Protein AF-0000000078981982 (afdb_homodimer)

InterPro domains:
  IPR003777 XdhC- CoxI [PF02625] (18-85)
  IPR027051 XdhC Rossmann domain [PF13478] (177-318)
  IPR052698 Molybdenum Cofactor Utilization and Processing [PTHR30388] (13-324)

Secondary structure (DSSP, 8-state):
------SS--HHHHHHHHHHTTS-EEEEEEEEEESS-SS-TT-EEEEETTS-EEE-SSTTSSHHHHHHHHHHHHHHT--EEEEES--SS-TTS---TTS-EEEEEEEEBTTTB-HHHHHHHHHHHHTT--EEEEEETTT--EEEESS--HHHHHHT--EE-TTSSEEEEEEPPPPEEEEE--SHHHHHHHHHHHHTT-EEEEE-S-TTTS-TTTSTT-EEE-S-HHHHHHHH---TTEEEEE-S--HHHHHHHHHHHHTTT-SEEEE-S-HHHHHHHHHHHHHTT--HHHHTTEESS-S--S---SHHHHHHHHHHHHHHHHTT--/------SS--HHHHHHHHHHTTS-EEEEEEEEEESS-SS-TT-EEEEETTS-EEE-SSTTSSHHHHHHHHHHHHHHT--EEEEES--SS-TTS---TTS-EEEEEEEEBTTTB-HHHHHHHHHHHHTT--EEEEEETTT--EEEESS--HHHHHHT--EE-TTSSEEEEEEPPPPEEEEE--SHHHHHHHHHHHHTT-EEEEE-S-TTTS-TTTSTT-EEE-S-HHHHHHHH---TTEEEEE-S--HHHHHHHHHHHHTTT-SEEEE-S-HHHHHHHHHHHHHTT--HHHHTTEESS-S--S---SHHHHHHHHHHHHHHHHTT--

Foldseek 3Di:
DPCPVVLDQCQLVVQLVLVVVVFWKKKKFWADKFDDAQDAGQWIKMATLVGDIDGDRGVPQCVVVVSVVLNVCQVVLHKDKDKAFDDPPDPPTSHHPRRMMIIMIMHIECSQNDSVNSVVLSVCQVVQFKWKWKAQQVVSDIDIDHPPDVQCQLVVHWHDDPVRGITIRIDGHFAEEEEEWLDPLCLQQVVVVSVVSYQYEYEDLPDVRDDCVSVPPHHYHNDQLLVVCVVVDAAQRYEYEYEHLDCRRRVSNLLVNLVYNHLAAEYADDPVSLVVSLVVVVVVPHDPVSSVRYHPNAFAPPVQDDSNSSSVRNVVVVSCSSNVND/DPCPVVLDQCQLVVQLVLVVVVFWKKKKFWADKFDDAQDAGQWIKMATLVGDIDGDRGVPQCVVVVSVVLNVCQVVLHKDKDKAFDDPPDPPTSHHPRRMMIIMIMHIECSQNDSVNSVVLSVCQVVQFKWKWKAQQVVSDIDIDHPPDVQCQLVVHWHDDPVRGITIRIDGHFAEEEEEWLDPLCLQQVVVVSVVSYQYEYEDLPDVRDDCVSVPPHHYHNDQLLVVCVVVDAACRYEYEYEHLDCRRRVSNLLVNLVYNHLAAEYADDPVSLVVSLVVVVVVPHDPVSSVRYHPNAFAPPVQDDSNSSSVRNVVVVSCSSNVND

Solvent-accessible surface area (backbone atoms only — not comparable to full-atom values): 33968 Å² total; per-residue (Å²): 135,76,81,63,71,71,84,61,93,53,34,66,54,49,32,51,52,34,38,75,69,67,47,34,21,22,45,32,29,24,52,40,68,40,83,52,53,80,43,56,48,56,28,36,24,20,35,34,61,82,67,50,72,44,79,46,54,44,79,68,58,44,49,67,62,51,48,56,53,40,54,50,22,51,72,68,46,39,63,45,80,45,78,41,22,72,47,92,85,48,85,82,48,65,36,42,93,71,63,10,30,39,28,35,40,30,32,17,53,57,66,58,41,40,53,69,57,51,49,50,50,40,50,29,51,75,67,55,37,60,37,32,44,36,34,32,72,80,80,66,49,73,47,80,42,65,97,61,60,64,66,35,57,54,59,70,45,32,34,58,45,94,84,69,39,39,34,37,36,61,42,66,46,74,39,33,34,39,33,37,28,49,42,72,35,42,57,38,29,46,61,44,37,42,66,57,58,34,50,55,34,41,31,27,61,51,55,89,50,46,38,56,89,69,39,70,93,54,52,74,41,56,44,56,42,44,59,43,47,62,73,70,57,73,38,66,49,23,33,41,36,33,56,65,83,40,64,86,54,42,44,49,35,47,54,54,45,59,76,40,54,40,63,39,36,31,32,55,49,51,66,68,53,35,51,54,50,52,51,53,40,45,73,73,65,52,50,69,74,51,55,66,56,52,35,54,42,44,35,48,88,30,53,59,78,46,43,33,42,40,23,41,21,34,54,38,37,52,42,9,38,60,47,66,59,95,134,76,80,63,70,72,85,60,92,54,35,65,53,50,33,52,51,34,37,75,71,67,48,34,20,22,44,31,30,24,53,39,67,39,83,53,52,82,42,56,49,54,27,37,24,18,35,35,61,82,67,51,72,45,77,44,55,43,80,69,57,44,51,69,61,50,48,55,52,39,52,50,21,51,73,70,46,38,63,45,81,44,77,40,22,74,48,91,86,49,86,84,47,67,38,42,93,68,64,10,30,38,29,36,38,32,32,18,54,56,65,56,41,38,54,68,57,52,49,50,51,42,50,32,51,75,68,53,37,60,38,32,44,37,33,32,71,82,78,66,47,72,46,79,41,65,97,61,59,65,66,35,58,52,58,69,45,31,34,57,44,94,84,69,39,40,35,37,36,60,43,66,46,74,40,33,33,40,33,35,28,50,43,71,35,42,58,38,31,47,61,44,37,42,65,56,58,34,51,56,35,41,31,26,59,52,55,89,50,48,39,56,91,67,41,70,92,55,54,73,40,56,46,56,43,44,60,44,46,62,73,70,57,72,38,67,48,24,34,41,38,33,54,64,85,40,63,86,55,43,43,48,35,46,55,54,46,59,75,39,55,41,63,39,37,32,31,56,47,51,67,68,53,35,51,54,50,51,52,52,42,46,72,73,64,52,50,69,71,51,55,65,57,52,34,55,42,43,35,49,88,27,53,58,79,47,44,34,42,40,24,42,21,34,54,39,37,52,44,8,38,59,46,66,59,97

Structure (mmCIF, N/CA/C/O backbone):
data_AF-0000000078981982-model_v1
#
loop_
_entity.id
_entity.type
_entity.pdbx_description
1 polymer 'XdhC/CoxI family protein'
#
loop_
_atom_site.group_PDB
_atom_site.id
_atom_site.type_symbol
_atom_site.label_atom_id
_atom_site.label_alt_id
_atom_site.label_comp_id
_atom_site.label_asym_id
_atom_site.label_entity_id
_atom_site.label_seq_id
_atom_site.pdbx_PDB_ins_code
_atom_site.Cartn_x
_atom_site.Cartn_y
_atom_site.Cartn_z
_atom_site.occupancy
_atom_site.B_iso_or_equiv
_atom_site.auth_seq_id
_atom_site.auth_comp_id
_atom_site.auth_asym_id
_atom_site.auth_atom_id
_atom_site.pdbx_PDB_model_num
ATOM 1 N N . MET A 1 1 ? -0.639 0.045 29.297 1 19.44 1 MET A N 1
ATOM 2 C CA . MET A 1 1 ? -0.664 1.382 28.719 1 19.44 1 MET A CA 1
ATOM 3 C C . MET A 1 1 ? -0.332 1.329 27.219 1 19.44 1 MET A C 1
ATOM 5 O O . MET A 1 1 ? 0.791 0.991 26.844 1 19.44 1 MET A O 1
ATOM 9 N N . GLU A 1 2 ? -1.244 0.87 26.375 1 23.52 2 GLU A N 1
ATOM 10 C CA . GLU A 1 2 ? -1.351 0.389 25 1 23.52 2 GLU A CA 1
ATOM 11 C C . GLU A 1 2 ? -0.746 1.388 24.016 1 23.52 2 GLU A C 1
ATOM 13 O O . GLU A 1 2 ? -0.954 2.596 24.141 1 23.52 2 GLU A O 1
ATOM 18 N N . ALA A 1 3 ? 0.46 1.222 23.656 1 28.69 3 ALA A N 1
ATOM 19 C CA . ALA A 1 3 ? 1.118 1.986 22.594 1 28.69 3 ALA A CA 1
ATOM 20 C C . ALA A 1 3 ? 0.124 2.395 21.516 1 28.69 3 ALA A C 1
ATOM 22 O O . ALA A 1 3 ? -0.124 1.636 20.578 1 28.69 3 ALA A O 1
ATOM 23 N N . SER A 1 4 ? -1.054 2.709 21.859 1 29.83 4 SER A N 1
ATOM 24 C CA . SER A 1 4 ? -1.931 3.309 20.859 1 29.83 4 SER A CA 1
ATOM 25 C C . SER A 1 4 ? -1.177 4.316 20 1 29.83 4 SER A C 1
ATOM 27 O O . SER A 1 4 ? -0.641 5.301 20.516 1 29.83 4 SER A O 1
ATOM 29 N N . MET A 1 5 ? -0.198 3.998 19.25 1 35.41 5 MET A N 1
ATOM 30 C CA . MET A 1 5 ? 0.306 4.938 18.25 1 35.41 5 MET A CA 1
ATOM 31 C C . MET A 1 5 ? -0.69 6.066 18.016 1 35.41 5 MET A C 1
ATOM 33 O O . MET A 1 5 ? -1.771 5.844 17.453 1 35.41 5 MET A O 1
ATOM 37 N N . GLU A 1 6 ? -1.026 6.891 18.875 1 41.06 6 GLU A N 1
ATOM 38 C CA . GLU A 1 6 ? -1.868 8.07 18.75 1 41.06 6 GLU A CA 1
ATOM 39 C C . GLU A 1 6 ? -1.877 8.578 17.297 1 41.06 6 GLU A C 1
ATOM 41 O O . GLU A 1 6 ? -0.832 8.945 16.766 1 41.06 6 GLU A O 1
ATOM 46 N N . ARG A 1 7 ? -2.609 7.906 16.422 1 45.91 7 ARG A N 1
ATOM 47 C CA . ARG A 1 7 ? -2.928 8.039 15.008 1 45.91 7 ARG A CA 1
ATOM 48 C C . ARG A 1 7 ? -2.811 9.484 14.547 1 45.91 7 ARG A C 1
ATOM 50 O O . ARG A 1 7 ? -2.42 9.758 13.414 1 45.91 7 ARG A O 1
ATOM 57 N N . PHE A 1 8 ? -3.389 10.422 15.336 1 56.03 8 PHE A N 1
ATOM 58 C CA . PHE A 1 8 ? -3.402 11.805 14.891 1 56.03 8 PHE A CA 1
ATOM 59 C C . PHE A 1 8 ? -2.711 12.711 15.914 1 56.03 8 PHE A C 1
ATOM 61 O O . PHE A 1 8 ? -2.684 12.398 17.109 1 56.03 8 PHE A O 1
ATOM 68 N N . ASP A 1 9 ? -1.722 13.609 15.453 1 75.62 9 ASP A N 1
ATOM 69 C CA . ASP A 1 9 ? -1.058 14.656 16.219 1 75.62 9 ASP A CA 1
ATOM 70 C C . ASP A 1 9 ? -2.051 15.406 17.109 1 75.62 9 ASP A C 1
ATOM 72 O O . ASP A 1 9 ? -2.957 16.078 16.609 1 75.62 9 ASP A O 1
ATOM 76 N N . ASN A 1 10 ? -2.098 15.148 18.484 1 88.94 10 ASN A N 1
ATOM 77 C CA . ASN A 1 10 ? -3.033 15.789 19.406 1 88.94 10 ASN A CA 1
ATOM 78 C C . ASN A 1 10 ? -2.361 16.906 20.203 1 88.94 10 ASN A C 1
ATOM 80 O O . ASN A 1 10 ? -2.797 17.234 21.312 1 88.94 10 ASN A O 1
ATOM 84 N N . ALA A 1 11 ? -1.347 17.422 19.672 1 94.38 11 ALA A N 1
ATOM 85 C CA . ALA A 1 11 ? -0.545 18.422 20.375 1 94.38 11 ALA A CA 1
ATOM 86 C C . ALA A 1 11 ? -1.394 19.625 20.766 1 94.38 11 ALA A C 1
ATOM 88 O O . ALA A 1 11 ? -1.36 20.062 21.922 1 94.38 11 ALA A O 1
ATOM 89 N N . PRO A 1 12 ? -2.271 20.125 19.891 1 96.44 12 PRO A N 1
ATOM 90 C CA . PRO A 1 12 ? -3.082 21.266 20.297 1 96.44 12 PRO A CA 1
ATOM 91 C C . PRO A 1 12 ? -4.043 20.938 21.438 1 96.44 12 PRO A C 1
ATOM 93 O O . PRO A 1 12 ? -4.199 21.734 22.375 1 96.44 12 PRO A O 1
ATOM 96 N N . GLU A 1 13 ? -4.672 19.812 21.375 1 96.69 13 GLU A N 1
ATOM 97 C CA . GLU A 1 13 ? -5.602 19.375 22.406 1 96.69 13 GLU A CA 1
ATOM 98 C C . GLU A 1 13 ? -4.895 19.219 23.75 1 96.69 13 GLU A C 1
ATOM 100 O O . GLU A 1 13 ? -5.402 19.656 24.781 1 96.69 13 GLU A O 1
ATOM 105 N N . THR A 1 14 ? -3.771 18.625 23.703 1 96.5 14 THR A N 1
ATOM 106 C CA . THR A 1 14 ? -2.994 18.391 24.906 1 96.5 14 THR A CA 1
ATOM 107 C C . THR A 1 14 ? -2.518 19.719 25.516 1 96.5 14 THR A C 1
ATOM 109 O O . THR A 1 14 ? -2.592 19.922 26.734 1 96.5 14 THR A O 1
ATOM 112 N N . ALA A 1 15 ? -2.064 20.594 24.688 1 97.88 15 ALA A N 1
ATOM 113 C CA . ALA A 1 15 ? -1.613 21.906 25.156 1 97.88 15 ALA A CA 1
ATOM 114 C C . ALA A 1 15 ? -2.734 22.656 25.859 1 97.88 15 ALA A C 1
ATOM 116 O O . ALA A 1 15 ? -2.523 23.219 26.938 1 97.88 15 ALA A O 1
ATOM 117 N N . LEU A 1 16 ? -3.875 22.641 25.25 1 98 16 LEU A N 1
ATOM 118 C CA . LEU A 1 16 ? -5.027 23.312 25.844 1 98 16 LEU A CA 1
ATOM 119 C C . LEU A 1 16 ? -5.371 22.719 27.203 1 98 16 LEU A C 1
ATOM 121 O O . LEU A 1 16 ? -5.59 23.453 28.172 1 98 16 LEU A O 1
ATOM 125 N N . ALA A 1 17 ? -5.426 21.422 27.25 1 97.56 17 ALA A N 1
ATOM 126 C CA . ALA A 1 17 ? -5.773 20.719 28.484 1 97.56 17 ALA A CA 1
ATOM 127 C C . ALA A 1 17 ? -4.789 21.062 29.609 1 97.56 17 ALA A C 1
ATOM 129 O O . ALA A 1 17 ? -5.191 21.406 30.719 1 97.56 17 ALA A O 1
ATOM 130 N N . TRP A 1 18 ? -3.553 20.969 29.344 1 97.56 18 TRP A N 1
ATOM 131 C CA . TRP A 1 18 ? -2.529 21.25 30.344 1 97.56 18 TRP A CA 1
ATOM 132 C C . TRP A 1 18 ? -2.596 22.688 30.812 1 97.56 18 TRP A C 1
ATOM 134 O O . TRP A 1 18 ? -2.469 22.969 32 1 97.56 18 TRP A O 1
ATOM 144 N N . HIS A 1 19 ? -2.77 23.562 29.891 1 97.81 19 HIS A N 1
ATOM 145 C CA . HIS A 1 19 ? -2.904 24.969 30.25 1 97.81 19 HIS A CA 1
ATOM 146 C C . HIS A 1 19 ? -4.082 25.188 31.203 1 97.81 19 HIS A C 1
ATOM 148 O O . HIS A 1 19 ? -3.945 25.859 32.219 1 97.81 19 HIS A O 1
ATOM 154 N N . ARG A 1 20 ? -5.168 24.625 30.859 1 97.56 20 ARG A N 1
ATOM 155 C CA . ARG A 1 20 ? -6.391 24.797 31.641 1 97.56 20 ARG A CA 1
ATOM 156 C C . ARG A 1 20 ? -6.266 24.141 33 1 97.56 20 ARG A C 1
ATOM 158 O O . ARG A 1 20 ? -6.918 24.562 33.969 1 97.56 20 ARG A O 1
ATOM 165 N N . GLN A 1 21 ? -5.434 23.203 33.156 1 97.19 21 GLN A N 1
ATOM 166 C CA . GLN A 1 21 ? -5.184 22.531 34.406 1 97.19 21 GLN A CA 1
ATOM 167 C C . GLN A 1 21 ? -4.199 23.312 35.281 1 97.19 21 GLN A C 1
ATOM 169 O O . GLN A 1 21 ? -3.9 22.922 36.406 1 97.19 21 GLN A O 1
ATOM 174 N N . GLY A 1 22 ? -3.613 24.297 34.719 1 96.25 22 GLY A N 1
ATOM 175 C CA . GLY A 1 22 ? -2.697 25.141 35.469 1 96.25 22 GLY A CA 1
ATOM 176 C C . GLY A 1 22 ? -1.253 24.688 35.375 1 96.25 22 GLY A C 1
ATOM 177 O O . GLY A 1 22 ? -0.377 25.25 36.031 1 96.25 22 GLY A O 1
ATOM 178 N N . LEU A 1 23 ? -0.968 23.781 34.594 1 95.38 23 LEU A N 1
ATOM 179 C CA . LEU A 1 23 ? 0.381 23.234 34.438 1 95.38 23 LEU A CA 1
ATOM 180 C C . LEU A 1 23 ? 1.237 24.109 33.562 1 95.38 23 LEU A C 1
ATOM 182 O O . LEU A 1 23 ? 2.467 24.078 33.625 1 95.38 23 LEU A O 1
ATOM 186 N N . GLY A 1 24 ? 0.58 24.891 32.781 1 96.75 24 GLY A N 1
ATOM 187 C CA . GLY A 1 24 ? 1.284 25.562 31.688 1 96.75 24 GLY A CA 1
ATOM 188 C C . GLY A 1 24 ? 1.563 24.656 30.5 1 96.75 24 GLY A C 1
ATOM 189 O O . GLY A 1 24 ? 1.605 23.438 30.641 1 96.75 24 GLY A O 1
ATOM 190 N N . ALA A 1 25 ? 1.699 25.312 29.312 1 98.19 25 ALA A N 1
ATOM 191 C CA . ALA A 1 25 ? 1.995 24.531 28.109 1 98.19 25 ALA A CA 1
ATOM 192 C C . ALA A 1 25 ? 2.598 25.422 27.031 1 98.19 25 ALA A C 1
ATOM 194 O O . ALA A 1 25 ? 2.242 26.594 26.906 1 98.19 25 ALA A O 1
ATOM 195 N N . ALA A 1 26 ? 3.525 24.875 26.328 1 98.44 26 ALA A N 1
ATOM 196 C CA . ALA A 1 26 ? 4.059 25.5 25.125 1 98.44 26 ALA A CA 1
ATOM 197 C C . ALA A 1 26 ? 3.934 24.578 23.922 1 98.44 26 ALA A C 1
ATOM 199 O O . ALA A 1 26 ? 4.137 23.359 24.031 1 98.44 26 ALA A O 1
ATOM 200 N N . LEU A 1 27 ? 3.527 25.125 22.797 1 97.94 27 LEU A N 1
ATOM 201 C CA . LEU A 1 27 ? 3.451 24.375 21.547 1 97.94 27 LEU A CA 1
ATOM 202 C C . LEU A 1 27 ? 4.664 24.672 20.656 1 97.94 27 LEU A C 1
ATOM 204 O O . LEU A 1 27 ? 4.961 25.828 20.359 1 97.94 27 LEU A O 1
ATOM 208 N N . ALA A 1 28 ? 5.418 23.656 20.359 1 97.56 28 ALA A N 1
ATOM 209 C CA . ALA A 1 28 ? 6.547 23.75 19.438 1 97.56 28 ALA A CA 1
ATOM 210 C C . ALA A 1 28 ? 6.172 23.219 18.062 1 97.56 28 ALA A C 1
ATOM 212 O O . ALA A 1 28 ? 5.656 22.109 17.938 1 97.56 28 ALA A O 1
ATOM 213 N N . THR A 1 29 ? 6.379 23.984 17.016 1 97.06 29 THR A N 1
ATOM 214 C CA . THR A 1 29 ? 6.012 23.625 15.648 1 97.06 29 THR A CA 1
ATOM 215 C C . THR A 1 29 ? 7.219 23.734 14.719 1 97.06 29 THR A C 1
ATOM 217 O O . THR A 1 29 ? 7.93 24.75 14.734 1 97.06 29 THR A O 1
ATOM 220 N N . VAL A 1 30 ? 7.496 22.703 13.961 1 95.38 30 VAL A N 1
ATOM 221 C CA . VAL A 1 30 ? 8.5 22.812 12.906 1 95.38 30 VAL A CA 1
ATOM 222 C C . VAL A 1 30 ? 8.008 23.766 11.82 1 95.38 30 VAL A C 1
ATOM 224 O O . VAL A 1 30 ? 6.977 23.531 11.195 1 95.38 30 VAL A O 1
ATOM 227 N N . VAL A 1 31 ? 8.797 24.828 11.578 1 96.56 31 VAL A N 1
ATOM 228 C CA . VAL A 1 31 ? 8.281 25.844 10.664 1 96.56 31 VAL A CA 1
ATOM 229 C C . VAL A 1 31 ? 9.078 25.828 9.367 1 96.56 31 VAL A C 1
ATOM 231 O O . VAL A 1 31 ? 8.641 26.375 8.352 1 96.56 31 VAL A O 1
ATOM 234 N N . GLU A 1 32 ? 10.234 25.188 9.375 1 94.25 32 GLU A N 1
ATOM 235 C CA . GLU A 1 32 ? 11.086 25.094 8.188 1 94.25 32 GLU A CA 1
ATOM 236 C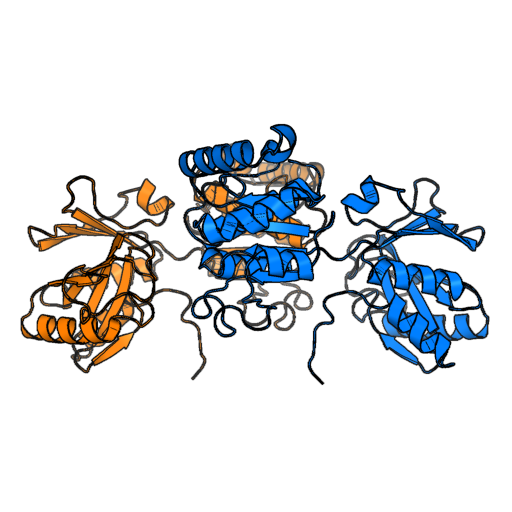 C . GLU A 1 32 ? 12.062 23.922 8.305 1 94.25 32 GLU A C 1
ATOM 238 O O . GLU A 1 32 ? 12.492 23.578 9.406 1 94.25 32 GLU A O 1
ATOM 243 N N . THR A 1 33 ? 12.312 23.359 7.195 1 90.62 33 THR A N 1
ATOM 244 C CA . THR A 1 33 ? 13.297 22.281 7.148 1 90.62 33 THR A CA 1
ATOM 245 C C . THR A 1 33 ? 14.219 22.438 5.945 1 90.62 33 THR A C 1
ATOM 247 O O . THR A 1 33 ? 13.805 22.969 4.91 1 90.62 33 THR A O 1
ATOM 250 N N . TRP A 1 34 ? 15.438 22.156 6.102 1 83.81 34 TRP A N 1
ATOM 251 C CA . TRP A 1 34 ? 16.422 22.062 5.023 1 83.81 34 TRP A CA 1
ATOM 252 C C . TRP A 1 34 ? 17.094 20.688 5.016 1 83.81 34 TRP A C 1
ATOM 254 O O . TRP A 1 34 ? 17.422 20.141 6.07 1 83.81 34 TRP A O 1
ATOM 264 N N . GLY A 1 35 ? 17.25 20.219 3.809 1 76.12 35 GLY A N 1
ATOM 265 C CA . GLY A 1 35 ? 17.844 18.906 3.723 1 76.12 35 GLY A CA 1
ATOM 266 C C . GLY A 1 35 ? 16.953 17.797 4.266 1 76.12 35 GLY A C 1
ATOM 267 O O . GLY A 1 35 ? 15.742 17.812 4.055 1 76.12 35 GLY A O 1
ATOM 268 N N . SER A 1 36 ? 17.625 16.734 4.871 1 71.12 36 SER A N 1
ATOM 269 C CA . SER A 1 36 ? 16.891 15.633 5.461 1 71.12 36 SER A CA 1
ATOM 270 C C . SER A 1 36 ? 16.422 15.969 6.875 1 71.12 36 SER A C 1
ATOM 272 O O . SER A 1 36 ? 17.234 16.312 7.734 1 71.12 36 SER A O 1
ATOM 274 N N . ALA A 1 37 ? 15.141 16.141 6.969 1 75.5 37 ALA A N 1
ATOM 275 C CA . ALA A 1 37 ? 14.578 16.406 8.289 1 75.5 37 ALA A CA 1
ATOM 276 C C . ALA A 1 37 ? 13.734 15.227 8.766 1 75.5 37 ALA A C 1
ATOM 278 O O . ALA A 1 37 ? 13.016 14.609 7.98 1 75.5 37 ALA A O 1
ATOM 279 N N . PRO A 1 38 ? 13.812 15.023 10.016 1 74.38 38 PRO A N 1
ATOM 280 C CA . PRO A 1 38 ? 13.109 13.852 10.547 1 74.38 38 PRO A CA 1
ATOM 281 C C . PRO A 1 38 ? 11.594 14.023 10.531 1 74.38 38 PRO A C 1
ATOM 283 O O . PRO A 1 38 ? 10.852 13.039 10.461 1 74.38 38 PRO A O 1
ATOM 286 N N . ARG A 1 39 ? 11.172 15.297 10.727 1 81.44 39 ARG A N 1
ATOM 287 C CA . ARG A 1 39 ? 9.75 15.617 10.703 1 81.44 39 ARG A CA 1
ATOM 288 C C . ARG A 1 39 ? 9.461 16.734 9.695 1 81.44 39 ARG A C 1
ATOM 290 O O . ARG A 1 39 ? 10.328 17.562 9.414 1 81.44 39 ARG A O 1
ATOM 297 N N . ARG A 1 40 ? 8.297 16.688 9.273 1 86.19 40 ARG A N 1
ATOM 298 C CA . ARG A 1 40 ? 7.93 17.672 8.258 1 86.19 40 ARG A CA 1
ATOM 299 C C . ARG A 1 40 ? 7.512 19 8.898 1 86.19 40 ARG A C 1
ATOM 301 O O . ARG A 1 40 ? 7.191 19.031 10.094 1 86.19 40 ARG A O 1
ATOM 308 N N . VAL A 1 41 ? 7.531 20.016 8.07 1 92.31 41 VAL A N 1
ATOM 309 C CA . VAL A 1 41 ? 6.988 21.297 8.5 1 92.31 41 VAL A CA 1
ATOM 310 C C . VAL A 1 41 ? 5.551 21.109 8.984 1 92.31 41 VAL A C 1
ATOM 312 O O . VAL A 1 41 ? 4.766 20.406 8.359 1 92.31 41 VAL A O 1
ATOM 315 N N . GLY A 1 42 ? 5.242 21.688 10.148 1 93.06 42 GLY A N 1
ATOM 316 C CA . GLY A 1 42 ? 3.922 21.547 10.742 1 93.06 42 GLY A CA 1
ATOM 317 C C . GLY A 1 42 ? 3.881 20.562 11.891 1 93.06 42 GLY A C 1
ATOM 318 O O . GLY A 1 42 ? 2.934 20.562 12.68 1 93.06 42 GLY A O 1
ATOM 319 N N . ALA A 1 43 ? 4.91 19.719 11.969 1 91.81 43 ALA A N 1
ATOM 320 C CA . ALA A 1 43 ? 4.984 18.781 13.086 1 91.81 43 ALA A CA 1
ATOM 321 C C . ALA A 1 43 ? 5.059 19.531 14.414 1 91.81 43 ALA A C 1
ATOM 323 O O . ALA A 1 43 ? 5.695 20.578 14.508 1 91.81 43 ALA A O 1
ATOM 324 N N . GLN A 1 44 ? 4.434 18.859 15.438 1 95.12 44 GLN A N 1
ATOM 325 C CA . GLN A 1 44 ? 4.332 19.609 16.688 1 95.12 44 GLN A CA 1
ATOM 326 C C . GLN A 1 44 ? 4.746 18.766 17.875 1 95.12 44 GLN A C 1
ATOM 328 O O . GLN A 1 44 ? 4.637 17.531 17.844 1 95.12 44 GLN A O 1
ATOM 333 N N . LEU A 1 45 ? 5.223 19.453 18.828 1 94.62 45 LEU A N 1
ATOM 334 C CA . LEU A 1 45 ? 5.574 18.984 20.172 1 94.62 45 LEU A CA 1
ATOM 335 C C . LEU A 1 45 ? 4.996 19.891 21.25 1 94.62 45 LEU A C 1
ATOM 337 O O . LEU A 1 45 ? 5.121 21.109 21.156 1 94.62 45 LEU A O 1
ATOM 341 N N . VAL A 1 46 ? 4.242 19.281 22.203 1 97.06 46 VAL A N 1
ATOM 342 C CA . VAL A 1 46 ? 3.744 20.062 23.312 1 97.06 46 VAL A CA 1
ATOM 343 C C . VAL A 1 46 ? 4.598 19.797 24.562 1 97.06 46 VAL A C 1
ATOM 345 O O . VAL A 1 46 ? 4.98 18.656 24.828 1 97.06 46 VAL A O 1
ATOM 348 N N . ILE A 1 47 ? 4.938 20.844 25.234 1 96.69 47 ILE A N 1
ATOM 349 C CA . ILE A 1 47 ? 5.738 20.797 26.453 1 96.69 47 ILE A CA 1
ATOM 350 C C . ILE A 1 47 ? 4.949 21.391 27.609 1 96.69 47 ILE A C 1
ATOM 352 O O . ILE A 1 47 ? 4.473 22.531 27.531 1 96.69 47 ILE A O 1
ATOM 356 N N . GLY A 1 48 ? 4.812 20.625 28.656 1 96.5 48 GLY A N 1
ATOM 357 C CA . GLY A 1 48 ? 4.172 21.109 29.875 1 96.5 48 GLY A CA 1
ATOM 358 C C . GLY A 1 48 ? 5.113 21.875 30.781 1 96.5 48 GLY A C 1
ATOM 359 O O . GLY A 1 48 ? 6.336 21.75 30.656 1 96.5 48 GLY A O 1
ATOM 360 N N . GLY A 1 49 ? 4.547 22.625 31.656 1 94.25 49 GLY A N 1
ATOM 361 C CA . GLY A 1 49 ? 5.34 23.375 32.625 1 94.25 49 GLY A CA 1
ATOM 362 C C . GLY A 1 49 ? 6.148 22.484 33.531 1 94.25 49 GLY A C 1
ATOM 363 O O . GLY A 1 49 ? 7.121 22.938 34.156 1 94.25 49 GLY A O 1
ATOM 364 N N . ASP A 1 50 ? 5.719 21.297 33.656 1 92.88 50 ASP A N 1
ATOM 365 C CA . ASP A 1 50 ? 6.418 20.359 34.531 1 92.88 50 ASP A CA 1
ATOM 366 C C . ASP A 1 50 ? 7.422 19.516 33.75 1 92.88 50 ASP A C 1
ATOM 368 O O . ASP A 1 50 ? 8.008 18.578 34.281 1 92.88 50 ASP A O 1
ATOM 372 N N . GLY A 1 51 ? 7.5 19.797 32.5 1 90.25 51 GLY A N 1
ATOM 373 C CA . GLY A 1 51 ? 8.5 19.141 31.672 1 90.25 51 GLY A CA 1
ATOM 374 C C . GLY A 1 51 ? 7.953 17.953 30.906 1 90.25 51 GLY A C 1
ATOM 375 O O . GLY A 1 51 ? 8.656 17.344 30.078 1 90.25 51 GLY A O 1
ATOM 376 N N . ARG A 1 52 ? 6.746 17.562 31.125 1 90.69 52 ARG A N 1
ATOM 377 C CA . ARG A 1 52 ? 6.133 16.5 30.328 1 90.69 52 ARG A CA 1
ATOM 378 C C . ARG A 1 52 ? 6.047 16.891 28.859 1 90.69 52 ARG A C 1
ATOM 380 O O . ARG A 1 52 ? 5.98 18.078 28.531 1 90.69 52 ARG A O 1
ATOM 387 N N . ILE A 1 53 ? 6.164 15.914 28.016 1 93.44 53 ILE A N 1
ATOM 388 C CA . ILE A 1 53 ? 6.07 16.219 26.594 1 93.44 53 ILE A CA 1
ATOM 389 C C . ILE A 1 53 ? 5.141 15.227 25.906 1 93.44 53 ILE A C 1
ATOM 391 O O . ILE A 1 53 ? 4.914 14.125 26.406 1 93.44 53 ILE A O 1
ATOM 395 N N . GLU A 1 54 ? 4.527 15.633 24.797 1 91.88 54 GLU A N 1
ATOM 396 C CA . GLU A 1 54 ? 3.799 14.797 23.844 1 91.88 54 GLU A CA 1
ATOM 397 C C . GLU A 1 54 ? 4.023 15.266 22.406 1 91.88 54 GLU A C 1
ATOM 399 O O . GLU A 1 54 ? 4.023 16.469 22.141 1 91.88 54 GLU A O 1
ATOM 404 N N . GLY A 1 55 ? 4.266 14.258 21.484 1 88.31 55 GLY A N 1
ATOM 405 C CA . GLY A 1 55 ? 4.605 14.609 20.109 1 88.31 55 GLY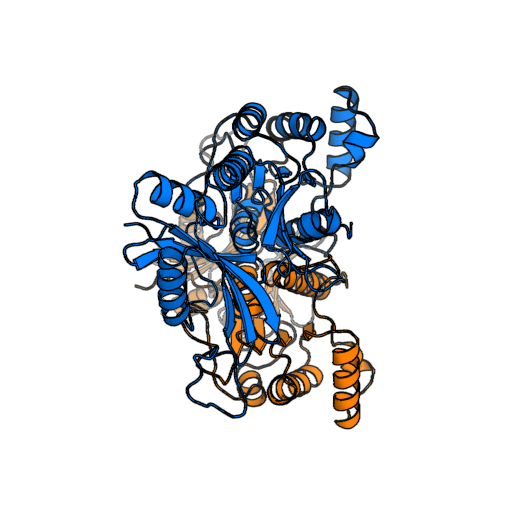 A CA 1
ATOM 406 C C . GLY A 1 55 ? 6.102 14.688 19.875 1 88.31 55 GLY A C 1
ATOM 407 O O . GLY A 1 55 ? 6.895 14.258 20.703 1 88.31 55 GLY A O 1
ATOM 408 N N . SER A 1 56 ? 6.477 15.211 18.656 1 89 56 SER A N 1
ATOM 409 C CA . SER A 1 56 ? 7.891 15.289 18.297 1 89 56 SER A CA 1
ATOM 410 C C . SER A 1 56 ? 8.125 16.25 17.141 1 89 56 SER A C 1
ATOM 412 O O . SER A 1 56 ? 7.297 16.328 16.219 1 89 56 SER A O 1
ATOM 414 N N . VAL A 1 57 ? 9.25 16.906 17.234 1 90.31 57 VAL A N 1
ATOM 415 C CA . VAL A 1 57 ? 9.625 17.797 16.141 1 90.31 57 VAL A CA 1
ATOM 416 C C . VAL A 1 57 ? 10.844 17.25 15.414 1 90.31 57 VAL A C 1
ATOM 418 O O . VAL A 1 57 ? 11.164 17.688 14.305 1 90.31 57 VAL A O 1
ATOM 421 N N . SER A 1 58 ? 11.523 16.266 16.047 1 83.56 58 SER A N 1
ATOM 422 C CA . SER A 1 58 ? 12.766 15.805 15.43 1 83.56 58 SER A CA 1
ATOM 423 C C . SER A 1 58 ? 12.922 14.289 15.57 1 83.56 58 SER A C 1
ATOM 425 O O . SER A 1 58 ? 13.953 13.727 15.195 1 83.56 58 SER A O 1
ATOM 427 N N . GLY A 1 59 ? 11.953 13.703 16.125 1 76.56 59 GLY A N 1
ATOM 428 C CA . GLY A 1 59 ? 12.062 12.273 16.359 1 76.56 59 GLY A CA 1
ATOM 429 C C . GLY A 1 59 ? 13.016 11.922 17.484 1 76.56 59 GLY A C 1
ATOM 430 O O . GLY A 1 59 ? 13.516 10.797 17.562 1 76.56 59 GLY A O 1
ATOM 431 N N . GLY A 1 60 ? 13.359 12.781 18.328 1 77.19 60 GLY A N 1
ATOM 432 C CA . GLY A 1 60 ? 14.117 12.477 19.531 1 77.19 60 GLY A CA 1
ATOM 433 C C . GLY A 1 60 ? 15.484 13.133 19.562 1 77.19 60 GLY A C 1
ATOM 434 O O . GLY A 1 60 ? 16.188 13.094 20.578 1 77.19 60 GLY A O 1
ATOM 435 N N . CYS A 1 61 ? 15.938 13.727 18.484 1 78.31 61 CYS A N 1
ATOM 436 C CA . CYS A 1 61 ? 17.297 14.234 18.375 1 78.31 61 CYS A CA 1
ATOM 437 C C . CYS A 1 61 ? 17.484 15.516 19.172 1 78.31 61 CYS A C 1
ATOM 439 O O . CYS A 1 61 ? 18.469 15.664 19.906 1 78.31 61 CYS A O 1
ATOM 441 N N . VAL A 1 62 ? 16.5 16.391 19.078 1 87.62 62 VAL A N 1
ATOM 442 C CA . VAL A 1 62 ? 16.719 17.703 19.672 1 87.62 62 VAL A CA 1
ATOM 443 C C . VAL A 1 62 ? 15.594 18.016 20.656 1 87.62 62 VAL A C 1
ATOM 445 O O . VAL A 1 62 ? 15.438 19.172 21.062 1 87.62 62 VAL A O 1
ATOM 448 N N . GLU A 1 63 ? 14.789 17.109 21 1 89.5 63 GLU A N 1
ATOM 449 C CA . GLU A 1 63 ? 13.664 17.344 21.891 1 89.5 63 GLU A CA 1
ATOM 450 C C . GLU A 1 63 ? 14.125 17.922 23.219 1 89.5 63 GLU A C 1
ATOM 452 O O . GLU A 1 63 ? 13.492 18.828 23.766 1 89.5 63 GLU A O 1
ATOM 457 N N . GLY A 1 64 ? 15.25 17.422 23.766 1 89.38 64 GLY A N 1
ATOM 458 C CA . GLY A 1 64 ? 15.766 17.938 25.031 1 89.38 64 GLY A CA 1
ATOM 459 C C . GLY A 1 64 ? 16.016 19.438 24.984 1 89.38 64 GLY A C 1
ATOM 460 O O . GLY A 1 64 ? 15.648 20.156 25.906 1 89.38 64 GLY A O 1
ATOM 461 N N . ALA A 1 65 ? 16.703 19.844 23.984 1 92.62 65 ALA A N 1
ATOM 462 C CA . ALA A 1 65 ? 17 21.266 23.828 1 92.62 65 ALA A CA 1
ATOM 463 C C . ALA A 1 65 ? 15.711 22.078 23.672 1 92.62 65 ALA A C 1
ATOM 465 O O . ALA A 1 65 ? 15.594 23.172 24.219 1 92.62 65 ALA A O 1
ATOM 466 N N . VAL A 1 66 ? 14.75 21.594 22.922 1 94.5 66 VAL A N 1
ATOM 467 C CA . VAL A 1 66 ? 13.484 22.281 22.703 1 94.5 66 VAL A CA 1
ATOM 468 C C . VAL A 1 66 ? 12.742 22.422 24.031 1 94.5 66 VAL A C 1
ATOM 470 O O . VAL A 1 66 ? 12.125 23.453 24.297 1 94.5 66 VAL A O 1
ATOM 473 N N . ILE A 1 67 ? 12.797 21.375 24.891 1 94.44 67 ILE A N 1
ATOM 474 C CA . ILE A 1 67 ? 12.148 21.406 26.188 1 94.44 67 ILE A CA 1
ATOM 475 C C . ILE A 1 67 ? 12.719 22.531 27.031 1 94.44 67 ILE A C 1
ATOM 477 O O . ILE A 1 67 ? 11.969 23.328 27.609 1 94.44 67 ILE A O 1
ATOM 481 N N . VAL A 1 68 ? 14.031 22.641 27.078 1 95.31 68 VAL A N 1
ATOM 482 C CA . VAL A 1 68 ? 14.695 23.672 27.859 1 95.31 68 VAL A CA 1
ATOM 483 C C . VAL A 1 68 ? 14.25 25.047 27.391 1 95.31 68 VAL A C 1
ATOM 485 O O . VAL A 1 68 ? 13.852 25.891 28.188 1 95.31 68 VAL A O 1
ATOM 488 N N . GLU A 1 69 ? 14.258 25.234 26.078 1 96.44 69 GLU A N 1
ATOM 489 C CA . GLU A 1 69 ? 13.875 26.516 25.5 1 96.44 69 GLU A CA 1
ATOM 490 C C . GLU A 1 69 ? 12.398 26.812 25.75 1 96.44 69 GLU A C 1
ATOM 492 O O . GLU A 1 69 ? 12.016 27.969 25.984 1 96.44 69 GLU A O 1
ATOM 497 N N . ALA A 1 70 ? 11.586 25.812 25.688 1 97.38 70 ALA A N 1
ATOM 498 C CA . ALA A 1 70 ? 10.156 25.984 25.906 1 97.38 70 ALA A CA 1
ATOM 499 C C . ALA A 1 70 ? 9.852 26.406 27.344 1 97.38 70 ALA A C 1
ATOM 501 O O . ALA A 1 70 ? 8.992 27.266 27.562 1 97.38 70 ALA A O 1
ATOM 502 N N . LEU A 1 71 ? 10.547 25.812 28.312 1 96.94 71 LEU A N 1
ATOM 503 C CA . LEU A 1 71 ? 10.352 26.172 29.719 1 96.94 71 LEU A CA 1
ATOM 504 C C . LEU A 1 71 ? 10.773 27.609 29.969 1 96.94 71 LEU A C 1
ATOM 506 O O . LEU A 1 71 ? 10.109 28.344 30.703 1 96.94 71 LEU A O 1
ATOM 510 N N . GLU A 1 72 ? 11.836 28 29.328 1 97.25 72 GLU A N 1
ATOM 511 C CA . GLU A 1 72 ? 12.258 29.391 29.438 1 97.25 72 GLU A CA 1
ATOM 512 C C . GLU A 1 72 ? 11.242 30.328 28.781 1 97.25 72 GLU A C 1
ATOM 514 O O . GLU A 1 72 ? 10.945 31.391 29.328 1 97.25 72 GLU A O 1
ATOM 519 N N . ALA A 1 73 ? 10.781 29.922 27.672 1 97.31 73 ALA A N 1
ATOM 520 C CA . ALA A 1 73 ? 9.758 30.719 26.984 1 97.31 73 ALA A CA 1
ATOM 521 C C . ALA A 1 73 ? 8.516 30.875 27.859 1 97.31 73 ALA A C 1
ATOM 523 O O . ALA A 1 73 ? 7.91 31.953 27.891 1 97.31 73 ALA A O 1
ATOM 524 N N . LEU A 1 74 ? 8.117 29.828 28.516 1 96.75 74 LEU A N 1
ATOM 525 C CA . LEU A 1 74 ? 6.969 29.859 29.406 1 96.75 74 LEU A CA 1
ATOM 526 C C . LEU A 1 74 ? 7.199 30.844 30.547 1 96.75 74 LEU A C 1
ATOM 528 O O . LEU A 1 74 ? 6.305 31.609 30.906 1 96.75 74 LEU A O 1
ATOM 532 N N . GLU A 1 75 ? 8.367 30.812 31.047 1 96.31 75 GLU A N 1
ATOM 533 C CA . GLU A 1 75 ? 8.719 31.703 32.156 1 96.31 75 GLU A CA 1
ATOM 534 C C . GLU A 1 75 ? 8.719 33.156 31.688 1 96.31 75 GLU A C 1
ATOM 536 O O . GLU A 1 75 ? 8.203 34.031 32.375 1 96.31 75 GLU A O 1
ATOM 541 N N . GLU A 1 76 ? 9.227 33.406 30.547 1 97 76 GLU A N 1
ATOM 542 C CA . GLU A 1 76 ? 9.375 34.75 30.047 1 97 76 GLU A CA 1
ATOM 543 C C . GLU A 1 76 ? 8.094 35.25 29.375 1 97 76 GLU A C 1
ATOM 545 O O . GLU A 1 76 ? 7.91 36.438 29.188 1 97 76 GLU A O 1
ATOM 550 N N . GLY A 1 77 ? 7.301 34.312 29 1 95.69 77 GLY A N 1
ATOM 551 C CA . GLY A 1 77 ? 6.066 34.656 28.297 1 95.69 77 GLY A CA 1
ATOM 552 C C . GLY A 1 77 ? 6.297 35.156 26.891 1 95.69 77 GLY A C 1
ATOM 553 O O . GLY A 1 77 ? 5.617 36.094 26.453 1 95.69 77 GLY A O 1
ATOM 554 N N . GLN A 1 78 ? 7.328 34.656 26.25 1 95.94 78 GLN A N 1
ATOM 555 C CA . GLN A 1 78 ? 7.68 35.094 24.891 1 95.94 78 GLN A CA 1
ATOM 556 C C . GLN A 1 78 ? 7.883 33.906 23.969 1 95.94 78 GLN A C 1
ATOM 558 O O . GLN A 1 78 ? 8.391 32.875 24.375 1 95.94 78 GLN A O 1
ATOM 563 N N . ALA A 1 79 ? 7.473 34.125 22.719 1 97.12 79 ALA A N 1
ATOM 564 C CA . ALA A 1 79 ? 7.73 33.125 21.719 1 97.12 79 ALA A CA 1
ATOM 565 C C . ALA A 1 79 ? 9.219 33.031 21.375 1 97.12 79 ALA A C 1
ATOM 567 O O . ALA A 1 79 ? 9.961 34 21.594 1 97.12 79 ALA A O 1
ATOM 568 N N . ARG A 1 80 ? 9.625 31.891 20.859 1 96.38 80 ARG A N 1
ATOM 569 C CA . ARG A 1 80 ? 11 31.688 20.406 1 96.38 80 ARG A CA 1
ATOM 570 C C . ARG A 1 80 ? 11.031 30.969 19.062 1 96.38 80 ARG A C 1
ATOM 572 O O . ARG A 1 80 ? 10.242 30.062 18.828 1 96.38 80 ARG A O 1
ATOM 579 N N . LEU A 1 81 ? 11.867 31.453 18.203 1 96.38 81 LEU A N 1
ATOM 580 C CA . LEU A 1 81 ? 12.188 30.75 16.969 1 96.38 81 LEU A CA 1
ATOM 581 C C . LEU A 1 81 ? 13.586 30.141 17.047 1 96.38 81 LEU A C 1
ATOM 583 O O . LEU A 1 81 ? 14.586 30.859 17.031 1 96.38 81 LEU A O 1
ATOM 587 N N . LEU A 1 82 ? 13.602 28.844 17.062 1 95.56 82 LEU A N 1
ATOM 588 C CA . LEU A 1 82 ? 14.836 28.109 17.266 1 95.56 82 LEU A CA 1
ATOM 589 C C . LEU A 1 82 ? 15.344 27.516 15.953 1 95.56 82 LEU A C 1
ATOM 591 O O . LEU A 1 82 ? 14.562 27.281 15.039 1 95.56 82 LEU A O 1
ATOM 595 N N . GLU A 1 83 ? 16.594 27.312 15.844 1 93.88 83 GLU A N 1
ATOM 596 C CA . GLU A 1 83 ? 17.219 26.656 14.711 1 93.88 83 GLU A CA 1
ATOM 597 C C . GLU A 1 83 ? 18.188 25.562 15.172 1 93.88 83 GLU A C 1
ATOM 599 O O . GLU A 1 83 ? 19.016 25.781 16.062 1 93.88 83 GLU A O 1
ATOM 604 N N . PHE A 1 84 ? 17.969 24.391 14.633 1 90.56 84 PHE A N 1
ATOM 605 C CA . PHE A 1 84 ? 18.828 23.25 14.945 1 90.56 84 PHE A CA 1
ATOM 606 C C . PHE A 1 84 ? 19.438 22.656 13.68 1 90.56 84 PHE A C 1
ATOM 608 O O . PHE A 1 84 ? 18.734 22.453 12.688 1 90.56 84 PHE A O 1
ATOM 615 N N . GLY A 1 85 ? 20.734 22.25 13.578 1 80 85 GLY A N 1
ATOM 616 C CA . GLY A 1 85 ? 21.406 21.625 12.445 1 80 85 GLY A CA 1
ATOM 617 C C . GLY A 1 85 ? 22.922 21.734 12.5 1 80 85 GLY A C 1
ATOM 618 O O . GLY A 1 85 ? 23.484 22.078 13.539 1 80 85 GLY A O 1
ATOM 619 N N . VAL A 1 86 ? 23.672 21.156 11.477 1 64.69 86 VAL A N 1
ATOM 620 C CA . VAL A 1 86 ? 25.125 21.078 11.438 1 64.69 86 VAL A CA 1
ATOM 621 C C . VAL A 1 86 ? 25.703 22.469 11.211 1 64.69 86 VAL A C 1
ATOM 623 O O . VAL A 1 86 ? 25.297 23.188 10.289 1 64.69 86 VAL A O 1
ATOM 626 N N . SER A 1 87 ? 25.969 23.172 12.188 1 52.06 87 SER A N 1
ATOM 627 C CA . SER A 1 87 ? 26.797 24.359 11.961 1 52.06 87 SER A CA 1
ATOM 628 C C . SER A 1 87 ? 28.25 23.969 11.727 1 52.06 87 SER A C 1
ATOM 630 O O . SER A 1 87 ? 28.719 22.953 12.242 1 52.06 87 SER A O 1
ATOM 632 N N . ASP A 1 88 ? 28.859 24.312 10.523 1 47.34 88 ASP A N 1
ATOM 633 C CA . ASP A 1 88 ? 30.281 24.141 10.273 1 47.34 88 ASP A CA 1
ATOM 634 C C . ASP A 1 88 ? 31.094 24.281 11.562 1 47.34 88 ASP A C 1
ATOM 636 O O . ASP A 1 88 ? 32.094 23.578 11.75 1 47.34 88 ASP A O 1
ATOM 640 N N . GLU A 1 89 ? 31.047 25.406 12.211 1 44.94 89 GLU A N 1
ATOM 641 C CA . GLU A 1 89 ? 32.031 25.797 13.203 1 44.94 89 GLU A CA 1
ATOM 642 C C . GLU A 1 89 ? 31.812 25.094 14.531 1 44.94 89 GLU A C 1
ATOM 644 O O . GLU A 1 89 ? 32.719 25 15.359 1 44.94 89 GLU A O 1
ATOM 649 N N . ASP A 1 90 ? 30.594 24.828 15.078 1 44.34 90 ASP A N 1
ATOM 650 C CA . ASP A 1 90 ? 30.438 24.328 16.438 1 44.34 90 ASP A CA 1
ATOM 651 C C . ASP A 1 90 ? 29.875 22.906 16.453 1 44.34 90 ASP A C 1
ATOM 653 O O . ASP A 1 90 ? 28.719 22.688 16.094 1 44.34 90 ASP A O 1
ATOM 657 N N . ALA A 1 91 ? 30.703 21.844 16.375 1 43.28 91 ALA A N 1
ATOM 658 C CA . ALA A 1 91 ? 30.562 20.391 16.562 1 43.28 91 ALA A CA 1
ATOM 659 C C . ALA A 1 91 ? 29.516 20.078 17.625 1 43.28 91 ALA A C 1
ATOM 661 O O . ALA A 1 91 ? 28.984 18.969 17.672 1 43.28 91 ALA A O 1
ATOM 662 N N . PHE A 1 92 ? 29.438 20.688 18.719 1 41.03 92 PHE A N 1
ATOM 663 C CA . PHE A 1 92 ? 28.641 20.516 19.922 1 41.03 92 PHE A CA 1
ATOM 664 C C . PHE A 1 92 ? 27.203 20.969 19.703 1 41.03 92 PHE A C 1
ATOM 666 O O . PHE A 1 92 ? 26.406 21 20.641 1 41.03 92 PHE A O 1
ATOM 673 N N . ALA A 1 93 ? 26.906 21.625 18.562 1 49.69 93 ALA A N 1
ATOM 674 C CA . ALA A 1 93 ? 25.547 22.094 18.328 1 49.69 93 ALA A CA 1
ATOM 675 C C . ALA A 1 93 ? 24.578 20.922 18.156 1 49.69 93 ALA A C 1
ATOM 677 O O . ALA A 1 93 ? 24.922 19.922 17.5 1 49.69 93 ALA A O 1
ATOM 678 N N . VAL A 1 94 ? 23.578 20.797 19.078 1 56.03 94 VAL A N 1
ATOM 679 C CA . VAL A 1 94 ? 22.484 19.828 19.062 1 56.03 94 VAL A CA 1
ATOM 680 C C . VAL A 1 94 ? 21.969 19.641 17.641 1 56.03 94 VAL A C 1
ATOM 682 O O . VAL A 1 94 ? 21.469 20.578 17.031 1 56.03 94 VAL A O 1
ATOM 685 N N . GLY A 1 95 ? 22.578 18.672 16.969 1 62.84 95 GLY A N 1
ATOM 686 C CA . GLY A 1 95 ? 22.328 18.469 15.555 1 62.84 95 GLY A CA 1
ATOM 687 C C . GLY A 1 95 ? 21.422 17.281 15.273 1 62.84 95 GLY A C 1
ATOM 688 O O . GLY A 1 95 ? 20.938 16.625 16.203 1 62.84 95 GLY A O 1
ATOM 689 N N . LEU A 1 96 ? 20.938 17.344 14.094 1 69.69 96 LEU A N 1
ATOM 690 C CA . LEU A 1 96 ? 20.125 16.25 13.57 1 69.69 96 LEU A CA 1
ATOM 691 C C . LEU A 1 96 ? 20.984 15.133 13.008 1 69.69 96 LEU A C 1
ATOM 693 O O . LEU A 1 96 ? 21.938 15.398 12.273 1 69.69 96 LEU A O 1
ATOM 697 N N . ALA A 1 97 ? 20.719 13.969 13.508 1 63.03 97 ALA A N 1
ATOM 698 C CA . ALA A 1 97 ? 21.484 12.812 13.047 1 63.03 97 ALA A CA 1
ATOM 699 C C . ALA A 1 97 ? 21.453 12.695 11.531 1 63.03 97 ALA A C 1
ATOM 701 O O . ALA A 1 97 ? 22.391 12.203 10.906 1 63.03 97 ALA A O 1
ATOM 702 N N . CYS A 1 98 ? 20.5 13.312 10.883 1 68.12 98 CYS A N 1
ATOM 703 C CA . CYS A 1 98 ? 20.328 13.148 9.438 1 68.12 98 CYS A CA 1
ATOM 704 C C . CYS A 1 98 ? 21.078 14.227 8.672 1 68.12 98 CYS A C 1
ATOM 706 O O . CYS A 1 98 ? 21.156 14.18 7.441 1 68.12 98 CYS A O 1
ATOM 708 N N . GLY A 1 99 ? 21.656 15.242 9.375 1 71.62 99 GLY A N 1
ATOM 709 C CA . GLY A 1 99 ? 22.453 16.281 8.734 1 71.62 99 GLY A CA 1
ATOM 710 C C . GLY A 1 99 ? 21.609 17.453 8.25 1 71.62 99 GLY A C 1
ATOM 711 O O . GLY A 1 99 ? 22.156 18.406 7.695 1 71.62 99 GLY A O 1
ATOM 712 N N . GLY A 1 100 ? 20.359 17.438 8.523 1 81.38 100 GLY A N 1
ATOM 713 C CA . GLY A 1 100 ? 19.5 18.531 8.094 1 81.38 100 GLY A CA 1
ATOM 714 C C . GLY A 1 100 ? 19.391 19.641 9.109 1 81.38 100 GLY A C 1
ATOM 715 O O . GLY A 1 100 ? 20.141 19.672 10.086 1 81.38 100 GLY A O 1
ATOM 716 N N . THR A 1 101 ? 18.703 20.672 8.742 1 88.81 101 THR A N 1
ATOM 717 C CA . THR A 1 101 ? 18.422 21.797 9.617 1 88.81 101 THR A CA 1
ATOM 718 C C . THR A 1 101 ? 16.922 22.031 9.742 1 88.81 101 THR A C 1
ATOM 720 O O . THR A 1 101 ? 16.188 21.906 8.758 1 88.81 101 THR A O 1
ATOM 723 N N . ILE A 1 102 ? 16.516 22.312 10.961 1 92.44 102 ILE A N 1
ATOM 724 C CA . ILE A 1 102 ? 15.102 22.641 11.141 1 92.44 102 ILE A CA 1
ATOM 725 C C . ILE A 1 102 ? 14.969 23.922 11.953 1 92.44 102 ILE A C 1
ATOM 727 O O . ILE A 1 102 ? 15.844 24.25 12.758 1 92.44 102 ILE A O 1
ATOM 731 N N . ARG A 1 103 ? 13.938 24.641 11.711 1 95.44 103 ARG A N 1
ATOM 732 C CA . ARG A 1 103 ? 13.508 25.75 12.555 1 95.44 103 ARG A CA 1
ATOM 733 C C . ARG A 1 103 ? 12.211 25.406 13.289 1 95.44 103 ARG A C 1
ATOM 735 O O . ARG A 1 103 ? 11.305 24.812 12.711 1 95.44 103 ARG A O 1
ATOM 742 N N . VAL A 1 104 ? 12.18 25.719 14.555 1 96.62 104 VAL A N 1
ATOM 743 C CA . VAL A 1 104 ? 11.055 25.375 15.414 1 96.62 104 VAL A CA 1
ATOM 744 C C . VAL A 1 104 ? 10.516 26.625 16.109 1 96.62 104 VAL A C 1
ATOM 746 O O . VAL A 1 104 ? 11.273 27.344 16.75 1 96.62 104 VAL A O 1
ATOM 749 N N . LEU A 1 105 ? 9.305 26.906 15.938 1 97.56 105 LEU A N 1
ATOM 750 C CA . LEU A 1 105 ? 8.633 28 16.641 1 97.56 105 LEU A CA 1
ATOM 751 C C . LEU A 1 105 ? 8.023 27.516 17.953 1 97.56 105 LEU A C 1
ATOM 753 O O . LEU A 1 105 ? 7.199 26.594 17.953 1 97.56 105 LEU A O 1
ATOM 757 N N . VAL A 1 106 ? 8.43 28.062 19.016 1 97.94 106 VAL A N 1
ATOM 758 C CA . VAL A 1 106 ? 7.914 27.703 20.328 1 97.94 106 VAL A CA 1
ATOM 759 C C . VAL A 1 106 ? 6.969 28.812 20.828 1 97.94 106 VAL A C 1
ATOM 761 O O . VAL A 1 106 ? 7.355 29.969 20.922 1 97.94 106 VAL A O 1
ATOM 764 N N . GLU A 1 107 ? 5.77 28.406 21.172 1 98.38 107 GLU A N 1
ATOM 765 C CA . GLU A 1 107 ? 4.758 29.391 21.562 1 98.38 107 GLU A CA 1
ATOM 766 C C . GLU A 1 107 ? 4.121 29.016 22.906 1 98.38 107 GLU A C 1
ATOM 768 O O . GLU A 1 107 ? 3.322 28.078 22.969 1 98.38 107 GLU A O 1
ATOM 773 N N . PRO A 1 108 ? 4.379 29.766 23.984 1 98.31 108 PRO A N 1
ATOM 774 C CA . PRO A 1 108 ? 3.656 29.578 25.25 1 98.31 108 PRO A CA 1
ATOM 775 C C . PRO A 1 108 ? 2.156 29.812 25.109 1 98.31 108 PRO A C 1
ATOM 777 O O . PRO A 1 108 ? 1.737 30.812 24.516 1 98.31 108 PRO A O 1
ATOM 780 N N . VAL A 1 109 ? 1.407 28.938 25.641 1 98.31 109 VAL A N 1
ATOM 781 C CA . VAL A 1 109 ? -0.045 29.078 25.625 1 98.31 109 VAL A CA 1
ATOM 782 C C . VAL A 1 109 ? -0.474 30.109 26.656 1 98.31 109 VAL A C 1
ATOM 784 O O . VAL A 1 109 ? 0.018 30.109 27.781 1 98.31 109 VAL A O 1
ATOM 787 N N . GLY A 1 110 ? -1.457 30.969 26.312 1 96.94 110 GLY A N 1
ATOM 788 C CA . GLY A 1 110 ? -1.916 32.031 27.188 1 96.94 110 GLY A CA 1
ATOM 789 C C . GLY A 1 110 ? -1.211 33.344 26.953 1 96.94 110 GLY A C 1
ATOM 790 O O . GLY A 1 110 ? -1.852 34.344 26.625 1 96.94 110 GLY A O 1
ATOM 791 N N . GLN A 1 111 ? 0.124 33.344 27 1 94.88 111 GLN A N 1
ATOM 792 C CA . GLN A 1 111 ? 0.911 34.562 26.891 1 94.88 111 GLN A CA 1
ATOM 793 C C . GLN A 1 111 ? 1.188 34.906 25.438 1 94.88 111 GLN A C 1
ATOM 795 O O . GLN A 1 111 ? 1.23 36.094 25.078 1 94.88 111 GLN A O 1
ATOM 800 N N . VAL A 1 112 ? 1.401 33.969 24.625 1 96.94 112 VAL A N 1
ATOM 801 C CA . VAL A 1 112 ? 1.712 34.156 23.219 1 96.94 112 VAL A CA 1
ATOM 802 C C . VAL A 1 112 ? 0.562 33.656 22.359 1 96.94 112 VAL A C 1
ATOM 804 O O . VAL A 1 112 ? -0.134 34.438 21.703 1 96.94 112 VAL A O 1
ATOM 807 N N . LEU A 1 113 ? 0.324 32.344 22.422 1 97 113 LEU A N 1
ATOM 808 C CA . LEU A 1 113 ? -0.85 31.734 21.797 1 97 113 LEU A CA 1
ATOM 809 C C . LEU A 1 113 ? -2.051 31.797 22.734 1 97 113 LEU A C 1
ATOM 811 O O . LEU A 1 113 ? -2.104 31.078 23.734 1 97 113 LEU A O 1
ATOM 815 N N . SER A 1 114 ? -2.967 32.656 22.422 1 97.12 114 SER A N 1
ATOM 816 C CA . SER A 1 114 ? -4.074 32.875 23.344 1 97.12 114 SER A CA 1
ATOM 817 C C . SER A 1 114 ? -4.867 31.578 23.562 1 97.12 114 SER A C 1
ATOM 819 O O . SER A 1 114 ? -5.004 30.766 22.641 1 97.12 114 SER A O 1
ATOM 821 N N . GLU A 1 115 ? -5.324 31.375 24.719 1 97.62 115 GLU A N 1
ATOM 822 C CA . GLU A 1 115 ? -6.156 30.234 25.031 1 97.62 115 GLU A CA 1
ATOM 823 C C . GLU A 1 115 ? -7.398 30.172 24.141 1 97.62 115 GLU A C 1
ATOM 825 O O . GLU A 1 115 ? -7.812 29.094 23.719 1 97.62 115 GLU A O 1
ATOM 830 N N . VAL A 1 116 ? -8.016 31.344 23.953 1 97.88 116 VAL A N 1
ATOM 831 C CA . VAL A 1 116 ? -9.227 31.438 23.141 1 97.88 116 VAL A CA 1
ATOM 832 C C . VAL A 1 116 ? -8.953 30.922 21.734 1 97.88 116 VAL A C 1
ATOM 834 O O . VAL A 1 116 ? -9.727 30.141 21.172 1 97.88 116 VAL A O 1
ATOM 837 N N . MET A 1 117 ? -7.855 31.328 21.203 1 97.69 117 MET A N 1
ATOM 838 C CA . MET A 1 117 ? -7.484 30.906 19.859 1 97.69 117 MET A CA 1
ATOM 839 C C . MET A 1 117 ? -7.211 29.406 19.812 1 97.69 117 MET A C 1
ATOM 841 O O . MET A 1 117 ? -7.668 28.719 18.906 1 97.69 117 MET A O 1
ATOM 845 N N . LEU A 1 118 ? -6.441 28.922 20.734 1 98.25 118 LEU A N 1
ATOM 846 C CA . LEU A 1 118 ? -6.145 27.484 20.797 1 98.25 118 LEU A CA 1
ATOM 847 C C . LEU A 1 118 ? -7.418 26.672 20.984 1 98.25 118 LEU A C 1
ATOM 849 O O . LEU A 1 118 ? -7.582 25.625 20.359 1 98.25 118 LEU A O 1
ATOM 853 N N . ALA A 1 119 ? -8.297 27.172 21.812 1 98.31 119 ALA A N 1
ATOM 854 C CA . ALA A 1 119 ? -9.578 26.5 22.031 1 98.31 119 ALA A CA 1
ATOM 855 C C . ALA A 1 119 ? -10.391 26.438 20.734 1 98.31 119 ALA A C 1
ATOM 857 O O . ALA A 1 119 ? -11.039 25.422 20.438 1 98.31 119 ALA A O 1
ATOM 858 N N . GLU A 1 120 ? -10.367 27.547 20.062 1 98 120 GLU A N 1
ATOM 859 C CA . GLU A 1 120 ? -11.055 27.578 18.766 1 98 120 GLU A CA 1
ATOM 860 C C . GLU A 1 120 ? -10.453 26.547 17.812 1 98 120 GLU A C 1
ATOM 862 O O . GLU A 1 120 ? -11.188 25.859 17.094 1 98 120 GLU A O 1
ATOM 867 N N . LEU A 1 121 ? -9.164 26.469 17.75 1 97.25 121 LEU A N 1
ATOM 868 C CA . LEU A 1 121 ? -8.484 25.5 16.906 1 97.25 121 LEU A CA 1
ATOM 869 C C . LEU A 1 121 ? -8.867 24.078 17.297 1 97.25 121 LEU A C 1
ATOM 871 O O . LEU A 1 121 ? -9.219 23.266 16.438 1 97.25 121 LEU A O 1
ATOM 875 N N . VAL A 1 122 ? -8.844 23.766 18.531 1 97.06 122 VAL A N 1
ATOM 876 C CA . VAL A 1 122 ? -9.172 22.453 19.047 1 97.06 122 VAL A CA 1
ATOM 877 C C . VAL A 1 122 ? -10.625 22.109 18.719 1 97.06 122 VAL A C 1
ATOM 879 O O . VAL A 1 122 ? -10.93 20.984 18.312 1 97.06 122 VAL A O 1
ATOM 882 N N . ALA A 1 123 ? -11.469 23.109 18.891 1 96.75 123 ALA A N 1
ATOM 883 C CA . ALA A 1 123 ? -12.883 22.906 18.578 1 96.75 123 ALA A CA 1
ATOM 884 C C . ALA A 1 123 ? -13.078 22.609 17.094 1 96.75 123 ALA A C 1
ATOM 886 O O . ALA A 1 123 ? -13.883 21.75 16.719 1 96.75 123 ALA A O 1
ATOM 887 N N . ALA A 1 124 ? -12.414 23.359 16.297 1 95.19 124 ALA A N 1
ATOM 888 C CA . ALA A 1 124 ? -12.492 23.125 14.852 1 95.19 124 ALA A CA 1
ATOM 889 C C . ALA A 1 124 ? -12.016 21.719 14.492 1 95.19 124 ALA A C 1
ATOM 891 O O . ALA A 1 124 ? -12.648 21.047 13.68 1 95.19 124 ALA A O 1
ATOM 892 N N . ARG A 1 125 ? -10.953 21.312 15.039 1 92.38 125 ARG A N 1
ATOM 893 C CA . ARG A 1 125 ? -10.422 19.969 14.812 1 92.38 125 ARG A CA 1
ATOM 894 C C . ARG A 1 125 ? -11.422 18.906 15.242 1 92.38 125 ARG A C 1
ATOM 896 O O . ARG A 1 125 ? -11.641 17.922 14.531 1 92.38 125 ARG A O 1
ATOM 903 N N . ALA A 1 126 ? -12.062 19.109 16.359 1 91.19 126 ALA A N 1
ATOM 904 C CA . ALA A 1 126 ? -13.055 18.156 16.875 1 91.19 126 ALA A CA 1
ATOM 905 C C . ALA A 1 126 ? -14.25 18.047 15.945 1 91.19 126 ALA A C 1
ATOM 907 O O . ALA A 1 126 ? -14.844 16.969 15.812 1 91.19 126 ALA A O 1
ATOM 908 N N . SER A 1 127 ? -14.57 19.188 15.359 1 92.06 127 SER A N 1
ATOM 909 C CA . SER A 1 127 ? -15.719 19.203 14.461 1 92.06 127 SER A CA 1
ATOM 910 C C . SER A 1 127 ? -15.297 18.953 13.016 1 92.06 127 SER A C 1
ATOM 912 O O . SER A 1 127 ? -16.078 19.172 12.086 1 92.06 127 SER A O 1
ATOM 914 N N . ARG A 1 128 ? -14.062 18.609 12.828 1 91.25 128 ARG A N 1
ATOM 915 C CA . ARG A 1 128 ? -13.492 18.266 11.531 1 91.25 128 ARG A CA 1
ATOM 916 C C . ARG A 1 128 ? -13.617 19.438 10.547 1 91.25 128 ARG A C 1
ATOM 918 O O . ARG A 1 128 ? -14.016 19.234 9.398 1 91.25 128 ARG A O 1
ATOM 925 N N . GLN A 1 129 ? -13.336 20.609 11.039 1 92.5 129 GLN A N 1
ATOM 926 C CA . GLN A 1 129 ? -13.281 21.797 10.203 1 92.5 129 GLN A CA 1
ATOM 927 C C . GLN A 1 129 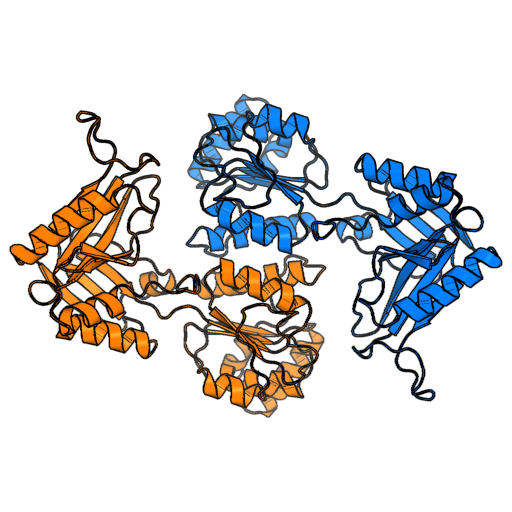? -11.836 22.203 9.898 1 92.5 129 GLN A C 1
ATOM 929 O O . GLN A 1 129 ? -11.008 22.281 10.805 1 92.5 129 GLN A O 1
ATOM 934 N N . ALA A 1 130 ? -11.57 22.453 8.648 1 94 130 ALA A N 1
ATOM 935 C CA . ALA A 1 130 ? -10.242 22.891 8.234 1 94 130 ALA A CA 1
ATOM 936 C C . ALA A 1 130 ? -9.977 24.328 8.664 1 94 130 ALA A C 1
ATOM 938 O O . ALA A 1 130 ? -10.867 25.172 8.586 1 94 130 ALA A O 1
ATOM 939 N N . LEU A 1 131 ? -8.75 24.516 9.203 1 95.44 131 LEU A N 1
ATOM 940 C CA . LEU A 1 131 ? -8.336 25.844 9.648 1 95.44 131 LEU A CA 1
ATOM 941 C C . LEU A 1 131 ? -6.852 26.062 9.391 1 95.44 131 LEU A C 1
ATOM 943 O O . LEU A 1 131 ? -6.062 25.125 9.438 1 95.44 131 LEU A O 1
ATOM 947 N N . ALA A 1 132 ? -6.566 27.312 9.039 1 97.44 132 ALA A N 1
ATOM 948 C CA . ALA A 1 132 ? -5.16 27.703 8.969 1 97.44 132 ALA A CA 1
ATOM 949 C C . ALA A 1 132 ? -4.777 28.578 10.156 1 97.44 132 ALA A C 1
ATOM 951 O O . ALA A 1 132 ? -5.504 29.516 10.508 1 97.44 132 ALA A O 1
ATOM 952 N N . TYR A 1 133 ? -3.74 28.203 10.883 1 97.56 133 TYR A N 1
ATOM 953 C CA . TYR A 1 133 ? -3.107 29.062 11.875 1 97.56 133 TYR A CA 1
ATOM 954 C C . TYR A 1 133 ? -1.983 29.875 11.258 1 97.56 133 TYR A C 1
ATOM 956 O O . TYR A 1 133 ? -1.005 29.328 10.75 1 97.56 133 TYR A O 1
ATOM 964 N N . VAL A 1 134 ? -2.146 31.188 11.242 1 98 134 VAL A N 1
ATOM 965 C CA . VAL A 1 134 ? -1.229 32.094 10.539 1 98 134 VAL A CA 1
ATOM 966 C C . VAL A 1 134 ? -0.48 32.938 11.547 1 98 134 VAL A C 1
ATOM 968 O O . VAL A 1 134 ? -1.096 33.594 12.398 1 98 134 VAL A O 1
ATOM 971 N N . VAL A 1 135 ? 0.824 32.969 11.383 1 97.31 135 VAL A N 1
ATOM 972 C CA . VAL A 1 135 ? 1.668 33.719 12.289 1 97.31 135 VAL A CA 1
ATOM 973 C C . VAL A 1 135 ? 2.605 34.625 11.492 1 97.31 135 VAL A C 1
ATOM 975 O O . VAL A 1 135 ? 3.311 34.156 10.594 1 97.31 135 VAL A O 1
ATOM 978 N N . ASP A 1 136 ? 2.598 35.875 11.781 1 96.75 136 ASP A N 1
ATOM 979 C CA . ASP A 1 136 ? 3.674 36.75 11.344 1 96.75 136 ASP A CA 1
ATOM 980 C C . ASP A 1 136 ? 4.855 36.688 12.312 1 96.75 136 ASP A C 1
ATOM 982 O O . ASP A 1 136 ? 4.793 37.25 13.414 1 96.75 136 ASP A O 1
ATOM 986 N N . THR A 1 137 ? 5.926 36.125 11.93 1 93.81 137 THR A N 1
ATOM 987 C CA . THR A 1 137 ? 7.023 35.844 12.844 1 93.81 137 THR A CA 1
ATOM 988 C C . THR A 1 137 ? 7.824 37.094 13.141 1 93.81 137 THR A C 1
ATOM 990 O O . THR A 1 137 ? 8.602 37.125 14.102 1 93.81 137 THR A O 1
ATOM 993 N N . ALA A 1 138 ? 7.648 38.125 12.398 1 92.12 138 ALA A N 1
ATOM 994 C CA . ALA A 1 138 ? 8.312 39.406 12.656 1 92.12 138 ALA A CA 1
ATOM 995 C C . ALA A 1 138 ? 7.496 40.281 13.609 1 92.12 138 ALA A C 1
ATOM 997 O O . ALA A 1 138 ? 8.039 40.844 14.555 1 92.12 138 ALA A O 1
ATOM 998 N N . ARG A 1 139 ? 6.219 40.312 13.414 1 92.06 139 ARG A N 1
ATOM 999 C CA . ARG A 1 139 ? 5.352 41.188 14.195 1 92.06 139 ARG A CA 1
ATOM 1000 C C . ARG A 1 139 ? 4.758 40.438 15.391 1 92.06 139 ARG A C 1
ATOM 1002 O O . ARG A 1 139 ? 4.289 41.062 16.344 1 92.06 139 ARG A O 1
ATOM 1009 N N . GLY A 1 140 ? 4.676 39.156 15.258 1 93.19 140 GLY A N 1
ATOM 1010 C CA . GLY A 1 140 ? 4.129 38.375 16.344 1 93.19 140 GLY A CA 1
ATOM 1011 C C . GLY A 1 140 ? 2.619 38.25 16.281 1 93.19 140 GLY A C 1
ATOM 1012 O O . GLY A 1 140 ? 2.006 37.656 17.172 1 93.19 140 GLY A O 1
ATOM 1013 N N . THR A 1 141 ? 2.059 38.781 15.25 1 95.19 141 THR A N 1
ATOM 1014 C CA . THR A 1 141 ? 0.61 38.688 15.125 1 95.19 141 THR A CA 1
ATOM 1015 C C . THR A 1 141 ? 0.202 37.281 14.711 1 95.19 141 THR A C 1
ATOM 1017 O O . THR A 1 141 ? 0.952 36.594 14.016 1 95.19 141 THR A O 1
ATOM 1020 N N . ARG A 1 142 ? -0.993 36.875 15.188 1 96.81 142 ARG A N 1
ATOM 1021 C CA . ARG A 1 142 ? -1.522 35.531 14.953 1 96.81 142 ARG A CA 1
ATOM 1022 C C . ARG A 1 142 ? -3.004 35.594 14.594 1 96.81 142 ARG A C 1
ATOM 1024 O O . ARG A 1 142 ? -3.732 36.469 15.07 1 96.81 142 ARG A O 1
ATOM 1031 N N . ALA A 1 143 ? -3.391 34.594 13.75 1 97.31 143 ALA A N 1
ATOM 1032 C CA . ALA A 1 143 ? -4.801 34.531 13.383 1 97.31 143 ALA A CA 1
ATOM 1033 C C . ALA A 1 143 ? -5.18 33.094 12.961 1 97.31 143 ALA A C 1
ATOM 1035 O O . ALA A 1 143 ? -4.332 32.344 12.492 1 97.31 143 ALA A O 1
ATOM 1036 N N . LEU A 1 144 ? -6.383 32.75 13.234 1 97.81 144 LEU A N 1
ATOM 1037 C CA . LEU A 1 144 ? -7.012 31.578 12.625 1 97.81 144 LEU A CA 1
ATOM 1038 C C . LEU A 1 144 ? -7.852 31.984 11.422 1 97.81 144 LEU A C 1
ATOM 1040 O O . LEU A 1 144 ? -8.68 32.906 11.516 1 97.81 144 LEU A O 1
ATOM 1044 N N . VAL A 1 145 ? -7.574 31.375 10.328 1 96.94 145 VAL A N 1
ATOM 1045 C CA . VAL A 1 145 ? -8.258 31.766 9.094 1 96.94 145 VAL A CA 1
ATOM 1046 C C . VAL A 1 145 ? -8.969 30.547 8.5 1 96.94 145 VAL A C 1
ATOM 1048 O O . VAL A 1 145 ? -8.406 29.453 8.453 1 96.94 145 VAL A O 1
ATOM 1051 N N . ARG A 1 146 ? -10.195 30.766 8.133 1 95.12 146 ARG A N 1
ATOM 1052 C CA . ARG A 1 146 ? -11 29.734 7.473 1 95.12 146 ARG A CA 1
ATOM 1053 C C . ARG A 1 146 ? -11.062 29.969 5.969 1 95.12 146 ARG A C 1
ATOM 1055 O O . ARG A 1 146 ? -10.953 31.109 5.512 1 95.12 146 ARG A O 1
ATOM 1062 N N . ASP A 1 147 ? -11.258 28.891 5.199 1 93.19 147 ASP A N 1
ATOM 1063 C CA . ASP A 1 147 ? -11.492 28.938 3.76 1 93.19 147 ASP A CA 1
ATOM 1064 C C . ASP A 1 147 ? -10.398 29.719 3.047 1 93.19 147 ASP A C 1
ATOM 1066 O O . ASP A 1 147 ? -10.68 30.531 2.168 1 93.19 147 ASP A O 1
ATOM 1070 N N . ALA A 1 148 ? -9.203 29.562 3.551 1 93 148 ALA A N 1
ATOM 1071 C CA . ALA A 1 148 ? -8.031 30.188 2.949 1 93 148 ALA A CA 1
ATOM 1072 C C . ALA A 1 148 ? -6.957 29.156 2.627 1 93 148 ALA A C 1
ATOM 1074 O O . ALA A 1 148 ? -7.055 28 3.055 1 93 148 ALA A O 1
ATOM 1075 N N . TYR A 1 149 ? -6.09 29.5 1.659 1 94.25 149 TYR A N 1
ATOM 1076 C CA . TYR A 1 149 ? -4.945 28.672 1.284 1 94.25 149 TYR A CA 1
ATOM 1077 C C . TYR A 1 149 ? -5.402 27.328 0.724 1 94.25 149 TYR A C 1
ATOM 1079 O O . TYR A 1 149 ? -4.953 26.281 1.18 1 94.25 149 TYR A O 1
ATOM 1087 N N . PRO A 1 150 ? -6.223 27.344 -0.277 1 91.06 150 PRO A N 1
ATOM 1088 C CA . PRO A 1 150 ? -6.805 26.094 -0.781 1 91.06 150 PRO A CA 1
ATOM 1089 C C . PRO A 1 150 ? -5.75 25.094 -1.213 1 91.06 150 PRO A C 1
ATOM 1091 O O . PRO A 1 150 ? -5.902 23.891 -0.971 1 91.06 150 PRO A O 1
ATOM 1094 N N . GLU A 1 151 ? -4.695 25.547 -1.846 1 90 151 GLU A N 1
ATOM 1095 C CA . GLU A 1 151 ? -3.664 24.641 -2.316 1 90 151 GLU A CA 1
ATOM 1096 C C . GLU A 1 151 ? -2.916 24 -1.149 1 90 151 GLU A C 1
ATOM 1098 O O . GLU A 1 151 ? -2.662 22.797 -1.152 1 90 151 GLU A O 1
ATOM 1103 N N . ARG A 1 152 ? -2.564 24.812 -0.165 1 92.94 152 ARG A N 1
ATOM 1104 C CA . ARG A 1 152 ? -1.891 24.281 1.018 1 92.94 152 ARG A CA 1
ATOM 1105 C C . ARG A 1 152 ? -2.762 23.25 1.733 1 92.94 152 ARG A C 1
ATOM 1107 O O . ARG A 1 152 ? -2.268 22.219 2.184 1 92.94 152 ARG A O 1
ATOM 1114 N N . MET A 1 153 ? -4.027 23.625 1.81 1 92.12 153 MET A N 1
ATOM 1115 C CA . MET A 1 153 ? -4.961 22.703 2.465 1 92.12 153 MET A CA 1
ATOM 1116 C C . MET A 1 153 ? -5.051 21.391 1.711 1 92.12 153 MET A C 1
ATOM 1118 O O . MET A 1 153 ? -4.949 20.312 2.312 1 92.12 153 MET A O 1
ATOM 1122 N N . ARG A 1 154 ? -5.109 21.453 0.429 1 86.88 154 ARG A N 1
ATOM 1123 C CA . ARG A 1 154 ? -5.211 20.266 -0.403 1 86.88 154 ARG A CA 1
ATOM 1124 C C . ARG A 1 154 ? -3.965 19.391 -0.274 1 86.88 154 ARG A C 1
ATOM 1126 O O . ARG A 1 154 ? -4.062 18.172 -0.204 1 86.88 154 ARG A O 1
ATOM 1133 N N . MET A 1 155 ? -2.855 20.031 -0.186 1 88.44 155 MET A N 1
ATOM 1134 C CA . MET A 1 155 ? -1.577 19.328 -0.188 1 88.44 155 MET A CA 1
ATOM 1135 C C . MET A 1 155 ? -1.132 19 1.233 1 88.44 155 MET A C 1
ATOM 1137 O O . MET A 1 155 ? -0.092 18.375 1.435 1 88.44 155 MET A O 1
ATOM 1141 N N . ASP A 1 156 ? -1.939 19.453 2.219 1 90.56 156 ASP A N 1
ATOM 1142 C CA . ASP A 1 156 ? -1.541 19.312 3.615 1 90.56 156 ASP A CA 1
ATOM 1143 C C . ASP A 1 156 ? -0.132 19.859 3.842 1 90.56 156 ASP A C 1
ATOM 1145 O O . ASP A 1 156 ? 0.713 19.188 4.43 1 90.56 156 ASP A O 1
ATOM 1149 N N . ARG A 1 157 ? 0.07 21.078 3.375 1 91.56 157 ARG A N 1
ATOM 1150 C CA . ARG A 1 157 ? 1.426 21.609 3.404 1 91.56 157 ARG A CA 1
ATOM 1151 C C . ARG A 1 157 ? 1.482 22.922 4.191 1 91.56 157 ARG A C 1
ATOM 1153 O O . ARG A 1 157 ? 1.002 23.953 3.727 1 91.56 157 ARG A O 1
ATOM 1160 N N . SER A 1 158 ? 2.082 22.859 5.316 1 95.31 158 SER A N 1
ATOM 1161 C CA . SER A 1 158 ? 2.416 24.062 6.078 1 95.31 158 SER A CA 1
ATOM 1162 C C . SER A 1 158 ? 3.719 24.688 5.59 1 95.31 158 SER A C 1
ATOM 1164 O O . SER A 1 158 ? 4.504 24.031 4.898 1 95.31 158 SER A O 1
ATOM 1166 N N . GLY A 1 159 ? 3.881 26.016 5.883 1 95.88 159 GLY A N 1
ATOM 1167 C CA . GLY A 1 159 ? 5.141 26.656 5.527 1 95.88 159 GLY A CA 1
ATOM 1168 C C . GLY A 1 159 ? 5.043 28.156 5.457 1 95.88 159 GLY A C 1
ATOM 1169 O O . GLY A 1 159 ? 3.984 28.734 5.715 1 95.88 159 GLY A O 1
ATOM 1170 N N . PHE A 1 160 ? 6.152 28.734 5.133 1 96.06 160 PHE A N 1
ATOM 1171 C CA . PHE A 1 160 ? 6.211 30.172 5 1 96.06 160 PHE A CA 1
ATOM 1172 C C . PHE A 1 160 ? 5.656 30.625 3.65 1 96.06 160 PHE A C 1
ATOM 1174 O O . PHE A 1 160 ? 5.828 29.922 2.646 1 96.06 160 PHE A O 1
ATOM 1181 N N . ASP A 1 161 ? 5.023 31.734 3.711 1 94.81 161 ASP A N 1
ATOM 1182 C CA . ASP A 1 161 ? 4.672 32.406 2.457 1 94.81 161 ASP A CA 1
ATOM 1183 C C . ASP A 1 161 ? 5.914 32.969 1.771 1 94.81 161 ASP A C 1
ATOM 1185 O O . ASP A 1 161 ? 7.016 32.906 2.318 1 94.81 161 ASP A O 1
ATOM 1189 N N . GLU A 1 162 ? 5.672 33.5 0.619 1 92.5 162 GLU A N 1
ATOM 1190 C CA . GLU A 1 162 ? 6.773 34 -0.193 1 92.5 162 GLU A CA 1
ATOM 1191 C C . GLU A 1 162 ? 7.492 35.156 0.513 1 92.5 162 GLU A C 1
ATOM 1193 O O . GLU A 1 162 ? 8.688 35.375 0.286 1 92.5 162 GLU A O 1
ATOM 1198 N N . ASP A 1 163 ? 6.812 35.906 1.45 1 93.69 163 ASP A N 1
ATOM 1199 C CA . ASP A 1 163 ? 7.395 37.031 2.139 1 93.69 163 ASP A CA 1
ATOM 1200 C C . ASP A 1 163 ? 8.422 36.594 3.18 1 93.69 163 ASP A C 1
ATOM 1202 O O . ASP A 1 163 ? 9.125 37.438 3.758 1 93.69 163 ASP A O 1
ATOM 1206 N N . GLY A 1 164 ? 8.43 35.281 3.488 1 92.69 164 GLY A N 1
ATOM 1207 C CA . GLY A 1 164 ? 9.43 34.719 4.375 1 92.69 164 GLY A CA 1
ATOM 1208 C C . GLY A 1 164 ? 9.164 35 5.844 1 92.69 164 GLY A C 1
ATOM 1209 O O . GLY A 1 164 ? 9.953 34.625 6.711 1 92.69 164 GLY A O 1
ATOM 1210 N N . ARG A 1 165 ? 8.125 35.625 6.148 1 94.31 165 ARG A N 1
ATOM 1211 C CA . ARG A 1 165 ? 7.852 35.969 7.543 1 94.31 165 ARG A CA 1
ATOM 1212 C C . ARG A 1 165 ? 6.504 35.406 7.988 1 94.31 165 ARG A C 1
ATOM 1214 O O . ARG A 1 165 ? 6.305 35.125 9.172 1 94.31 165 ARG A O 1
ATOM 1221 N N . THR A 1 166 ? 5.621 35.219 7.055 1 97.12 166 THR A N 1
ATOM 1222 C CA . THR A 1 166 ? 4.309 34.688 7.383 1 97.12 166 THR A CA 1
ATOM 1223 C C . THR A 1 166 ? 4.328 33.156 7.34 1 97.12 166 THR A C 1
ATOM 1225 O O . THR A 1 166 ? 4.477 32.562 6.27 1 97.12 166 THR A O 1
ATOM 1228 N N . PHE A 1 167 ? 4.164 32.562 8.5 1 97.81 167 PHE A N 1
ATOM 1229 C CA . PHE A 1 167 ? 4.074 31.125 8.586 1 97.81 167 PHE A CA 1
ATOM 1230 C C . PHE A 1 167 ? 2.617 30.672 8.633 1 97.81 167 PHE A C 1
ATOM 1232 O O . PHE A 1 167 ? 1.823 31.203 9.414 1 97.81 167 PHE A O 1
ATOM 1239 N N . VAL A 1 168 ? 2.301 29.672 7.773 1 98 168 VAL A N 1
ATOM 1240 C CA . VAL A 1 168 ? 0.955 29.125 7.715 1 98 168 VAL A CA 1
ATOM 1241 C C . VAL A 1 168 ? 0.985 27.656 8.133 1 98 168 VAL A C 1
ATOM 1243 O O . VAL A 1 168 ? 1.617 26.828 7.473 1 98 168 VAL A O 1
ATOM 1246 N N . ALA A 1 169 ? 0.357 27.328 9.234 1 96.94 169 ALA A N 1
ATOM 1247 C CA . ALA A 1 169 ? 0.141 25.953 9.648 1 96.94 169 ALA A CA 1
ATOM 1248 C C . ALA A 1 169 ? -1.248 25.469 9.242 1 96.94 169 ALA A C 1
ATOM 1250 O O . ALA A 1 169 ? -2.258 26.031 9.672 1 96.94 169 ALA A O 1
ATOM 1251 N N . VAL A 1 170 ? -1.239 24.422 8.469 1 95.06 170 VAL A N 1
ATOM 1252 C CA . VAL A 1 170 ? -2.508 23.859 8.016 1 95.06 170 VAL A CA 1
ATOM 1253 C C . VAL A 1 170 ? -3.006 22.828 9.031 1 95.06 170 VAL A C 1
ATOM 1255 O O . VAL A 1 170 ? -2.25 21.953 9.461 1 95.06 170 VAL A O 1
ATOM 1258 N N . HIS A 1 171 ? -4.25 22.984 9.445 1 94.06 171 HIS A N 1
ATOM 1259 C CA . HIS A 1 171 ? -4.945 22.016 10.289 1 94.06 171 HIS A CA 1
ATOM 1260 C C . HIS A 1 171 ? -6.164 21.438 9.57 1 94.06 171 HIS A C 1
ATOM 1262 O O . HIS A 1 171 ? -7.266 21.984 9.664 1 94.06 171 HIS A O 1
ATOM 1268 N N . ASN A 1 172 ? -5.883 20.344 8.891 1 93 172 ASN A N 1
ATOM 1269 C CA . ASN A 1 172 ? -6.941 19.594 8.219 1 93 172 ASN A CA 1
ATOM 1270 C C . ASN A 1 172 ? -7.453 18.453 9.086 1 93 172 ASN A C 1
ATOM 1272 O O . ASN A 1 172 ? -6.699 17.875 9.875 1 93 172 ASN A O 1
ATOM 1276 N N . PRO A 1 173 ? -8.781 18.219 8.922 1 90.62 173 PRO A N 1
ATOM 1277 C CA . PRO A 1 173 ? -9.211 16.938 9.5 1 90.62 173 PRO A CA 1
ATOM 1278 C C . PRO A 1 173 ? -8.43 15.758 8.953 1 90.62 173 PRO A C 1
ATOM 1280 O O . PRO A 1 173 ? -7.984 15.781 7.801 1 90.62 173 PRO A O 1
ATOM 1283 N N . PRO A 1 174 ? -8.234 14.812 9.836 1 90 174 PRO A N 1
ATOM 1284 C CA . PRO A 1 174 ? -7.578 13.609 9.328 1 90 174 PRO A CA 1
ATOM 1285 C C . PRO A 1 174 ? -8.352 12.961 8.18 1 90 174 PRO A C 1
ATOM 1287 O O . PRO A 1 174 ? -9.578 13.078 8.109 1 90 174 PRO A O 1
ATOM 1290 N N . LEU A 1 175 ? -7.625 12.32 7.297 1 94.44 175 LEU A N 1
ATOM 1291 C CA . LEU A 1 175 ? -8.242 11.602 6.191 1 94.44 175 LEU A CA 1
ATOM 1292 C C . LEU A 1 175 ? -8.969 10.352 6.695 1 94.44 175 LEU A C 1
ATOM 1294 O O . LEU A 1 175 ? -8.453 9.641 7.559 1 94.44 175 LEU A O 1
ATOM 1298 N N . ARG A 1 176 ? -10.148 10.172 6.176 1 95.81 176 ARG A N 1
ATOM 1299 C CA . ARG A 1 176 ? -10.93 8.984 6.516 1 95.81 176 ARG A CA 1
ATOM 1300 C C . ARG A 1 176 ? -11.211 8.141 5.277 1 95.81 176 ARG A C 1
ATOM 1302 O O . ARG A 1 176 ? -11.5 8.68 4.203 1 95.81 176 ARG A O 1
ATOM 1309 N N . LEU A 1 177 ? -11.055 6.863 5.422 1 98.31 177 LEU A N 1
ATOM 1310 C CA . LEU A 1 177 ? -11.477 5.902 4.406 1 98.31 177 LEU A CA 1
ATOM 1311 C C . LEU A 1 177 ? -12.609 5.02 4.926 1 98.31 177 LEU A C 1
ATOM 1313 O O . LEU A 1 177 ? -12.445 4.324 5.93 1 98.31 177 LEU A O 1
ATOM 1317 N N . ILE A 1 178 ? -13.742 5.094 4.289 1 98.56 178 ILE A N 1
ATOM 1318 C CA . ILE A 1 178 ? -14.859 4.203 4.582 1 98.56 178 ILE A CA 1
ATOM 1319 C C . ILE A 1 178 ? -14.945 3.107 3.52 1 98.56 178 ILE A C 1
ATOM 1321 O O . ILE A 1 178 ? -15.094 3.398 2.332 1 98.56 178 ILE A O 1
ATOM 1325 N N . VAL A 1 179 ? -14.828 1.911 3.936 1 98.62 179 VAL A N 1
ATOM 1326 C CA . VAL A 1 179 ? -14.914 0.759 3.045 1 98.62 179 VAL A CA 1
ATOM 1327 C C . VAL A 1 179 ? -16.203 -0.012 3.318 1 98.62 179 VAL A C 1
ATOM 1329 O O . VAL A 1 179 ? -16.422 -0.497 4.434 1 98.62 179 VAL A O 1
ATOM 1332 N N . VAL A 1 180 ? -17.047 -0.102 2.346 1 98.12 180 VAL A N 1
ATOM 1333 C CA . VAL A 1 180 ? -18.234 -0.947 2.438 1 98.12 180 VAL A CA 1
ATOM 1334 C C . VAL A 1 180 ? -17.969 -2.289 1.762 1 98.12 180 VAL A C 1
ATOM 1336 O O . VAL A 1 180 ? -17.781 -2.354 0.543 1 98.12 180 VAL A O 1
ATOM 1339 N N . GLY A 1 181 ? -17.984 -3.348 2.551 1 95 181 GLY A N 1
ATOM 1340 C CA . GLY A 1 181 ? -17.656 -4.68 2.068 1 95 181 GLY A CA 1
ATOM 1341 C C . GLY A 1 181 ? -16.312 -5.18 2.58 1 95 181 GLY A C 1
ATOM 1342 O O . GLY A 1 181 ? -15.266 -4.695 2.158 1 95 181 GLY A O 1
ATOM 1343 N N . ALA A 1 182 ? -16.375 -6.113 3.51 1 93.06 182 ALA A N 1
ATOM 1344 C CA . ALA A 1 182 ? -15.188 -6.68 4.145 1 93.06 182 ALA A CA 1
ATOM 1345 C C . ALA A 1 182 ? -14.664 -7.875 3.357 1 93.06 182 ALA A C 1
ATOM 1347 O O . ALA A 1 182 ? -14.492 -8.969 3.912 1 93.06 182 ALA A O 1
ATOM 1348 N N . VAL A 1 183 ? -14.344 -7.594 2.059 1 88 183 VAL A N 1
ATOM 1349 C CA . VAL A 1 183 ? -13.891 -8.656 1.165 1 88 183 VAL A CA 1
ATOM 1350 C C . VAL A 1 183 ? -12.367 -8.688 1.125 1 88 183 VAL A C 1
ATOM 1352 O O . VAL A 1 183 ? -11.703 -7.984 1.89 1 88 183 VAL A O 1
ATOM 1355 N N . HIS A 1 184 ? -11.812 -9.539 0.294 1 86.31 184 HIS A N 1
ATOM 1356 C CA . HIS A 1 184 ? -10.367 -9.75 0.243 1 86.31 184 HIS A CA 1
ATOM 1357 C C . HIS A 1 184 ? -9.641 -8.461 -0.14 1 86.31 184 HIS A C 1
ATOM 1359 O O . HIS A 1 184 ? -8.562 -8.172 0.393 1 86.31 184 HIS A O 1
ATOM 1365 N N . ILE A 1 185 ? -10.234 -7.668 -1.062 1 93.12 185 ILE A N 1
ATOM 1366 C CA . ILE A 1 185 ? -9.633 -6.406 -1.463 1 93.12 185 ILE A CA 1
ATOM 1367 C C . ILE A 1 185 ? -9.508 -5.48 -0.252 1 93.12 185 ILE A C 1
ATOM 1369 O O . ILE A 1 185 ? -8.484 -4.824 -0.063 1 93.12 185 ILE A O 1
ATOM 1373 N N . ALA A 1 186 ? -10.531 -5.469 0.601 1 95.81 186 ALA A N 1
ATOM 1374 C CA . ALA A 1 186 ? -10.523 -4.633 1.8 1 95.81 186 ALA A CA 1
ATOM 1375 C C . ALA A 1 186 ? -9.406 -5.043 2.752 1 95.81 186 ALA A C 1
ATOM 1377 O O . ALA A 1 186 ? -8.781 -4.191 3.391 1 95.81 186 ALA A O 1
ATOM 1378 N N . GLN A 1 187 ? -9.125 -6.332 2.83 1 93 187 GLN A N 1
ATOM 1379 C CA . GLN A 1 187 ? -8.086 -6.844 3.719 1 93 187 GLN A CA 1
ATOM 1380 C C . GLN A 1 187 ? -6.715 -6.316 3.32 1 93 187 GLN A C 1
ATOM 1382 O O . GLN A 1 187 ? -5.844 -6.129 4.172 1 93 187 GLN A O 1
ATOM 1387 N N . ALA A 1 188 ? -6.551 -6.062 2.072 1 95.75 188 ALA A N 1
ATOM 1388 C CA . ALA A 1 188 ? -5.297 -5.488 1.583 1 95.75 188 ALA A CA 1
ATOM 1389 C C . ALA A 1 188 ? -5.332 -3.965 1.65 1 95.75 188 ALA A C 1
ATOM 1391 O O . ALA A 1 188 ? -4.348 -3.334 2.045 1 95.75 188 ALA A O 1
ATOM 1392 N N . LEU A 1 189 ? -6.449 -3.338 1.355 1 98.19 189 LEU A N 1
ATOM 1393 C CA . LEU A 1 189 ? -6.594 -1.893 1.227 1 98.19 189 LEU A CA 1
ATOM 1394 C C . LEU A 1 189 ? -6.461 -1.21 2.584 1 98.19 189 LEU A C 1
ATOM 1396 O O . LEU A 1 189 ? -5.777 -0.192 2.709 1 98.19 189 LEU A O 1
ATOM 1400 N N . VAL A 1 190 ? -7.059 -1.781 3.607 1 97.88 190 VAL A N 1
ATOM 1401 C CA . VAL A 1 190 ? -7.191 -1.137 4.91 1 97.88 190 VAL A CA 1
ATOM 1402 C C . VAL A 1 190 ? -5.809 -0.936 5.527 1 97.88 190 VAL A C 1
ATOM 1404 O O . VAL A 1 190 ? -5.438 0.186 5.887 1 97.88 190 VAL A O 1
ATOM 1407 N N . PRO A 1 191 ? -4.988 -1.959 5.578 1 97.12 191 PRO A N 1
ATOM 1408 C CA . PRO A 1 191 ? -3.668 -1.711 6.164 1 97.12 191 PRO A CA 1
ATOM 1409 C C . PRO A 1 191 ? -2.809 -0.781 5.309 1 97.12 191 PRO A C 1
ATOM 1411 O O . PRO A 1 191 ? -2.033 0.015 5.844 1 97.12 191 PRO A O 1
ATOM 1414 N N . MET A 1 192 ? -2.863 -0.831 3.986 1 97.88 192 MET A N 1
ATOM 1415 C CA . MET A 1 192 ? -2.125 0.099 3.137 1 97.88 192 MET A CA 1
ATOM 1416 C C . MET A 1 192 ? -2.584 1.534 3.371 1 97.88 192 MET A C 1
ATOM 1418 O O . MET A 1 192 ? -1.765 2.451 3.424 1 97.88 192 MET A O 1
ATOM 1422 N N . ALA A 1 193 ? -3.877 1.651 3.492 1 98.06 193 ALA A N 1
ATOM 1423 C CA . ALA A 1 193 ? -4.441 2.977 3.732 1 98.06 193 ALA A CA 1
ATOM 1424 C C . ALA A 1 193 ? -3.965 3.541 5.07 1 98.06 193 ALA A C 1
ATOM 1426 O O . ALA A 1 193 ? -3.676 4.734 5.18 1 98.06 193 ALA A O 1
ATOM 1427 N N . ARG A 1 194 ? -3.898 2.707 6.062 1 95.5 194 ARG A N 1
ATOM 1428 C CA . ARG A 1 194 ? -3.387 3.139 7.359 1 95.5 194 ARG A CA 1
ATOM 1429 C C . ARG A 1 194 ? -1.961 3.666 7.238 1 95.5 194 ARG A C 1
ATOM 1431 O O . ARG A 1 194 ? -1.634 4.719 7.785 1 95.5 194 ARG A O 1
ATOM 1438 N N . ILE A 1 195 ? -1.163 2.992 6.508 1 94.62 195 ILE A N 1
ATOM 1439 C CA . ILE A 1 195 ? 0.211 3.422 6.273 1 94.62 195 ILE A CA 1
ATOM 1440 C C . ILE A 1 195 ? 0.214 4.766 5.547 1 94.62 195 ILE A C 1
ATOM 1442 O O . ILE A 1 195 ? 1.057 5.625 5.82 1 94.62 195 ILE A O 1
ATOM 1446 N N . ALA A 1 196 ? -0.767 4.93 4.723 1 95.44 196 ALA A N 1
ATOM 1447 C CA . ALA A 1 196 ? -0.846 6.152 3.928 1 95.44 196 ALA A CA 1
ATOM 1448 C C . ALA A 1 196 ? -1.446 7.297 4.738 1 95.44 196 ALA A C 1
ATOM 1450 O O . ALA A 1 196 ? -1.599 8.414 4.234 1 95.44 196 ALA A O 1
ATOM 1451 N N . GLY A 1 197 ? -1.867 7.035 5.977 1 90.88 197 GLY A N 1
ATOM 1452 C CA . GLY A 1 197 ? -2.27 8.102 6.875 1 90.88 197 GLY A CA 1
ATOM 1453 C C . GLY A 1 197 ? -3.775 8.219 7.027 1 90.88 197 GLY A C 1
ATOM 1454 O O . GLY A 1 197 ? -4.27 9.172 7.633 1 90.88 197 GLY A O 1
ATOM 1455 N N . TYR A 1 198 ? -4.527 7.262 6.449 1 95.69 198 TYR A N 1
ATOM 1456 C CA . TYR A 1 198 ? -5.98 7.281 6.574 1 95.69 198 TYR A CA 1
ATOM 1457 C C . TYR A 1 198 ? -6.426 6.641 7.883 1 95.69 198 TYR A C 1
ATOM 1459 O O . TYR A 1 198 ? -5.66 5.902 8.516 1 95.69 198 TYR A O 1
ATOM 1467 N N . ASP A 1 199 ? -7.586 7.059 8.273 1 94 199 ASP A N 1
ATOM 1468 C CA . ASP A 1 199 ? -8.336 6.383 9.328 1 94 199 ASP A CA 1
ATOM 1469 C C . ASP A 1 199 ? -9.445 5.52 8.742 1 94 199 ASP A C 1
ATOM 1471 O O . ASP A 1 199 ? -10.555 6 8.508 1 94 199 ASP A O 1
ATOM 1475 N N . PRO A 1 200 ? -9.156 4.23 8.516 1 97 200 PRO A N 1
ATOM 1476 C CA . PRO A 1 200 ? -10.133 3.4 7.812 1 97 200 PRO A CA 1
ATOM 1477 C C . PRO A 1 200 ? -11.227 2.863 8.742 1 97 200 PRO A C 1
ATOM 1479 O O . PRO A 1 200 ? -10.953 2.578 9.914 1 97 200 PRO A O 1
ATOM 1482 N N . VAL A 1 201 ? -12.398 2.764 8.227 1 97.81 201 VAL A N 1
ATOM 1483 C CA . VAL A 1 201 ? -13.531 2.09 8.852 1 97.81 201 VAL A CA 1
ATOM 1484 C C . VAL A 1 201 ? -14.125 1.074 7.875 1 97.81 201 VAL A C 1
ATOM 1486 O O . VAL A 1 201 ? -14.328 1.379 6.695 1 97.81 201 VAL A O 1
ATOM 1489 N N . VAL A 1 202 ? -14.375 -0.122 8.367 1 97.75 202 VAL A N 1
ATOM 1490 C CA . VAL A 1 202 ? -14.945 -1.182 7.547 1 97.75 202 VAL A CA 1
ATOM 1491 C C . VAL A 1 202 ? -16.406 -1.392 7.926 1 97.75 202 VAL A C 1
ATOM 1493 O O . VAL A 1 202 ? -16.734 -1.562 9.102 1 97.75 202 VAL A O 1
ATOM 1496 N N . ILE A 1 203 ? -17.281 -1.335 6.965 1 97.75 203 ILE A N 1
ATOM 1497 C CA . ILE A 1 203 ? -18.703 -1.554 7.16 1 97.75 203 ILE A CA 1
ATOM 1498 C C . ILE A 1 203 ? -19.141 -2.826 6.434 1 97.75 203 ILE A C 1
ATOM 1500 O O . ILE A 1 203 ? -18.969 -2.941 5.219 1 97.75 203 ILE A O 1
ATOM 1504 N N . ASP A 1 204 ? -19.688 -3.748 7.109 1 95.19 204 ASP A N 1
ATOM 1505 C CA . ASP A 1 204 ? -20.297 -4.953 6.547 1 95.19 204 ASP A CA 1
ATOM 1506 C C . ASP A 1 204 ? -21.281 -5.582 7.527 1 95.19 204 ASP A C 1
ATOM 1508 O O . ASP A 1 204 ? -20.891 -6.055 8.594 1 95.19 204 ASP A O 1
ATOM 1512 N N . PRO A 1 205 ? -22.531 -5.625 7.145 1 94.12 205 PRO A N 1
ATOM 1513 C CA . PRO A 1 205 ? -23.5 -6.203 8.07 1 94.12 205 PRO A CA 1
ATOM 1514 C C . PRO A 1 205 ? -23.328 -7.711 8.25 1 94.12 205 PRO A C 1
ATOM 1516 O O . PRO A 1 205 ? -23.891 -8.297 9.172 1 94.12 205 PRO A O 1
ATOM 1519 N N . ARG A 1 206 ? -22.578 -8.328 7.395 1 89.38 206 ARG A N 1
ATOM 1520 C CA . ARG A 1 206 ? -22.281 -9.758 7.5 1 89.38 206 ARG A CA 1
ATOM 1521 C C . ARG A 1 206 ? -21.109 -10.008 8.43 1 89.38 206 ARG A C 1
ATOM 1523 O O . ARG A 1 206 ? -19.953 -9.883 8.016 1 89.38 206 ARG A O 1
ATOM 1530 N N . GLU A 1 207 ? -21.297 -10.438 9.547 1 85.12 207 GLU A N 1
ATOM 1531 C CA . GLU A 1 207 ? -20.312 -10.516 10.617 1 85.12 207 GLU A CA 1
ATOM 1532 C C . GLU A 1 207 ? -19.203 -11.516 10.289 1 85.12 207 GLU A C 1
ATOM 1534 O O . GLU A 1 207 ? -18.062 -11.352 10.703 1 85.12 207 GLU A O 1
ATOM 1539 N N . ALA A 1 208 ? -19.594 -12.461 9.547 1 77.06 208 ALA A N 1
ATOM 1540 C CA . ALA A 1 208 ? -18.625 -13.492 9.172 1 77.06 208 ALA A CA 1
ATOM 1541 C C . ALA A 1 208 ? -17.531 -12.906 8.281 1 77.06 208 ALA A C 1
ATOM 1543 O O . ALA A 1 208 ? -16.406 -13.414 8.258 1 77.06 208 ALA A O 1
ATOM 1544 N N . PHE A 1 209 ? -17.891 -11.867 7.652 1 79.12 209 PHE A N 1
ATOM 1545 C CA . PHE A 1 209 ? -16.938 -11.25 6.734 1 79.12 209 PHE A CA 1
ATOM 1546 C C . PHE A 1 209 ? -16.078 -10.219 7.457 1 79.12 209 PHE A C 1
ATOM 1548 O O . PHE A 1 209 ? -14.883 -10.094 7.176 1 79.12 209 PHE A O 1
ATOM 1555 N N . ALA A 1 210 ? -16.734 -9.484 8.289 1 86.44 210 ALA A N 1
ATOM 1556 C CA . ALA A 1 210 ? -16.062 -8.391 8.984 1 86.44 210 ALA A CA 1
ATOM 1557 C C . ALA A 1 210 ? -15.773 -8.758 10.438 1 86.44 210 ALA A C 1
ATOM 1559 O O . ALA A 1 210 ? -16.641 -8.633 11.297 1 86.44 210 ALA A O 1
ATOM 1560 N N . SER A 1 211 ? -14.57 -9.25 10.672 1 86.38 211 SER A N 1
ATOM 1561 C CA . SER A 1 211 ? -14.195 -9.688 12.016 1 86.38 211 SER A CA 1
ATOM 1562 C C . SER A 1 211 ? -12.828 -9.141 12.406 1 86.38 211 SER A C 1
ATOM 1564 O O . SER A 1 211 ? -12.055 -8.711 11.555 1 86.38 211 SER A O 1
ATOM 1566 N N . ASP A 1 212 ? -12.609 -9.219 13.648 1 89.94 212 ASP A N 1
ATOM 1567 C CA . ASP A 1 212 ? -11.32 -8.758 14.164 1 89.94 212 ASP A CA 1
ATOM 1568 C C . ASP A 1 212 ? -10.18 -9.633 13.648 1 89.94 212 ASP A C 1
ATOM 1570 O O . ASP A 1 212 ? -9.07 -9.141 13.43 1 89.94 212 ASP A O 1
ATOM 1574 N N . ALA A 1 213 ? -10.469 -10.789 13.453 1 83.5 213 ALA A N 1
ATOM 1575 C CA . ALA A 1 213 ? -9.453 -11.703 12.93 1 83.5 213 ALA A CA 1
ATOM 1576 C C . ALA A 1 213 ? -9.016 -11.289 11.531 1 83.5 213 ALA A C 1
ATOM 1578 O O . ALA A 1 213 ? -7.836 -11.406 11.188 1 83.5 213 ALA A O 1
ATOM 1579 N N . ARG A 1 214 ? -9.945 -10.734 10.781 1 84 214 ARG A N 1
ATOM 1580 C CA . ARG A 1 214 ? -9.672 -10.367 9.398 1 84 214 ARG A CA 1
ATOM 1581 C C . ARG A 1 214 ? -9.172 -8.93 9.305 1 84 214 ARG A C 1
ATOM 1583 O O . ARG A 1 214 ? -8.422 -8.586 8.383 1 84 214 ARG A O 1
ATOM 1590 N N . PHE A 1 215 ? -9.609 -8.141 10.289 1 92.38 215 PHE A N 1
ATOM 1591 C CA . PHE A 1 215 ? -9.227 -6.734 10.32 1 92.38 215 PHE A CA 1
ATOM 1592 C C . PHE A 1 215 ? -8.758 -6.336 11.719 1 92.38 215 PHE A C 1
ATOM 1594 O O . PHE A 1 215 ? -9.383 -5.496 12.367 1 92.38 215 PHE A O 1
ATOM 1601 N N . PRO A 1 216 ? -7.648 -6.871 12.117 1 90.12 216 PRO A N 1
ATOM 1602 C CA . PRO A 1 216 ? -7.203 -6.648 13.492 1 90.12 216 PRO A CA 1
ATOM 1603 C C . PRO A 1 216 ? -6.957 -5.176 13.805 1 90.12 216 PRO A C 1
ATOM 1605 O O . PRO A 1 216 ? -6.203 -4.508 13.094 1 90.12 216 PRO A O 1
ATOM 1608 N N . GLY A 1 217 ? -7.629 -4.703 14.867 1 91.12 217 GLY A N 1
ATOM 1609 C CA . GLY A 1 217 ? -7.387 -3.361 15.375 1 91.12 217 GLY A CA 1
ATOM 1610 C C . GLY A 1 217 ? -8.172 -2.297 14.633 1 91.12 217 GLY A C 1
ATOM 1611 O O . GLY A 1 217 ? -8.055 -1.107 14.938 1 91.12 217 GLY A O 1
ATOM 1612 N N . GLU A 1 218 ? -8.93 -2.738 13.648 1 93.38 218 GLU A N 1
ATOM 1613 C CA . GLU A 1 218 ? -9.648 -1.745 12.852 1 93.38 218 GLU A CA 1
ATOM 1614 C C . GLU A 1 218 ? -11.055 -1.521 13.391 1 93.38 218 GLU A C 1
ATOM 1616 O O . GLU A 1 218 ? -11.594 -2.363 14.109 1 93.38 218 GLU A O 1
ATOM 1621 N N . THR A 1 219 ? -11.578 -0.371 13.164 1 95.31 219 THR A N 1
ATOM 1622 C CA . THR A 1 219 ? -12.984 -0.095 13.461 1 95.31 219 THR A CA 1
ATOM 1623 C C . THR A 1 219 ? -13.898 -0.814 12.477 1 95.31 219 THR A C 1
ATOM 1625 O O . THR A 1 219 ? -13.797 -0.603 11.266 1 95.31 219 THR A O 1
ATOM 1628 N N . ILE A 1 220 ? -14.75 -1.667 12.984 1 96.19 220 ILE A N 1
ATOM 1629 C CA . ILE A 1 220 ? -15.688 -2.441 12.18 1 96.19 220 ILE A CA 1
ATOM 1630 C C . ILE A 1 220 ? -17.125 -2.125 12.602 1 96.19 220 ILE A C 1
ATOM 1632 O O . ILE A 1 220 ? -17.438 -2.143 13.797 1 96.19 220 ILE A O 1
ATOM 1636 N N . LEU A 1 221 ? -17.938 -1.762 11.672 1 97.12 221 LEU A N 1
ATOM 1637 C CA . LEU A 1 221 ? -19.344 -1.515 11.922 1 97.12 221 LEU A CA 1
ATOM 1638 C C . LEU A 1 221 ? -20.219 -2.547 11.211 1 97.12 221 LEU A C 1
ATOM 1640 O O . LEU A 1 221 ? -20.047 -2.787 10.008 1 97.12 221 LEU A O 1
ATOM 1644 N N . HIS A 1 222 ? -21.188 -3.088 11.867 1 95.88 222 HIS A N 1
ATOM 1645 C CA . HIS A 1 222 ? -22.062 -4.102 11.297 1 95.88 222 HIS A CA 1
ATOM 1646 C C . HIS A 1 222 ? -23.438 -3.518 10.969 1 95.88 222 HIS A C 1
ATOM 1648 O O . HIS A 1 222 ? -24.344 -4.242 10.547 1 95.88 222 HIS A O 1
ATOM 1654 N N . ASP A 1 223 ? -23.531 -2.25 11.141 1 95.75 223 ASP A N 1
ATOM 1655 C CA . ASP A 1 223 ? -24.75 -1.551 10.758 1 95.75 223 ASP A CA 1
ATOM 1656 C C . ASP A 1 223 ? -25 -1.641 9.258 1 95.75 223 ASP A C 1
ATOM 1658 O O . ASP A 1 223 ? -24.078 -1.964 8.492 1 95.75 223 ASP A O 1
ATOM 1662 N N . TRP A 1 224 ? -26.203 -1.387 8.961 1 95.88 224 TRP A N 1
ATOM 1663 C CA . TRP A 1 224 ? -26.484 -1.169 7.543 1 95.88 224 TRP A CA 1
ATOM 1664 C C . TRP A 1 224 ? -25.703 0.033 7.016 1 95.88 224 TRP A C 1
ATOM 1666 O O . TRP A 1 224 ? -25.547 1.035 7.715 1 95.88 224 TRP A O 1
ATOM 1676 N N . PRO A 1 225 ? -25.203 -0.002 5.762 1 96.31 225 PRO A N 1
ATOM 1677 C CA . PRO A 1 225 ? -24.234 0.981 5.285 1 96.31 225 PRO A CA 1
ATOM 1678 C C . PRO A 1 225 ? -24.75 2.414 5.367 1 96.31 225 PRO A C 1
ATOM 1680 O O . PRO A 1 225 ? -23.984 3.332 5.691 1 96.31 225 PRO A O 1
ATOM 1683 N N . ASP A 1 226 ? -26.016 2.639 5.09 1 94.88 226 ASP A N 1
ATOM 1684 C CA . ASP A 1 226 ? -26.562 3.992 5.195 1 94.88 226 ASP A CA 1
ATOM 1685 C C . ASP A 1 226 ? -26.531 4.484 6.637 1 94.88 226 ASP A C 1
ATOM 1687 O O . ASP A 1 226 ? -26.156 5.629 6.902 1 94.88 226 ASP A O 1
ATOM 1691 N N . GLU A 1 227 ? -26.859 3.617 7.582 1 96.94 227 GLU A N 1
ATOM 1692 C CA . GLU A 1 227 ? -26.812 3.969 9 1 96.94 227 GLU A CA 1
ATOM 1693 C C . GLU A 1 227 ? -25.375 4.219 9.461 1 96.94 227 GLU A C 1
ATOM 1695 O O . GLU A 1 227 ? -25.109 5.176 10.195 1 96.94 227 GLU A O 1
ATOM 1700 N N . ALA A 1 228 ? -24.562 3.369 9.031 1 97.25 228 ALA A N 1
ATOM 1701 C CA . ALA A 1 228 ? -23.156 3.471 9.438 1 97.25 228 ALA A CA 1
ATOM 1702 C C . ALA A 1 228 ? -22.547 4.777 8.945 1 97.25 228 ALA A C 1
ATOM 1704 O O . ALA A 1 228 ? -21.875 5.48 9.711 1 97.25 228 ALA A O 1
ATOM 1705 N N . VAL A 1 229 ? -22.75 5.133 7.676 1 97.12 229 VAL A N 1
ATOM 1706 C CA . VAL A 1 229 ? -22.141 6.332 7.117 1 97.12 229 VAL A CA 1
ATOM 1707 C C . VAL A 1 229 ? -22.75 7.574 7.754 1 97.12 229 VAL A C 1
ATOM 1709 O O . VAL A 1 229 ? -22.078 8.586 7.945 1 97.12 229 VAL A O 1
ATOM 1712 N N . ALA A 1 230 ? -24.047 7.48 8.094 1 95.38 230 ALA A N 1
ATOM 1713 C CA . ALA A 1 230 ? -24.688 8.594 8.781 1 95.38 230 ALA A CA 1
ATOM 1714 C C . ALA A 1 230 ? -24.047 8.836 10.148 1 95.38 230 ALA A C 1
ATOM 1716 O O . ALA A 1 230 ? -23.812 9.984 10.531 1 95.38 230 ALA A O 1
ATOM 1717 N N . LYS A 1 231 ? -23.75 7.805 10.836 1 94.88 231 LYS A N 1
ATOM 1718 C CA . LYS A 1 231 ? -23.109 7.887 12.148 1 94.88 231 LYS A CA 1
ATOM 1719 C C . LYS A 1 231 ? -21.688 8.438 12.039 1 94.88 231 LYS A C 1
ATOM 1721 O O . LYS A 1 231 ? -21.266 9.227 12.875 1 94.88 231 LYS A O 1
ATOM 1726 N N . LEU A 1 232 ? -20.969 8.008 11.047 1 93.88 232 LEU A N 1
ATOM 1727 C CA . LEU A 1 232 ? -19.578 8.398 10.859 1 93.88 232 LEU A CA 1
ATOM 1728 C C . LEU A 1 232 ? -19.469 9.836 10.352 1 93.88 232 LEU A C 1
ATOM 1730 O O . LEU A 1 232 ? -18.562 10.57 10.734 1 93.88 232 LEU A O 1
ATOM 1734 N N . GLY A 1 233 ? -20.453 10.203 9.562 1 93.69 233 GLY A N 1
ATOM 1735 C CA . GLY A 1 233 ? -20.375 11.492 8.891 1 93.69 233 GLY A CA 1
ATOM 1736 C C . GLY A 1 233 ? -19.562 11.461 7.617 1 93.69 233 GLY A C 1
ATOM 1737 O O . GLY A 1 233 ? -18.578 10.711 7.52 1 93.69 233 GLY A O 1
ATOM 1738 N N . LEU A 1 234 ? -19.953 12.234 6.621 1 95.25 234 LEU A N 1
ATOM 1739 C CA . LEU A 1 234 ? -19.281 12.359 5.328 1 95.25 234 LEU A CA 1
ATOM 1740 C C . LEU A 1 234 ? -18.875 13.805 5.062 1 95.25 234 LEU A C 1
ATOM 1742 O O . LEU A 1 234 ? -19.719 14.703 5.105 1 95.25 234 LEU A O 1
ATOM 1746 N N . ASP A 1 235 ? -17.547 13.977 4.93 1 93.44 235 ASP A N 1
ATOM 1747 C CA . ASP A 1 235 ? -17.062 15.328 4.672 1 93.44 235 ASP A CA 1
ATOM 1748 C C . ASP A 1 235 ? -16 15.336 3.568 1 93.44 235 ASP A C 1
ATOM 1750 O O . ASP A 1 235 ? -15.75 14.305 2.945 1 93.44 235 ASP A O 1
ATOM 1754 N N . ALA A 1 236 ? -15.375 16.469 3.326 1 92.94 236 ALA A N 1
ATOM 1755 C CA . ALA A 1 236 ? -14.492 16.688 2.18 1 92.94 236 ALA A CA 1
ATOM 1756 C C . ALA A 1 236 ? -13.164 15.961 2.363 1 92.94 236 ALA A C 1
ATOM 1758 O O . ALA A 1 236 ? -12.328 15.938 1.455 1 92.94 236 ALA A O 1
ATOM 1759 N N . ARG A 1 237 ? -12.945 15.312 3.502 1 94.88 237 ARG A N 1
ATOM 1760 C CA . ARG A 1 237 ? -11.719 14.562 3.775 1 94.88 237 ARG A CA 1
ATOM 1761 C C . ARG A 1 237 ? -12 13.07 3.855 1 94.88 237 ARG A C 1
ATOM 1763 O O . ARG A 1 237 ? -11.164 12.297 4.332 1 94.88 237 ARG A O 1
ATOM 1770 N N . THR A 1 238 ? -13.188 12.688 3.34 1 96.75 238 THR A N 1
ATOM 1771 C CA . THR A 1 238 ? -13.609 11.297 3.396 1 96.75 238 THR A CA 1
ATOM 1772 C C . THR A 1 238 ? -13.594 10.672 2.006 1 96.75 238 THR A C 1
ATOM 1774 O O . THR A 1 238 ? -14.023 11.289 1.032 1 96.75 238 THR A O 1
ATOM 1777 N N . ALA A 1 239 ? -13.047 9.516 1.908 1 98.56 239 ALA A N 1
ATOM 1778 C CA . ALA A 1 239 ? -13.188 8.633 0.752 1 98.56 239 ALA A CA 1
ATOM 1779 C C . ALA A 1 239 ? -14.133 7.473 1.061 1 98.56 239 ALA A C 1
ATOM 1781 O O . ALA A 1 239 ? -14.086 6.902 2.152 1 98.56 239 ALA A O 1
ATOM 1782 N N . LEU A 1 240 ? -15.016 7.188 0.114 1 98.81 240 LEU A N 1
ATOM 1783 C CA . LEU A 1 240 ? -15.898 6.027 0.201 1 98.81 240 LEU A CA 1
ATOM 1784 C C . LEU A 1 240 ? -15.57 5.008 -0.884 1 98.81 240 LEU A C 1
ATOM 1786 O O . LEU A 1 240 ? -15.516 5.352 -2.068 1 98.81 240 LEU A O 1
ATOM 1790 N N . VAL A 1 241 ? -15.336 3.793 -0.49 1 98.81 241 VAL A N 1
ATOM 1791 C CA . VAL A 1 241 ? -15.047 2.711 -1.427 1 98.81 241 VAL A CA 1
ATOM 1792 C C . VAL A 1 241 ? -16.047 1.578 -1.237 1 98.81 241 VAL A C 1
ATOM 1794 O O . VAL A 1 241 ? -16.203 1.059 -0.13 1 98.81 241 VAL A O 1
ATOM 1797 N N . LEU A 1 242 ? -16.734 1.242 -2.295 1 98.5 242 LEU A N 1
ATOM 1798 C CA . LEU A 1 242 ? -17.75 0.199 -2.305 1 98.5 242 LEU A CA 1
ATOM 1799 C C . LEU A 1 242 ? -17.203 -1.083 -2.93 1 98.5 242 LEU A C 1
ATOM 1801 O O . LEU A 1 242 ? -16.891 -1.112 -4.121 1 98.5 242 LEU A O 1
ATOM 1805 N N . LEU A 1 243 ? -17.219 -2.236 -2.113 1 95.81 243 LEU A N 1
ATOM 1806 C CA . LEU A 1 243 ? -16.5 -3.418 -2.58 1 95.81 243 LEU A CA 1
ATOM 1807 C C . LEU A 1 243 ? -17.391 -4.652 -2.533 1 95.81 243 LEU A C 1
ATOM 1809 O O . LEU A 1 243 ? -16.953 -5.762 -2.836 1 95.81 243 LEU A O 1
ATOM 1813 N N . THR A 1 244 ? -18.641 -4.602 -2.17 1 89 244 THR A N 1
ATOM 1814 C CA . THR A 1 244 ? -19.453 -5.793 -1.911 1 89 244 THR A CA 1
ATOM 1815 C C . THR A 1 244 ? -19.891 -6.438 -3.221 1 89 244 THR A C 1
ATOM 1817 O O . THR A 1 244 ? -20.141 -7.645 -3.275 1 89 244 THR A O 1
ATOM 1820 N N . HIS A 1 245 ? -20.141 -5.727 -4.293 1 82.94 245 HIS A N 1
ATOM 1821 C CA . HIS A 1 245 ? -20.781 -6.141 -5.535 1 82.94 245 HIS A CA 1
ATOM 1822 C C . HIS A 1 245 ? -22.266 -6.379 -5.324 1 82.94 245 HIS A C 1
ATOM 1824 O O . HIS A 1 245 ? -22.938 -6.984 -6.172 1 82.94 245 HIS A O 1
ATOM 1830 N N . ASP A 1 246 ? -22.844 -6 -4.281 1 89.38 246 ASP A N 1
ATOM 1831 C CA . ASP A 1 246 ? -24.266 -6.125 -3.963 1 89.38 246 ASP A CA 1
ATOM 1832 C C . ASP A 1 246 ? -24.922 -4.75 -3.869 1 89.38 246 ASP A C 1
ATOM 1834 O O . ASP A 1 246 ? -24.688 -4.008 -2.912 1 89.38 246 ASP A O 1
ATOM 1838 N N . PRO A 1 247 ? -25.766 -4.477 -4.766 1 94.56 247 PRO A N 1
ATOM 1839 C CA . PRO A 1 247 ? -26.422 -3.166 -4.762 1 94.56 247 PRO A CA 1
ATOM 1840 C C . PRO A 1 247 ? -27.172 -2.891 -3.469 1 94.56 247 PRO A C 1
ATOM 1842 O O . PRO A 1 247 ? -27.281 -1.736 -3.047 1 94.56 247 PRO A O 1
ATOM 1845 N N . LYS A 1 248 ? -27.656 -3.928 -2.818 1 94.75 248 LYS A N 1
ATOM 1846 C CA . LYS A 1 248 ? -28.406 -3.754 -1.585 1 94.75 248 LYS A CA 1
ATOM 1847 C C . LYS A 1 248 ? -27.547 -3.156 -0.481 1 94.75 248 LYS A C 1
ATOM 1849 O O . LYS A 1 248 ? -28.047 -2.441 0.39 1 94.75 248 LYS A O 1
ATOM 1854 N N . LEU A 1 249 ? -26.359 -3.43 -0.553 1 95.44 249 LEU A N 1
ATOM 1855 C CA . LEU A 1 249 ? -25.422 -2.949 0.461 1 95.44 249 LEU A CA 1
ATOM 1856 C C . LEU A 1 249 ? -24.688 -1.704 -0.023 1 95.44 249 LEU A C 1
ATOM 1858 O O . LEU A 1 249 ? -24.516 -0.745 0.733 1 95.44 249 LEU A O 1
ATOM 1862 N N . ASP A 1 250 ? -24.328 -1.652 -1.257 1 96.75 250 ASP A N 1
ATOM 1863 C CA . ASP A 1 250 ? -23.516 -0.572 -1.796 1 96.75 250 ASP A CA 1
ATOM 1864 C C . ASP A 1 250 ? -24.344 0.688 -2.023 1 96.75 250 ASP A C 1
ATOM 1866 O O . ASP A 1 250 ? -23.906 1.796 -1.719 1 96.75 250 ASP A O 1
ATOM 1870 N N . ASP A 1 251 ? -25.531 0.545 -2.508 1 97.88 251 ASP A N 1
ATOM 1871 C CA . ASP A 1 251 ? -26.297 1.688 -3.018 1 97.88 251 ASP A CA 1
ATOM 1872 C C . ASP A 1 251 ? -26.672 2.646 -1.891 1 97.88 251 ASP A C 1
ATOM 1874 O O . ASP A 1 251 ? -26.578 3.865 -2.049 1 97.88 251 ASP A O 1
ATOM 1878 N N . PRO A 1 252 ? -27.109 2.139 -0.746 1 97.81 252 PRO A N 1
ATOM 1879 C CA . PRO A 1 252 ? -27.453 3.074 0.328 1 97.81 252 PRO A CA 1
ATOM 1880 C C . PRO A 1 252 ? -26.281 3.984 0.709 1 97.81 252 PRO A C 1
ATOM 1882 O O . PRO A 1 252 ? -26.484 5.184 0.921 1 97.81 252 PRO A O 1
ATOM 1885 N N . ALA A 1 253 ? -25.125 3.484 0.83 1 98.25 253 ALA A N 1
ATOM 1886 C CA . ALA A 1 253 ? -23.938 4.289 1.14 1 98.25 253 ALA A CA 1
ATOM 1887 C C . ALA A 1 253 ? -23.594 5.219 -0.019 1 98.25 253 ALA A C 1
ATOM 1889 O O . ALA A 1 253 ? -23.188 6.363 0.196 1 98.25 253 ALA A O 1
ATOM 1890 N N . LEU A 1 254 ? -23.734 4.68 -1.183 1 98.5 254 LEU A N 1
ATOM 1891 C CA . LEU A 1 254 ? -23.453 5.461 -2.381 1 98.5 254 LEU A CA 1
ATOM 1892 C C . LEU A 1 254 ? -24.359 6.691 -2.453 1 98.5 254 LEU A C 1
ATOM 1894 O O . LEU A 1 254 ? -23.891 7.801 -2.709 1 98.5 254 LEU A O 1
ATOM 1898 N N . GLU A 1 255 ? -25.625 6.496 -2.215 1 98.5 255 GLU A N 1
ATOM 1899 C CA . GLU A 1 255 ? -26.578 7.598 -2.238 1 98.5 255 GLU A CA 1
ATOM 1900 C C . GLU A 1 255 ? -26.219 8.672 -1.217 1 98.5 255 GLU A C 1
ATOM 1902 O O . GLU A 1 255 ? -26.234 9.859 -1.524 1 98.5 255 GLU A O 1
ATOM 1907 N N . ALA A 1 256 ? -25.859 8.25 -0.059 1 98.12 256 ALA A N 1
ATOM 1908 C CA . ALA A 1 256 ? -25.438 9.188 0.982 1 98.12 256 ALA A CA 1
ATOM 1909 C C . ALA A 1 256 ? -24.203 9.977 0.553 1 98.12 256 ALA A C 1
ATOM 1911 O O . ALA A 1 256 ? -24.125 11.188 0.756 1 98.12 256 ALA A O 1
ATOM 1912 N N . ALA A 1 257 ? -23.25 9.312 -0.048 1 98.19 257 ALA A N 1
ATOM 1913 C CA . ALA A 1 257 ? -22 9.945 -0.465 1 98.19 257 ALA A CA 1
ATOM 1914 C C . ALA A 1 257 ? -22.234 10.938 -1.6 1 98.19 257 ALA A C 1
ATOM 1916 O O . ALA A 1 257 ? -21.625 12.008 -1.636 1 98.19 257 ALA A O 1
ATOM 1917 N N . LEU A 1 258 ? -23.094 10.562 -2.531 1 98.25 258 LEU A N 1
ATOM 1918 C CA . LEU A 1 258 ? -23.406 11.438 -3.66 1 98.25 258 LEU A CA 1
ATOM 1919 C C . LEU A 1 258 ? -24.062 12.719 -3.189 1 98.25 258 LEU A C 1
ATOM 1921 O O . LEU A 1 258 ? -23.969 13.758 -3.85 1 98.25 258 LEU A O 1
ATOM 1925 N N . ALA A 1 259 ? -24.734 12.617 -2.059 1 97 259 ALA A N 1
ATOM 1926 C CA . ALA A 1 259 ? -25.406 13.781 -1.486 1 97 259 ALA A CA 1
ATOM 1927 C C . ALA A 1 259 ? -24.453 14.594 -0.619 1 97 259 ALA A C 1
ATOM 1929 O O . ALA A 1 259 ? -24.797 15.695 -0.173 1 97 259 ALA A O 1
ATOM 1930 N N . ALA A 1 260 ? -23.281 14.109 -0.354 1 96.38 260 ALA A N 1
ATOM 1931 C CA . ALA A 1 260 ? -22.281 14.758 0.507 1 96.38 260 ALA A CA 1
ATOM 1932 C C . ALA A 1 260 ? -21.078 15.234 -0.299 1 96.38 260 ALA A C 1
ATOM 1934 O O . ALA A 1 260 ? -21.031 15.039 -1.516 1 96.38 260 ALA A O 1
ATOM 1935 N N . ASP A 1 261 ? -20.141 15.875 0.355 1 94.12 261 ASP A N 1
ATOM 1936 C CA . ASP A 1 261 ? -18.984 16.438 -0.333 1 94.12 261 ASP A CA 1
ATOM 1937 C C . ASP A 1 261 ? -17.719 15.617 -0.069 1 94.12 261 ASP A C 1
ATOM 1939 O O . ASP A 1 261 ? -16.656 16.172 0.221 1 94.12 261 ASP A O 1
ATOM 1943 N N . VAL A 1 262 ? -17.906 14.305 -0.208 1 97.12 262 VAL A N 1
ATOM 1944 C CA . VAL A 1 262 ? -16.734 13.461 -0.05 1 97.12 262 VAL A CA 1
ATOM 1945 C C . VAL A 1 262 ? -15.773 13.695 -1.217 1 97.12 262 VAL A C 1
ATOM 1947 O O . VAL A 1 262 ? -16.203 14.031 -2.324 1 97.12 262 VAL A O 1
ATOM 1950 N N . PHE A 1 263 ? -14.469 13.5 -0.997 1 95.88 263 PHE A N 1
ATOM 1951 C CA . PHE A 1 263 ? -13.547 13.859 -2.064 1 95.88 263 PHE A CA 1
ATOM 1952 C C . PHE A 1 263 ? -13.406 12.719 -3.064 1 95.88 263 PHE A C 1
ATOM 1954 O O . PHE A 1 263 ? -12.93 12.922 -4.184 1 95.88 263 PHE A O 1
ATOM 1961 N N . TYR A 1 264 ? -13.898 11.523 -2.658 1 98.44 264 TYR A N 1
ATOM 1962 C CA . TYR A 1 264 ? -13.703 10.359 -3.521 1 98.44 264 TYR A CA 1
ATOM 1963 C C . TYR A 1 264 ? -14.812 9.336 -3.314 1 98.44 264 TYR A C 1
ATOM 1965 O O . TYR A 1 264 ? -15.219 9.07 -2.18 1 98.44 264 TYR A O 1
ATOM 1973 N N . ILE A 1 265 ? -15.266 8.797 -4.406 1 98.81 265 ILE A N 1
ATOM 1974 C CA . ILE A 1 265 ? -16.188 7.672 -4.418 1 98.81 265 ILE A CA 1
ATOM 1975 C C . ILE A 1 265 ? -15.711 6.617 -5.41 1 98.81 265 ILE A C 1
ATOM 1977 O O . ILE A 1 265 ? -15.641 6.875 -6.613 1 98.81 265 ILE A O 1
ATOM 1981 N N . GLY A 1 266 ? -15.312 5.484 -4.906 1 98.62 266 GLY A N 1
ATOM 1982 C CA . GLY A 1 266 ? -14.945 4.363 -5.754 1 98.62 266 GLY A CA 1
ATOM 1983 C C . GLY A 1 266 ? -15.867 3.168 -5.602 1 98.62 266 GLY A C 1
ATOM 1984 O O . GLY A 1 266 ? -16.266 2.828 -4.488 1 98.62 266 GLY A O 1
ATOM 1985 N N . ALA A 1 267 ? -16.188 2.553 -6.703 1 98.19 267 ALA A N 1
ATOM 1986 C CA . ALA A 1 267 ? -17.094 1.401 -6.664 1 98.19 267 ALA A CA 1
ATOM 1987 C C . ALA A 1 267 ? -16.547 0.254 -7.512 1 98.19 267 ALA A C 1
ATOM 1989 O O . ALA A 1 267 ? -16.266 0.43 -8.703 1 98.19 267 ALA A O 1
ATOM 1990 N N . LEU A 1 268 ? -16.438 -0.854 -6.926 1 95.25 268 LEU A N 1
ATOM 1991 C CA . LEU A 1 268 ? -15.945 -2.051 -7.598 1 95.25 268 LEU A CA 1
ATOM 1992 C C . LEU A 1 268 ? -16.922 -2.529 -8.656 1 95.25 268 LEU A C 1
ATOM 1994 O O . LEU A 1 268 ? -18.141 -2.385 -8.492 1 95.25 268 LEU A O 1
ATOM 1998 N N . GLY A 1 269 ? -16.375 -3.113 -9.742 1 90.31 269 GLY A N 1
ATOM 1999 C CA . GLY A 1 269 ? -17.219 -3.707 -10.766 1 90.31 269 GLY A CA 1
ATOM 2000 C C . GLY A 1 269 ? -16.719 -3.455 -12.172 1 90.31 269 GLY A C 1
ATOM 2001 O O . GLY A 1 269 ? -15.914 -2.541 -12.398 1 90.31 269 GLY A O 1
ATOM 2002 N N . SER A 1 270 ? -17.203 -4.242 -13.07 1 89.25 270 SER A N 1
ATOM 2003 C CA . SER A 1 270 ? -16.906 -4.062 -14.492 1 89.25 270 SER A CA 1
ATOM 2004 C C . SER A 1 270 ? -17.625 -2.836 -15.055 1 89.25 270 SER A C 1
ATOM 2006 O O . SER A 1 270 ? -18.438 -2.213 -14.367 1 89.25 270 SER A O 1
ATOM 2008 N N . THR A 1 271 ? -17.281 -2.486 -16.266 1 93.25 271 THR A N 1
ATOM 2009 C CA . THR A 1 271 ? -17.969 -1.4 -16.953 1 93.25 271 THR A CA 1
ATOM 2010 C C . THR A 1 271 ? -19.469 -1.683 -17.062 1 93.25 271 THR A C 1
ATOM 2012 O O . THR A 1 271 ? -20.281 -0.769 -16.938 1 93.25 271 THR A O 1
ATOM 2015 N N . ARG A 1 272 ? -19.781 -2.906 -17.203 1 93.06 272 ARG A N 1
ATOM 2016 C CA . ARG A 1 272 ? -21.188 -3.299 -17.281 1 93.06 272 ARG A CA 1
ATOM 2017 C C . ARG A 1 272 ? -21.875 -3.117 -15.93 1 93.06 272 ARG A C 1
ATOM 2019 O O . ARG A 1 272 ? -22.984 -2.592 -15.867 1 93.06 272 ARG A O 1
ATOM 2026 N N . THR A 1 273 ? -21.234 -3.52 -14.906 1 91.38 273 THR A N 1
ATOM 2027 C CA . THR A 1 273 ? -21.766 -3.357 -13.555 1 91.38 273 THR A CA 1
ATOM 2028 C C . THR A 1 273 ? -21.953 -1.881 -13.219 1 91.38 273 THR A C 1
ATOM 2030 O O . THR A 1 273 ? -22.969 -1.499 -12.617 1 91.38 273 THR A O 1
ATOM 2033 N N . HIS A 1 274 ? -21.062 -1.075 -13.672 1 95.81 274 HIS A N 1
ATOM 2034 C CA . HIS A 1 274 ? -21.125 0.36 -13.422 1 95.81 274 HIS A CA 1
ATOM 2035 C C . HIS A 1 274 ? -22.312 0.986 -14.164 1 95.81 274 HIS A C 1
ATOM 2037 O O . HIS A 1 274 ? -22.984 1.862 -13.633 1 95.81 274 HIS A O 1
ATOM 2043 N N . ALA A 1 275 ? -22.516 0.479 -15.352 1 97 275 ALA A N 1
ATOM 2044 C CA . ALA A 1 275 ? -23.641 0.997 -16.125 1 97 275 ALA A CA 1
ATOM 2045 C C . ALA A 1 275 ? -24.953 0.759 -15.406 1 97 275 ALA A C 1
ATOM 2047 O O . ALA A 1 275 ? -25.828 1.636 -15.375 1 97 275 ALA A O 1
ATOM 2048 N N . LYS A 1 276 ? -25.078 -0.382 -14.836 1 97.25 276 LYS A N 1
ATOM 2049 C CA . LYS A 1 276 ? -26.281 -0.694 -14.07 1 97.25 276 LYS A CA 1
ATOM 2050 C C . LYS A 1 276 ? -26.391 0.192 -12.836 1 97.25 276 LYS A C 1
ATOM 2052 O O . LYS A 1 276 ? -27.484 0.631 -12.477 1 97.25 276 LYS A O 1
ATOM 2057 N N . ARG A 1 277 ? -25.297 0.467 -12.195 1 97.88 277 ARG A N 1
ATOM 2058 C CA . ARG A 1 277 ? -25.234 1.351 -11.039 1 97.88 277 ARG A CA 1
ATOM 2059 C C . ARG A 1 277 ? -25.672 2.768 -11.406 1 97.88 277 ARG A C 1
ATOM 2061 O O . ARG A 1 277 ? -26.469 3.383 -10.695 1 97.88 277 ARG A O 1
ATOM 2068 N N . VAL A 1 278 ? -25.188 3.236 -12.492 1 98.19 278 VAL A N 1
ATOM 2069 C CA . VAL A 1 278 ? -25.516 4.566 -12.984 1 98.19 278 VAL A CA 1
ATOM 2070 C C . VAL A 1 278 ? -27.031 4.668 -13.219 1 98.19 278 VAL A C 1
ATOM 2072 O O . VAL A 1 278 ? -27.656 5.641 -12.805 1 98.19 278 VAL A O 1
ATOM 2075 N N . ALA A 1 279 ? -27.562 3.605 -13.828 1 98.19 279 ALA A N 1
ATOM 2076 C CA . ALA A 1 279 ? -29 3.592 -14.102 1 98.19 279 ALA A CA 1
ATOM 2077 C C . ALA A 1 279 ? -29.812 3.666 -12.805 1 98.19 279 ALA A C 1
ATOM 2079 O O . ALA A 1 279 ? -30.781 4.414 -12.719 1 98.19 279 ALA A O 1
ATOM 2080 N N . ARG A 1 280 ? -29.406 2.943 -11.82 1 98.19 280 ARG A N 1
ATOM 2081 C CA . ARG A 1 280 ? -30.109 2.949 -10.539 1 98.19 280 ARG A CA 1
ATOM 2082 C C . ARG A 1 280 ? -30.016 4.316 -9.867 1 98.19 280 ARG A C 1
ATOM 2084 O O . ARG A 1 280 ? -30.984 4.781 -9.258 1 98.19 280 ARG A O 1
ATOM 2091 N N . MET A 1 281 ? -28.859 4.977 -9.977 1 98.44 281 MET A N 1
ATOM 2092 C CA . MET A 1 281 ? -28.688 6.293 -9.367 1 98.44 281 MET A CA 1
ATOM 2093 C C . MET A 1 281 ? -29.516 7.344 -10.102 1 98.44 281 MET A C 1
ATOM 2095 O O . MET A 1 281 ? -30.047 8.266 -9.484 1 98.44 281 MET A O 1
ATOM 2099 N N . GLN A 1 282 ? -29.594 7.168 -11.422 1 98.31 282 GLN A N 1
ATOM 2100 C CA . GLN A 1 282 ? -30.469 8.055 -12.195 1 98.31 282 GLN A CA 1
ATOM 2101 C C . GLN A 1 282 ? -31.922 7.91 -11.766 1 98.31 282 GLN A C 1
ATOM 2103 O O . GLN A 1 282 ? -32.625 8.914 -11.562 1 98.31 282 GLN A O 1
ATOM 2108 N N . GLU A 1 283 ? -32.281 6.738 -11.633 1 98.12 283 GLU A N 1
ATOM 2109 C CA . GLU A 1 283 ? -33.656 6.465 -11.18 1 98.12 283 GLU A CA 1
ATOM 2110 C C . GLU A 1 283 ? -33.906 7.043 -9.789 1 98.12 283 GLU A C 1
ATOM 2112 O O . GLU A 1 283 ? -35.031 7.477 -9.484 1 98.12 283 GLU A O 1
ATOM 2117 N N . ALA A 1 284 ? -32.906 7.059 -8.992 1 97.69 284 ALA A N 1
ATOM 2118 C CA . ALA A 1 284 ? -33 7.562 -7.625 1 97.69 284 ALA A CA 1
ATOM 2119 C C . ALA A 1 284 ? -33 9.086 -7.602 1 97.69 284 ALA A C 1
ATOM 2121 O O . ALA A 1 284 ? -33.188 9.703 -6.551 1 97.69 284 ALA A O 1
ATOM 2122 N N . GLY A 1 285 ? -32.656 9.75 -8.758 1 98.19 285 GLY A N 1
ATOM 2123 C CA . GLY A 1 285 ? -32.844 11.188 -8.875 1 98.19 285 GLY A CA 1
ATOM 2124 C C . GLY A 1 285 ? -31.547 11.961 -8.867 1 98.19 285 GLY A C 1
ATOM 2125 O O . GLY A 1 285 ? -31.547 13.188 -8.836 1 98.19 285 GLY A O 1
ATOM 2126 N N . PHE A 1 286 ? -30.453 11.32 -8.938 1 98.56 286 PHE A N 1
ATOM 2127 C CA . PHE A 1 286 ? -29.172 12.008 -8.938 1 98.56 286 PHE A CA 1
ATOM 2128 C C . PHE A 1 286 ? -28.828 12.531 -10.328 1 98.56 286 PHE A C 1
ATOM 2130 O O . PHE A 1 286 ? -29.141 11.891 -11.336 1 98.56 286 PHE A O 1
ATOM 2137 N N . THR A 1 287 ? -28.188 13.648 -10.328 1 98.25 287 THR A N 1
ATOM 2138 C CA . THR A 1 287 ? -27.844 14.297 -11.586 1 98.25 287 THR A CA 1
ATOM 2139 C C . THR A 1 287 ? -26.625 13.617 -12.219 1 98.25 287 THR A C 1
ATOM 2141 O O . THR A 1 287 ? -25.891 12.883 -11.547 1 98.25 287 THR A O 1
ATOM 2144 N N . GLU A 1 288 ? -26.391 13.906 -13.461 1 97.69 288 GLU A N 1
ATOM 2145 C CA . GLU A 1 288 ? -25.234 13.375 -14.172 1 97.69 288 GLU A CA 1
ATOM 2146 C C . GLU A 1 288 ? -23.922 13.859 -13.539 1 97.69 288 GLU A C 1
ATOM 2148 O O . GLU A 1 288 ? -22.953 13.117 -13.477 1 97.69 288 GLU A O 1
ATOM 2153 N N . ALA A 1 289 ? -24 15.047 -13.125 1 97.44 289 ALA A N 1
ATOM 2154 C CA . ALA A 1 289 ? -22.812 15.617 -12.492 1 97.44 289 ALA A CA 1
ATOM 2155 C C . ALA A 1 289 ? -22.469 14.891 -11.195 1 97.44 289 ALA A C 1
ATOM 2157 O O . ALA A 1 289 ? -21.312 14.609 -10.914 1 97.44 289 ALA A O 1
ATOM 2158 N N . GLN A 1 290 ? -23.453 14.609 -10.406 1 97.69 290 GLN A N 1
ATOM 2159 C CA . GLN A 1 290 ? -23.25 13.859 -9.172 1 97.69 290 GLN A CA 1
ATOM 2160 C C . GLN A 1 290 ? -22.734 12.445 -9.461 1 97.69 290 GLN A C 1
ATOM 2162 O O . GLN A 1 290 ? -21.766 11.992 -8.844 1 97.69 290 GLN A O 1
ATOM 2167 N N . ILE A 1 291 ? -23.328 11.836 -10.445 1 98.44 291 ILE A N 1
ATOM 2168 C CA . ILE A 1 291 ? -23.016 10.453 -10.789 1 98.44 291 ILE A CA 1
ATOM 2169 C C . ILE A 1 291 ? -21.609 10.375 -11.375 1 98.44 291 ILE A C 1
ATOM 2171 O O . ILE A 1 291 ? -20.891 9.398 -11.148 1 98.44 291 ILE A O 1
ATOM 2175 N N . GLY A 1 292 ? -21.203 11.406 -12.055 1 97.5 292 GLY A N 1
ATOM 2176 C CA . GLY A 1 292 ? -19.875 11.477 -12.672 1 97.5 292 GLY A CA 1
ATOM 2177 C C . GLY A 1 292 ? -18.75 11.445 -11.656 1 97.5 292 GLY A C 1
ATOM 2178 O O . GLY A 1 292 ? -17.594 11.219 -12.023 1 97.5 292 GLY A O 1
ATOM 2179 N N . ARG A 1 293 ? -19.094 11.578 -10.359 1 97.56 293 ARG A N 1
ATOM 2180 C CA . ARG A 1 293 ? -18.094 11.562 -9.297 1 97.56 293 ARG A CA 1
ATOM 2181 C C . ARG A 1 293 ? -17.703 10.133 -8.938 1 97.56 293 ARG A C 1
ATOM 2183 O O . ARG A 1 293 ? -16.719 9.914 -8.227 1 97.56 293 ARG A O 1
ATOM 2190 N N . ILE A 1 294 ? -18.5 9.18 -9.445 1 98.5 294 ILE A N 1
ATOM 2191 C CA . ILE A 1 294 ? -18.234 7.781 -9.117 1 98.5 294 ILE A CA 1
ATOM 2192 C C . ILE A 1 294 ? -17.109 7.246 -9.992 1 98.5 294 ILE A C 1
ATOM 2194 O O . ILE A 1 294 ? -17.188 7.297 -11.227 1 98.5 294 ILE A O 1
ATOM 2198 N N . HIS A 1 295 ? -16.094 6.816 -9.391 1 98.06 295 HIS A N 1
ATOM 2199 C CA . HIS A 1 295 ? -15.07 6.066 -10.102 1 98.06 295 HIS A CA 1
ATOM 2200 C C . HIS A 1 295 ? -15.414 4.582 -10.164 1 98.06 295 HIS A C 1
ATOM 2202 O O . HIS A 1 295 ? -15.219 3.852 -9.188 1 98.06 295 HIS A O 1
ATOM 2208 N N . GLY A 1 296 ? -15.93 4.176 -11.305 1 95.75 296 GLY A N 1
ATOM 2209 C CA . GLY A 1 296 ? -16.297 2.805 -11.625 1 95.75 296 GLY A CA 1
ATOM 2210 C C . GLY A 1 296 ? -15.867 2.385 -13.016 1 95.75 296 GLY A C 1
ATOM 2211 O O . GLY A 1 296 ? -16.375 2.898 -14.016 1 95.75 296 GLY A O 1
ATOM 2212 N N . PRO A 1 297 ? -15 1.311 -13.164 1 95 297 PRO A N 1
ATOM 2213 C CA . PRO A 1 297 ? -14.328 0.452 -12.18 1 95 297 PRO A CA 1
ATOM 2214 C C . PRO A 1 297 ? -13.43 1.234 -11.227 1 95 297 PRO A C 1
ATOM 2216 O O . PRO A 1 297 ? -12.828 2.234 -11.617 1 95 297 PRO A O 1
ATOM 2219 N N . VAL A 1 298 ? -13.352 0.818 -10.055 1 96.88 298 VAL A N 1
ATOM 2220 C CA . VAL A 1 298 ? -12.625 1.511 -8.992 1 96.88 298 VAL A CA 1
ATOM 2221 C C . VAL A 1 298 ? -11.125 1.345 -9.195 1 96.88 298 VAL A C 1
ATOM 2223 O O . VAL A 1 298 ? -10.656 0.264 -9.562 1 96.88 298 VAL A O 1
ATOM 2226 N N . GLY A 1 299 ? -10.375 2.432 -9 1 97.5 299 GLY A N 1
ATOM 2227 C CA . GLY A 1 299 ? -8.922 2.385 -9.031 1 97.5 299 GLY A CA 1
ATOM 2228 C C . GLY A 1 299 ? -8.336 2.771 -10.375 1 97.5 299 GLY A C 1
ATOM 2229 O O . GLY A 1 299 ? -9.031 2.727 -11.398 1 97.5 299 GLY A O 1
ATOM 2230 N N . LEU A 1 300 ? -7.062 3.152 -10.414 1 97.38 300 LEU A N 1
ATOM 2231 C CA . LEU A 1 300 ? -6.363 3.438 -11.656 1 97.38 300 LEU A CA 1
ATOM 2232 C C . LEU A 1 300 ? -6.242 2.18 -12.516 1 97.38 300 LEU A C 1
ATOM 2234 O O . LEU A 1 300 ? -6.148 1.07 -11.984 1 97.38 300 LEU A O 1
ATOM 2238 N N . ASP A 1 301 ? -6.211 2.348 -13.805 1 95.69 301 ASP A N 1
ATOM 2239 C CA . ASP A 1 301 ? -6.027 1.228 -14.719 1 95.69 301 ASP A CA 1
ATOM 2240 C C . ASP A 1 301 ? -4.555 0.837 -14.82 1 95.69 301 ASP A C 1
ATOM 2242 O O . ASP A 1 301 ? -3.877 1.189 -15.789 1 95.69 301 ASP A O 1
ATOM 2246 N N . ILE A 1 302 ? -4.102 0.048 -13.859 1 96.06 302 ILE A N 1
ATOM 2247 C CA . ILE A 1 302 ? -2.697 -0.353 -13.836 1 96.06 302 ILE A CA 1
ATOM 2248 C C . ILE A 1 302 ? -2.584 -1.854 -14.086 1 96.06 302 ILE A C 1
ATOM 2250 O O . ILE A 1 302 ? -1.556 -2.465 -13.789 1 96.06 302 ILE A O 1
ATOM 2254 N N . GLY A 1 303 ? -3.621 -2.4 -14.586 1 93.75 303 GLY A N 1
ATOM 2255 C CA . GLY A 1 303 ? -3.611 -3.814 -14.93 1 93.75 303 GLY A CA 1
ATOM 2256 C C . GLY A 1 303 ? -3.639 -4.727 -13.719 1 93.75 303 GLY A C 1
ATOM 2257 O O . GLY A 1 303 ? -3.119 -5.844 -13.766 1 93.75 303 GLY A O 1
ATOM 2258 N N . ALA A 1 304 ? -4.246 -4.301 -12.672 1 92.25 304 ALA A N 1
ATOM 2259 C CA . ALA A 1 304 ? -4.277 -5.047 -11.414 1 92.25 304 ALA A CA 1
ATOM 2260 C C . ALA A 1 304 ? -4.922 -6.418 -11.609 1 92.25 304 ALA A C 1
ATOM 2262 O O . ALA A 1 304 ? -5.988 -6.531 -12.219 1 92.25 304 ALA A O 1
ATOM 2263 N N . ALA A 1 305 ? -4.293 -7.469 -11.086 1 85.06 305 ALA A N 1
ATOM 2264 C CA . ALA A 1 305 ? -4.723 -8.844 -11.336 1 85.06 305 ALA A CA 1
ATOM 2265 C C . ALA A 1 305 ? -5.293 -9.477 -10.07 1 85.06 305 ALA A C 1
ATOM 2267 O O . ALA A 1 305 ? -6.082 -10.422 -10.148 1 85.06 305 ALA A O 1
ATOM 2268 N N . GLY A 1 306 ? -4.988 -8.992 -8.914 1 86.88 306 GLY A N 1
ATOM 2269 C CA . GLY A 1 306 ? -5.441 -9.578 -7.664 1 86.88 306 GLY A CA 1
ATOM 2270 C C . GLY A 1 306 ? -5.883 -8.555 -6.641 1 86.88 306 GLY A C 1
ATOM 2271 O O . GLY A 1 306 ? -5.758 -7.348 -6.871 1 86.88 306 GLY A O 1
ATOM 2272 N N . PRO A 1 307 ? -6.418 -9 -5.527 1 90.19 307 PRO A N 1
ATOM 2273 C CA . PRO A 1 307 ? -6.984 -8.117 -4.508 1 90.19 307 PRO A CA 1
ATOM 2274 C C . PRO A 1 307 ? -5.992 -7.055 -4.035 1 90.19 307 PRO A C 1
ATOM 2276 O O . PRO A 1 307 ? -6.344 -5.879 -3.93 1 90.19 307 PRO A O 1
ATOM 2279 N N . ALA A 1 308 ? -4.766 -7.465 -3.811 1 95.31 308 ALA A N 1
ATOM 2280 C CA . ALA A 1 308 ? -3.768 -6.52 -3.311 1 95.31 308 ALA A CA 1
ATOM 2281 C C . ALA A 1 308 ? -3.422 -5.477 -4.371 1 95.31 308 ALA A C 1
ATOM 2283 O O . ALA A 1 308 ? -3.227 -4.301 -4.051 1 95.31 308 ALA A O 1
ATOM 2284 N N . GLU A 1 309 ? -3.314 -5.914 -5.602 1 96.25 309 GLU A N 1
ATOM 2285 C CA . GLU A 1 309 ? -3.016 -4.977 -6.68 1 96.25 309 GLU A CA 1
ATOM 2286 C C . GLU A 1 309 ? -4.188 -4.027 -6.926 1 96.25 309 GLU A C 1
ATOM 2288 O O . GLU A 1 309 ? -3.984 -2.854 -7.246 1 96.25 309 GLU A O 1
ATOM 2293 N N . ILE A 1 310 ? -5.383 -4.516 -6.797 1 95.44 310 ILE A N 1
ATOM 2294 C CA . ILE A 1 310 ? -6.555 -3.652 -6.895 1 95.44 310 ILE A CA 1
ATOM 2295 C C . ILE A 1 310 ? -6.531 -2.619 -5.77 1 95.44 310 ILE A C 1
ATOM 2297 O O . ILE A 1 310 ? -6.848 -1.448 -5.984 1 95.44 310 ILE A O 1
ATOM 2301 N N . ALA A 1 311 ? -6.176 -3.074 -4.527 1 98.31 311 ALA A N 1
ATOM 2302 C CA . ALA A 1 311 ? -6.016 -2.154 -3.404 1 98.31 311 ALA A CA 1
ATOM 2303 C C . ALA A 1 311 ? -5.031 -1.04 -3.742 1 98.31 311 ALA A C 1
ATOM 2305 O O . ALA A 1 311 ? -5.293 0.134 -3.467 1 98.31 311 ALA A O 1
ATOM 2306 N N . VAL A 1 312 ? -3.896 -1.397 -4.375 1 98.5 312 VAL A N 1
ATOM 2307 C CA . VAL A 1 312 ? -2.904 -0.418 -4.805 1 98.5 312 VAL A CA 1
ATOM 2308 C C . VAL A 1 312 ? -3.531 0.55 -5.805 1 98.5 312 VAL A C 1
ATOM 2310 O O . VAL A 1 312 ? -3.342 1.765 -5.707 1 98.5 312 VAL A O 1
ATOM 2313 N N . ALA A 1 313 ? -4.285 -0.004 -6.734 1 98.44 313 ALA A N 1
ATOM 2314 C CA . ALA A 1 313 ? -4.941 0.809 -7.754 1 98.44 313 ALA A CA 1
ATOM 2315 C C . ALA A 1 313 ? -5.906 1.81 -7.121 1 98.44 313 ALA A C 1
ATOM 2317 O O . ALA A 1 313 ? -5.953 2.975 -7.527 1 98.44 313 ALA A O 1
ATOM 2318 N N . ILE A 1 314 ? -6.652 1.377 -6.145 1 98.69 314 ILE A N 1
ATOM 2319 C CA . ILE A 1 314 ? -7.625 2.217 -5.457 1 98.69 314 ILE A CA 1
ATOM 2320 C C . ILE A 1 314 ? -6.902 3.336 -4.707 1 98.69 314 ILE A C 1
ATOM 2322 O O . ILE A 1 314 ? -7.246 4.512 -4.855 1 98.69 314 ILE A O 1
ATOM 2326 N N . LEU A 1 315 ? -5.918 2.977 -3.947 1 98.56 315 LEU A N 1
ATOM 2327 C CA . LEU A 1 315 ? -5.18 3.951 -3.15 1 98.56 315 LEU A CA 1
ATOM 2328 C C . LEU A 1 315 ? -4.508 4.988 -4.047 1 98.56 315 LEU A C 1
ATOM 2330 O O . LEU A 1 315 ? -4.457 6.172 -3.705 1 98.56 315 LEU A O 1
ATOM 2334 N N . ALA A 1 316 ? -3.977 4.523 -5.188 1 98.56 316 ALA A N 1
ATOM 2335 C CA . ALA A 1 316 ? -3.354 5.434 -6.145 1 98.56 316 ALA A CA 1
ATOM 2336 C C . ALA A 1 316 ? -4.371 6.426 -6.695 1 98.56 316 ALA A C 1
ATOM 2338 O O . ALA A 1 316 ? -4.082 7.621 -6.809 1 98.56 316 ALA A O 1
ATOM 2339 N N . GLN A 1 317 ? -5.523 5.949 -7.043 1 98.56 317 GLN A N 1
ATOM 2340 C CA . GLN A 1 317 ? -6.562 6.828 -7.562 1 98.56 317 GLN A CA 1
ATOM 2341 C C . GLN A 1 317 ? -7.035 7.812 -6.496 1 98.56 317 GLN A C 1
ATOM 2343 O O . GLN A 1 317 ? -7.219 9 -6.777 1 98.56 317 GLN A O 1
ATOM 2348 N N . MET A 1 318 ? -7.254 7.34 -5.281 1 98.31 318 MET A N 1
ATOM 2349 C CA . MET A 1 318 ? -7.621 8.203 -4.164 1 98.31 318 MET A CA 1
ATOM 2350 C C . MET A 1 318 ? -6.605 9.336 -3.994 1 98.31 318 MET A C 1
ATOM 2352 O O . MET A 1 318 ? -6.984 10.492 -3.822 1 98.31 318 MET A O 1
ATOM 2356 N N . THR A 1 319 ? -5.32 8.961 -4.035 1 97.75 319 THR A N 1
ATOM 2357 C CA . THR A 1 319 ? -4.258 9.953 -3.879 1 97.75 319 THR A CA 1
ATOM 2358 C C . THR A 1 319 ? -4.297 10.969 -5.016 1 97.75 319 THR A C 1
ATOM 2360 O O . THR A 1 319 ? -4.195 12.172 -4.785 1 97.75 319 THR A O 1
ATOM 2363 N N . ALA A 1 320 ? -4.449 10.484 -6.238 1 97.56 320 ALA A N 1
ATOM 2364 C CA . ALA A 1 320 ? -4.488 11.367 -7.406 1 97.56 320 ALA A CA 1
ATOM 2365 C C . ALA A 1 320 ? -5.633 12.367 -7.297 1 97.56 320 ALA A C 1
ATOM 2367 O O . ALA A 1 320 ? -5.461 13.555 -7.598 1 97.56 320 ALA A O 1
ATOM 2368 N N . VAL A 1 321 ? -6.785 11.906 -6.863 1 96.94 321 VAL A N 1
ATOM 2369 C CA . VAL A 1 321 ? -7.953 12.773 -6.723 1 96.94 321 VAL A CA 1
ATOM 2370 C C . VAL A 1 321 ? -7.719 13.773 -5.594 1 96.94 321 VAL A C 1
ATOM 2372 O O . VAL A 1 321 ? -7.945 14.977 -5.762 1 96.94 321 VAL A O 1
ATOM 2375 N N . LEU A 1 322 ? -7.25 13.297 -4.453 1 95.25 322 LEU A N 1
ATOM 2376 C CA . LEU A 1 322 ? -6.988 14.141 -3.289 1 95.25 322 LEU A CA 1
ATOM 2377 C C . LEU A 1 322 ? -6.031 15.273 -3.639 1 95.25 322 LEU A C 1
ATOM 2379 O O . LEU A 1 322 ? -6.227 16.406 -3.209 1 95.25 322 LEU A O 1
ATOM 2383 N N . ARG A 1 323 ? -5.062 14.93 -4.523 1 94.12 323 ARG A N 1
ATOM 2384 C CA . ARG A 1 323 ? -3.979 15.875 -4.797 1 94.12 323 ARG A CA 1
ATOM 2385 C C . ARG A 1 323 ? -4.215 16.609 -6.105 1 94.12 323 ARG A C 1
ATOM 2387 O O . ARG A 1 323 ? -3.363 17.391 -6.551 1 94.12 323 ARG A O 1
ATOM 2394 N N . GLY A 1 324 ? -5.32 16.391 -6.754 1 90.62 324 GLY A N 1
ATOM 2395 C CA . GLY A 1 324 ? -5.758 17.172 -7.902 1 90.62 324 GLY A CA 1
ATOM 2396 C C . GLY A 1 324 ? -5.125 16.719 -9.203 1 90.62 324 GLY A C 1
ATOM 2397 O O . GLY A 1 324 ? -4.906 17.531 -10.109 1 90.62 324 GLY A O 1
ATOM 2398 N N . ARG A 1 325 ? -4.66 15.492 -9.32 1 82.62 325 ARG A N 1
ATOM 2399 C CA . ARG A 1 325 ? -4.086 14.953 -10.555 1 82.62 325 ARG A CA 1
ATOM 2400 C C . ARG A 1 325 ? -5.09 14.07 -11.289 1 82.62 325 ARG A C 1
ATOM 2402 O O . ARG A 1 325 ? -4.789 13.531 -12.352 1 82.62 325 ARG A O 1
ATOM 2409 N N . ALA A 1 326 ? -6.219 13.883 -10.867 1 76.19 326 ALA A N 1
ATOM 2410 C CA . ALA A 1 326 ? -7.305 13.164 -11.531 1 76.19 326 ALA A CA 1
ATOM 2411 C C . ALA A 1 326 ? -8.656 13.812 -11.234 1 76.19 326 ALA A C 1
ATOM 2413 O O . ALA A 1 326 ? -8.812 14.484 -10.219 1 76.19 326 ALA A O 1
ATOM 2414 N N . MET B 1 1 ? 7.676 -21.812 18.109 1 19.52 1 MET B N 1
ATOM 2415 C CA . MET B 1 1 ? 7.395 -22.266 16.75 1 19.52 1 MET B CA 1
ATOM 2416 C C . MET B 1 1 ? 6.828 -21.125 15.898 1 19.52 1 MET B C 1
ATOM 2418 O O . MET B 1 1 ? 5.754 -20.594 16.203 1 19.52 1 MET B O 1
ATOM 2422 N N . GLU B 1 2 ? 7.672 -20.219 15.406 1 23.47 2 GLU B N 1
ATOM 2423 C CA . GLU B 1 2 ? 7.613 -18.875 14.828 1 23.47 2 GLU B CA 1
ATOM 2424 C C . GLU B 1 2 ? 6.609 -18.812 13.68 1 23.47 2 GLU B C 1
ATOM 2426 O O . GLU B 1 2 ? 6.586 -19.703 12.82 1 23.47 2 GLU B O 1
ATOM 2431 N N . ALA B 1 3 ? 5.465 -18.469 13.938 1 29.5 3 ALA B N 1
ATOM 2432 C CA . ALA B 1 3 ? 4.465 -18.172 12.914 1 29.5 3 ALA B CA 1
ATOM 2433 C C . ALA B 1 3 ? 5.113 -17.609 11.656 1 29.5 3 ALA B C 1
ATOM 2435 O O . ALA B 1 3 ? 5.234 -16.391 11.508 1 29.5 3 ALA B O 1
ATOM 2436 N N . SER B 1 4 ? 6.27 -18.031 11.312 1 30.27 4 SER B N 1
ATOM 2437 C CA . SER B 1 4 ? 6.785 -17.641 10 1 30.27 4 SER B CA 1
ATOM 2438 C C . SER B 1 4 ? 5.703 -17.719 8.93 1 30.27 4 SER B C 1
ATOM 2440 O O . SER B 1 4 ? 5.16 -18.797 8.68 1 30.27 4 SER B O 1
ATOM 2442 N N . MET B 1 5 ? 4.637 -17.062 8.945 1 35.06 5 MET B N 1
ATOM 2443 C CA . MET B 1 5 ? 3.773 -16.969 7.77 1 35.06 5 MET B CA 1
ATOM 2444 C C . MET B 1 5 ? 4.516 -17.422 6.516 1 35.06 5 MET B C 1
ATOM 2446 O O . MET B 1 5 ? 5.438 -16.734 6.059 1 35.06 5 MET B O 1
ATOM 2450 N N . GLU B 1 6 ? 4.945 -18.562 6.332 1 41.34 6 GLU B N 1
ATOM 2451 C CA . GLU B 1 6 ? 5.547 -19.125 5.125 1 41.34 6 GLU B CA 1
ATOM 2452 C C . GLU B 1 6 ? 5.09 -18.359 3.881 1 41.34 6 GLU B C 1
ATOM 2454 O O . GLU B 1 6 ? 3.9 -18.359 3.557 1 41.34 6 GLU B O 1
ATOM 2459 N N . ARG B 1 7 ? 5.594 -17.156 3.68 1 45.88 7 ARG B N 1
ATOM 2460 C CA . ARG B 1 7 ? 5.473 -16.125 2.654 1 45.88 7 ARG B CA 1
ATOM 2461 C C . ARG B 1 7 ? 5.098 -16.734 1.308 1 45.88 7 ARG B C 1
ATOM 2463 O O . ARG B 1 7 ? 4.387 -16.109 0.515 1 45.88 7 ARG B O 1
ATOM 2470 N N . PHE B 1 8 ? 5.762 -17.844 0.956 1 56.12 8 PHE B N 1
ATOM 2471 C CA . PHE B 1 8 ? 5.52 -18.406 -0.369 1 56.12 8 PHE B CA 1
ATOM 2472 C C . PHE B 1 8 ? 4.992 -19.828 -0.267 1 56.12 8 PHE B C 1
ATOM 2474 O O . PHE B 1 8 ? 5.273 -20.531 0.706 1 56.12 8 PHE B O 1
ATOM 2481 N N . ASP B 1 9 ? 3.834 -20.188 -1.005 1 75.81 9 ASP B N 1
ATOM 2482 C CA . ASP B 1 9 ? 3.25 -21.516 -1.175 1 75.81 9 ASP B CA 1
ATOM 2483 C C . ASP B 1 9 ? 4.332 -22.562 -1.409 1 75.81 9 ASP B C 1
ATOM 2485 O O . ASP B 1 9 ? 5.031 -22.531 -2.422 1 75.81 9 ASP B O 1
ATOM 2489 N N . ASN B 1 10 ? 4.715 -23.438 -0.364 1 88.94 10 ASN B N 1
ATOM 2490 C CA . ASN B 1 10 ? 5.762 -24.438 -0.486 1 88.94 10 ASN B CA 1
ATOM 2491 C C . ASN B 1 10 ? 5.172 -25.844 -0.678 1 88.94 10 ASN B C 1
ATOM 2493 O O . ASN B 1 10 ? 5.805 -26.844 -0.335 1 88.94 10 ASN B O 1
ATOM 2497 N N . ALA B 1 11 ? 4.008 -25.891 -1.188 1 94.44 11 ALA B N 1
ATOM 2498 C CA . ALA B 1 11 ? 3.289 -27.141 -1.314 1 94.44 11 ALA B CA 1
ATOM 2499 C C . ALA B 1 11 ? 4.074 -28.141 -2.164 1 94.44 11 ALA B C 1
ATOM 2501 O O . ALA B 1 11 ? 4.258 -29.297 -1.77 1 94.44 11 ALA B O 1
ATOM 2502 N N . PRO B 1 12 ? 4.676 -27.719 -3.271 1 96.44 12 PRO B N 1
ATOM 2503 C CA . PRO B 1 12 ? 5.434 -28.688 -4.062 1 96.44 12 PRO B CA 1
ATOM 2504 C C . PRO B 1 12 ? 6.656 -29.219 -3.324 1 96.44 12 PRO B C 1
ATOM 2506 O O . PRO B 1 12 ? 6.93 -30.422 -3.373 1 96.44 12 PRO B O 1
ATOM 2509 N N . GLU B 1 13 ? 7.363 -28.359 -2.658 1 96.75 13 GLU B N 1
ATOM 2510 C CA . GLU B 1 13 ? 8.547 -28.766 -1.899 1 96.75 13 GLU B CA 1
ATOM 2511 C C . GLU B 1 13 ? 8.18 -29.734 -0.788 1 96.75 13 GLU B C 1
ATOM 2513 O O . GLU B 1 13 ? 8.859 -30.75 -0.6 1 96.75 13 GLU B O 1
ATOM 2518 N N . THR B 1 14 ? 7.137 -29.438 -0.128 1 96.56 14 THR B N 1
ATOM 2519 C CA . THR B 1 14 ? 6.684 -30.281 0.975 1 96.56 14 THR B CA 1
ATOM 2520 C C . THR B 1 14 ? 6.223 -31.641 0.464 1 96.56 14 THR B C 1
ATOM 2522 O O . THR B 1 14 ? 6.547 -32.688 1.052 1 96.56 14 THR B O 1
ATOM 2525 N N . ALA B 1 15 ? 5.512 -31.656 -0.601 1 97.88 15 ALA B N 1
ATOM 2526 C CA . ALA B 1 15 ? 5.039 -32.906 -1.198 1 97.88 15 ALA B CA 1
ATOM 2527 C C . ALA B 1 15 ? 6.211 -33.812 -1.569 1 97.88 15 ALA B C 1
ATOM 2529 O O . ALA B 1 15 ? 6.188 -35 -1.287 1 97.88 15 ALA B O 1
ATOM 2530 N N . LEU B 1 16 ? 7.176 -33.219 -2.203 1 98.06 16 LEU B N 1
ATOM 2531 C CA . LEU B 1 16 ? 8.352 -33.969 -2.607 1 98.06 16 LEU B CA 1
ATOM 2532 C C . LEU B 1 16 ? 9.055 -34.562 -1.395 1 98.06 16 LEU B C 1
ATOM 2534 O O . LEU B 1 16 ? 9.406 -35.75 -1.396 1 98.06 16 LEU B O 1
ATOM 2538 N N . ALA B 1 17 ? 9.258 -33.75 -0.389 1 97.56 17 ALA B N 1
ATOM 2539 C CA . ALA B 1 17 ? 9.945 -34.188 0.821 1 97.56 17 ALA B CA 1
ATOM 2540 C C . ALA B 1 17 ? 9.203 -35.344 1.484 1 97.56 17 ALA B C 1
ATOM 2542 O O . ALA B 1 17 ? 9.812 -36.375 1.826 1 97.56 17 ALA B O 1
ATOM 2543 N N . TRP B 1 18 ? 7.953 -35.219 1.657 1 97.62 18 TRP B N 1
ATOM 2544 C CA . TRP B 1 18 ? 7.164 -36.281 2.307 1 97.62 18 TRP B CA 1
ATOM 2545 C C . TRP B 1 18 ? 7.184 -37.562 1.491 1 97.62 18 TRP B C 1
ATOM 2547 O O . TRP B 1 18 ? 7.305 -38.656 2.051 1 97.62 18 TRP B O 1
ATOM 2557 N N . HIS B 1 19 ? 7.051 -37.438 0.229 1 97.88 19 HIS B N 1
ATOM 2558 C CA . HIS B 1 19 ? 7.117 -38.594 -0.633 1 97.88 19 HIS B CA 1
ATOM 2559 C C . HIS B 1 19 ? 8.453 -39.312 -0.476 1 97.88 19 HIS B C 1
ATOM 2561 O O . HIS B 1 19 ? 8.484 -40.531 -0.312 1 97.88 19 HIS B O 1
ATOM 2567 N N . ARG B 1 20 ? 9.492 -38.562 -0.501 1 97.62 20 ARG B N 1
ATOM 2568 C CA . ARG B 1 20 ? 10.836 -39.156 -0.427 1 97.62 20 ARG B CA 1
ATOM 2569 C C . ARG B 1 20 ? 11.094 -39.75 0.944 1 97.62 20 ARG B C 1
ATOM 2571 O O . ARG B 1 20 ? 11.898 -40.688 1.074 1 97.62 20 ARG B O 1
ATOM 2578 N N . GLN B 1 21 ? 10.406 -39.344 1.918 1 97.19 21 GLN B N 1
ATOM 2579 C CA . GLN B 1 21 ? 10.516 -39.875 3.27 1 97.19 21 GLN B CA 1
ATOM 2580 C C . GLN B 1 21 ? 9.68 -41.125 3.436 1 97.19 21 GLN B C 1
ATOM 2582 O O . GLN B 1 21 ? 9.688 -41.75 4.5 1 97.19 21 GLN B O 1
ATOM 2587 N N . GLY B 1 22 ? 8.875 -41.406 2.486 1 96.25 22 GLY B N 1
ATOM 2588 C CA . GLY B 1 22 ? 8.07 -42.625 2.521 1 96.25 22 GLY B CA 1
ATOM 2589 C C . GLY B 1 22 ? 6.699 -42.406 3.133 1 96.25 22 GLY B C 1
ATOM 2590 O O . GLY B 1 22 ? 5.941 -43.375 3.322 1 96.25 22 GLY B O 1
ATOM 2591 N N . LEU B 1 23 ? 6.34 -41.25 3.391 1 95.44 23 LEU B N 1
ATOM 2592 C CA . LEU B 1 23 ? 5.059 -40.938 4.02 1 95.44 23 LEU B CA 1
ATOM 2593 C C . LEU B 1 23 ? 3.936 -40.938 2.988 1 95.44 23 LEU B C 1
ATOM 2595 O O . LEU B 1 23 ? 2.764 -41.094 3.34 1 95.44 23 LEU B O 1
ATOM 2599 N N . GLY B 1 24 ? 4.312 -40.781 1.776 1 96.81 24 GLY B N 1
ATOM 2600 C CA . GLY B 1 24 ? 3.318 -40.5 0.758 1 96.81 24 GLY B CA 1
ATOM 2601 C C . GLY B 1 24 ? 2.873 -39.031 0.76 1 96.81 24 GLY B C 1
ATOM 2602 O O . GLY B 1 24 ? 2.998 -38.344 1.772 1 96.81 24 GLY B O 1
ATOM 2603 N N . ALA B 1 25 ? 2.412 -38.594 -0.427 1 98.25 25 ALA B N 1
ATOM 2604 C CA . ALA B 1 25 ? 1.935 -37.219 -0.528 1 98.25 25 ALA B CA 1
ATOM 2605 C C . ALA B 1 25 ? 1.013 -37.031 -1.731 1 98.25 25 ALA B C 1
ATOM 2607 O O . ALA B 1 25 ? 1.204 -37.688 -2.766 1 98.25 25 ALA B O 1
ATOM 2608 N N . ALA B 1 26 ? 0.021 -36.25 -1.546 1 98.44 26 ALA B N 1
ATOM 2609 C CA . ALA B 1 26 ? -0.835 -35.812 -2.645 1 98.44 26 ALA B CA 1
ATOM 2610 C C . ALA B 1 26 ? -0.886 -34.281 -2.723 1 98.44 26 ALA B C 1
ATOM 2612 O O . ALA B 1 26 ? -0.928 -33.594 -1.695 1 98.44 26 ALA B O 1
ATOM 2613 N N . LEU B 1 27 ? -0.803 -33.75 -3.93 1 97.94 27 LEU B N 1
ATOM 2614 C CA . LEU B 1 27 ? -0.937 -32.312 -4.156 1 97.94 27 LEU B CA 1
ATOM 2615 C C . LEU B 1 27 ? -2.34 -31.969 -4.645 1 97.94 27 LEU B C 1
ATOM 2617 O O . LEU B 1 27 ? -2.812 -32.531 -5.637 1 97.94 27 LEU B O 1
ATOM 2621 N N . ALA B 1 28 ? -3.037 -31.172 -3.912 1 97.62 28 ALA B N 1
ATOM 2622 C CA . ALA B 1 28 ? -4.348 -30.656 -4.297 1 97.62 28 ALA B CA 1
ATOM 2623 C C . ALA B 1 28 ? -4.242 -29.234 -4.832 1 97.62 28 ALA B C 1
ATOM 2625 O O . ALA B 1 28 ? -3.656 -28.359 -4.184 1 97.62 28 ALA B O 1
ATOM 2626 N N . THR B 1 29 ? -4.754 -28.984 -6 1 97.12 29 THR B N 1
ATOM 2627 C CA . THR B 1 29 ? -4.668 -27.688 -6.66 1 97.12 29 THR B CA 1
ATOM 2628 C C . THR B 1 29 ? -6.059 -27.172 -7.051 1 97.12 29 THR B C 1
ATOM 2630 O O . THR B 1 29 ? -6.848 -27.922 -7.641 1 97.12 29 THR B O 1
ATOM 2633 N N . VAL B 1 30 ? -6.398 -25.953 -6.691 1 95.44 30 VAL B N 1
ATOM 2634 C CA . VAL B 1 30 ? -7.621 -25.344 -7.203 1 95.44 30 VAL B CA 1
ATOM 2635 C C . VAL B 1 30 ? -7.488 -25.109 -8.703 1 95.44 30 VAL B C 1
ATOM 2637 O O . VAL B 1 30 ? -6.605 -24.359 -9.141 1 95.44 30 VAL B O 1
ATOM 2640 N N . VAL B 1 31 ? -8.406 -25.688 -9.469 1 96.62 31 VAL B N 1
ATOM 2641 C CA . VAL B 1 31 ? -8.219 -25.609 -10.914 1 96.62 31 VAL B CA 1
ATOM 2642 C C . VAL B 1 31 ? -9.289 -24.703 -11.523 1 96.62 31 VAL B C 1
ATOM 2644 O O . VAL B 1 31 ? -9.148 -24.25 -12.664 1 96.62 31 VAL B O 1
ATOM 2647 N N . GLU B 1 32 ? -10.336 -24.422 -10.781 1 94.31 32 GLU B N 1
ATOM 2648 C CA . GLU B 1 32 ? -11.422 -23.562 -11.25 1 94.31 32 GLU B CA 1
ATOM 2649 C C . GLU B 1 32 ? -12.219 -22.984 -10.078 1 94.31 32 GLU B C 1
ATOM 2651 O O . GLU B 1 32 ? -12.352 -23.641 -9.039 1 94.31 32 GLU B O 1
ATOM 2656 N N . THR B 1 33 ? -12.648 -21.812 -10.281 1 90.75 33 THR B N 1
ATOM 2657 C CA . THR B 1 33 ? -13.5 -21.188 -9.281 1 90.75 33 THR B CA 1
ATOM 2658 C C . THR B 1 33 ? -14.688 -20.484 -9.938 1 90.75 33 THR B C 1
ATOM 2660 O O . THR B 1 33 ? -14.578 -20 -11.07 1 90.75 33 THR B O 1
ATOM 2663 N N . TRP B 1 34 ? -15.797 -20.547 -9.344 1 83.88 34 TRP B N 1
ATOM 2664 C CA . TRP B 1 34 ? -16.984 -19.781 -9.719 1 83.88 34 TRP B CA 1
ATOM 2665 C C . TRP B 1 34 ? -17.5 -18.953 -8.547 1 83.88 34 TRP B C 1
ATOM 2667 O O . TRP B 1 34 ? -17.531 -19.422 -7.41 1 83.88 34 TRP B O 1
ATOM 2677 N N . GLY B 1 35 ? -17.859 -17.75 -8.898 1 76.19 35 GLY B N 1
ATOM 2678 C CA . GLY B 1 35 ? -18.328 -16.891 -7.824 1 76.19 35 GLY B CA 1
ATOM 2679 C C . GLY B 1 35 ? -17.234 -16.484 -6.859 1 76.19 35 GLY B C 1
ATOM 2680 O O . GLY B 1 35 ? -16.109 -16.203 -7.277 1 76.19 35 GLY B O 1
ATOM 2681 N N . SER B 1 36 ? -17.641 -16.328 -5.535 1 71 36 SER B N 1
ATOM 2682 C CA . SER B 1 36 ? -16.672 -15.961 -4.504 1 71 36 SER B CA 1
ATOM 2683 C C . SER B 1 36 ? -15.938 -17.188 -3.98 1 71 36 SER B C 1
ATOM 2685 O O . SER B 1 36 ? -16.562 -18.125 -3.492 1 71 36 SER B O 1
ATOM 2687 N N . ALA B 1 37 ? -14.688 -17.234 -4.363 1 75.62 37 ALA B N 1
ATOM 2688 C CA . ALA B 1 37 ? -13.867 -18.344 -3.867 1 75.62 37 ALA B CA 1
ATOM 2689 C C . ALA B 1 37 ? -12.82 -17.844 -2.879 1 75.62 37 ALA B C 1
ATOM 2691 O O . ALA B 1 37 ? -12.25 -16.766 -3.059 1 75.62 37 ALA B O 1
ATOM 2692 N N . PRO B 1 38 ? -12.594 -18.656 -1.938 1 74.56 38 PRO B N 1
ATOM 2693 C CA . PRO B 1 38 ? -11.664 -18.219 -0.891 1 74.56 38 PRO B CA 1
ATOM 2694 C C . PRO B 1 38 ? -10.219 -18.156 -1.372 1 74.56 38 PRO B C 1
ATOM 2696 O O . PRO B 1 38 ? -9.422 -17.391 -0.834 1 74.56 38 PRO B O 1
ATOM 2699 N N . ARG B 1 39 ? -9.898 -19.094 -2.297 1 81.81 39 ARG B N 1
ATOM 2700 C CA . ARG B 1 39 ? -8.562 -19.125 -2.879 1 81.81 39 ARG B CA 1
ATOM 2701 C C . ARG B 1 39 ? -8.625 -19.062 -4.402 1 81.81 39 ARG B C 1
ATOM 2703 O O . ARG B 1 39 ? -9.609 -19.5 -5.004 1 81.81 39 ARG B O 1
ATOM 2710 N N . ARG B 1 40 ? -7.594 -18.594 -4.898 1 86.25 40 ARG B N 1
ATOM 2711 C CA . ARG B 1 40 ? -7.562 -18.438 -6.348 1 86.25 40 ARG B CA 1
ATOM 2712 C C . ARG B 1 40 ? -7.152 -19.734 -7.031 1 86.25 40 ARG B C 1
ATOM 2714 O O . ARG B 1 40 ? -6.566 -20.625 -6.398 1 86.25 40 ARG B O 1
ATOM 2721 N N . VAL B 1 41 ? -7.465 -19.781 -8.312 1 92.44 41 VAL B N 1
ATOM 2722 C CA . VAL B 1 41 ? -6.977 -20.875 -9.133 1 92.44 41 VAL B CA 1
ATOM 2723 C C . VAL B 1 41 ? -5.457 -20.984 -9.016 1 92.44 41 VAL B C 1
ATOM 2725 O O . VAL B 1 41 ? -4.762 -19.953 -9.047 1 92.44 41 VAL B O 1
ATOM 2728 N N . GLY B 1 42 ? -4.969 -22.188 -8.789 1 93.19 42 GLY B N 1
ATOM 2729 C CA . GLY B 1 42 ? -3.543 -22.422 -8.617 1 93.19 42 GLY B CA 1
ATOM 2730 C C . GLY B 1 42 ? -3.141 -22.641 -7.172 1 93.19 42 GLY B C 1
ATOM 2731 O O . GLY B 1 42 ? -2.045 -23.125 -6.895 1 93.19 42 GLY B O 1
ATOM 2732 N N . ALA B 1 43 ? -4.031 -22.234 -6.266 1 91.81 43 ALA B N 1
ATOM 2733 C CA . ALA B 1 43 ? -3.752 -22.484 -4.852 1 91.81 43 ALA B CA 1
ATOM 2734 C C . ALA B 1 43 ? -3.604 -23.984 -4.574 1 91.81 43 ALA B C 1
ATOM 2736 O O . ALA B 1 43 ? -4.309 -24.797 -5.164 1 91.81 43 ALA B O 1
ATOM 2737 N N . GLN B 1 44 ? -2.693 -24.234 -3.559 1 95.19 44 GLN B N 1
ATOM 2738 C CA . GLN B 1 44 ? -2.395 -25.656 -3.383 1 95.19 44 GLN B CA 1
ATOM 2739 C C . GLN B 1 44 ? -2.438 -26.047 -1.908 1 95.19 44 GLN B C 1
ATOM 2741 O O . GLN B 1 44 ? -2.219 -25.203 -1.03 1 95.19 44 GLN B O 1
ATOM 2746 N N . LEU B 1 45 ? -2.752 -27.281 -1.732 1 94.62 45 LEU B N 1
ATOM 2747 C CA . LEU B 1 45 ? -2.742 -28 -0.466 1 94.62 45 LEU B CA 1
ATOM 2748 C C . LEU B 1 45 ? -2.031 -29.344 -0.611 1 94.62 45 LEU B C 1
ATOM 2750 O O . LEU B 1 45 ? -2.295 -30.094 -1.554 1 94.62 45 LEU B O 1
ATOM 2754 N N . VAL B 1 46 ? -1.03 -29.578 0.27 1 97.06 46 VAL B N 1
ATOM 2755 C CA . VAL B 1 46 ? -0.373 -30.875 0.262 1 97.06 46 VAL B CA 1
ATOM 2756 C C . VAL B 1 46 ? -0.894 -31.734 1.42 1 97.06 46 VAL B C 1
ATOM 2758 O O . VAL B 1 46 ? -1.081 -31.219 2.531 1 97.06 46 VAL B O 1
ATOM 2761 N N . ILE B 1 47 ? -1.173 -32.969 1.125 1 96.69 47 ILE B N 1
ATOM 2762 C CA . ILE B 1 47 ? -1.671 -33.938 2.098 1 96.69 47 ILE B CA 1
ATOM 2763 C C . ILE B 1 47 ? -0.706 -35.094 2.195 1 96.69 47 ILE B C 1
ATOM 2765 O O . ILE B 1 47 ? -0.379 -35.719 1.185 1 96.69 47 ILE B O 1
ATOM 2769 N N . GLY B 1 48 ? -0.271 -35.375 3.391 1 96.5 48 GLY B N 1
ATOM 2770 C CA . GLY B 1 48 ? 0.574 -36.531 3.629 1 96.5 48 GLY B CA 1
ATOM 2771 C C . GLY B 1 48 ? -0.213 -37.812 3.832 1 96.5 48 GLY B C 1
ATOM 2772 O O . GLY B 1 48 ? -1.409 -37.781 4.125 1 96.5 48 GLY B O 1
ATOM 2773 N N . GLY B 1 49 ? 0.459 -38.906 3.68 1 94.25 49 GLY B N 1
ATOM 2774 C CA . GLY B 1 49 ? -0.17 -40.188 3.883 1 94.25 49 GLY B CA 1
ATOM 2775 C C . GLY B 1 49 ? -0.654 -40.406 5.305 1 94.25 49 GLY B C 1
ATOM 2776 O O . GLY B 1 49 ? -1.507 -41.25 5.555 1 94.25 49 GLY B O 1
ATOM 2777 N N . ASP B 1 50 ? -0.093 -39.688 6.184 1 92.94 50 ASP B N 1
ATOM 2778 C CA . ASP B 1 50 ? -0.481 -39.781 7.586 1 92.94 50 ASP B CA 1
ATOM 2779 C C . ASP B 1 50 ? -1.542 -38.75 7.953 1 92.94 50 ASP B C 1
ATOM 2781 O O . ASP B 1 50 ? -1.888 -38.594 9.125 1 92.94 50 ASP B O 1
ATOM 2785 N N . GLY B 1 51 ? -1.928 -38 6.977 1 90.44 51 GLY B N 1
ATOM 2786 C CA . GLY B 1 51 ? -3.014 -37.062 7.199 1 90.44 51 GLY B CA 1
ATOM 2787 C C . GLY B 1 51 ? -2.531 -35.656 7.496 1 90.44 51 GLY B C 1
ATOM 2788 O O . GLY B 1 51 ? -3.334 -34.719 7.594 1 90.44 51 GLY B O 1
ATOM 2789 N N . ARG B 1 52 ? -1.27 -35.438 7.66 1 91.12 52 ARG B N 1
ATOM 2790 C CA . ARG B 1 52 ? -0.747 -34.094 7.832 1 91.12 52 ARG B CA 1
ATOM 2791 C C . ARG B 1 52 ? -1.034 -33.219 6.602 1 91.12 52 ARG B C 1
ATOM 2793 O O . ARG B 1 52 ? -1.165 -33.75 5.492 1 91.12 52 ARG B O 1
ATOM 2800 N N . ILE B 1 53 ? -1.232 -31.969 6.836 1 93.56 53 ILE B N 1
ATOM 2801 C CA . ILE B 1 53 ? -1.494 -31.094 5.695 1 93.56 53 ILE B CA 1
ATOM 2802 C C . ILE B 1 53 ? -0.642 -29.828 5.809 1 93.56 53 ILE B C 1
ATOM 2804 O O . ILE B 1 53 ? -0.188 -29.469 6.898 1 93.56 53 ILE B O 1
ATOM 2808 N N . GLU B 1 54 ? -0.342 -29.188 4.672 1 91.88 54 GLU B N 1
ATOM 2809 C CA . GLU B 1 54 ? 0.233 -27.844 4.551 1 91.88 54 GLU B CA 1
ATOM 2810 C C . GLU B 1 54 ? -0.359 -27.094 3.359 1 91.88 54 GLU B C 1
ATOM 2812 O O . GLU B 1 54 ? -0.549 -27.688 2.287 1 91.88 54 GLU B O 1
ATOM 2817 N N . GLY B 1 55 ? -0.696 -25.781 3.6 1 88.38 55 GLY B N 1
ATOM 2818 C CA . GLY B 1 55 ? -1.372 -25.016 2.566 1 88.38 55 GLY B CA 1
ATOM 2819 C C . GLY B 1 55 ? -2.883 -25.031 2.695 1 88.38 55 GLY B C 1
ATOM 2820 O O . GLY B 1 55 ? -3.416 -25.453 3.723 1 88.38 55 GLY B O 1
ATOM 2821 N N . SER B 1 56 ? -3.574 -24.5 1.619 1 88.94 56 SER B N 1
ATOM 2822 C CA . SER B 1 56 ? -5.031 -24.438 1.666 1 88.94 56 SER B CA 1
ATOM 2823 C C . SER B 1 56 ? -5.621 -24.219 0.278 1 88.94 56 SER B C 1
ATOM 2825 O O . SER B 1 56 ? -5.039 -23.5 -0.541 1 88.94 56 SER B O 1
ATOM 2827 N N . VAL B 1 57 ? -6.758 -24.828 0.092 1 90.31 57 VAL B N 1
ATOM 2828 C CA . VAL B 1 57 ? -7.461 -24.641 -1.173 1 90.31 57 VAL B CA 1
ATOM 2829 C C . VAL B 1 57 ? -8.75 -23.859 -0.935 1 90.31 57 VAL B C 1
ATOM 2831 O O . VAL B 1 57 ? -9.359 -23.359 -1.88 1 90.31 57 VAL B O 1
ATOM 2834 N N . SER B 1 58 ? -9.156 -23.75 0.348 1 83.5 58 SER B N 1
ATOM 2835 C CA . SER B 1 58 ? -10.453 -23.125 0.601 1 83.5 58 SER B CA 1
ATOM 2836 C C . SER B 1 58 ? -10.406 -22.25 1.852 1 83.5 58 SER B C 1
ATOM 2838 O O . SER B 1 58 ? -11.438 -21.719 2.277 1 83.5 58 SER B O 1
ATOM 2840 N N . GLY B 1 59 ? -9.281 -22.188 2.424 1 76.5 59 GLY B N 1
ATOM 2841 C CA . GLY B 1 59 ? -9.188 -21.438 3.666 1 76.5 59 GLY B CA 1
ATOM 2842 C C . GLY B 1 59 ? -9.812 -22.156 4.848 1 76.5 59 GLY B C 1
ATOM 2843 O O . GLY B 1 59 ? -10.156 -21.531 5.848 1 76.5 59 GLY B O 1
ATOM 2844 N N . GLY B 1 60 ? -10.055 -23.406 4.797 1 77.19 60 GLY B N 1
ATOM 2845 C CA . GLY B 1 60 ? -10.492 -24.188 5.941 1 77.19 60 GLY B CA 1
ATOM 2846 C C . GLY B 1 60 ? -11.875 -24.766 5.77 1 77.19 60 GLY B C 1
ATOM 2847 O O . GLY B 1 60 ? -12.328 -25.562 6.598 1 77.19 60 GLY B O 1
ATOM 2848 N N . CYS B 1 61 ? -12.617 -24.406 4.754 1 78.5 61 CYS B N 1
ATOM 2849 C CA . CYS B 1 61 ? -14.016 -24.797 4.594 1 78.5 61 CYS B CA 1
ATOM 2850 C C . CYS B 1 61 ? -14.148 -26.25 4.176 1 78.5 61 CYS B C 1
ATOM 2852 O O . CYS B 1 61 ? -14.953 -27 4.73 1 78.5 61 CYS B O 1
ATOM 2854 N N . VAL B 1 62 ? -13.281 -26.641 3.246 1 87.69 62 VAL B N 1
ATOM 2855 C CA . VAL B 1 62 ? -13.508 -27.969 2.684 1 87.69 62 VAL B CA 1
ATOM 2856 C C . VAL B 1 62 ? -12.227 -28.797 2.797 1 87.69 62 VAL B C 1
ATOM 2858 O O . VAL B 1 62 ? -12.102 -29.844 2.148 1 87.69 62 VAL B O 1
ATOM 2861 N N . GLU B 1 63 ? -11.281 -28.375 3.531 1 89.69 63 GLU B N 1
ATOM 2862 C CA . GLU B 1 63 ? -10.016 -29.094 3.65 1 89.69 63 GLU B CA 1
ATOM 2863 C C . GLU B 1 63 ? -10.227 -30.516 4.152 1 89.69 63 GLU B C 1
ATOM 2865 O O . GLU B 1 63 ? -9.578 -31.453 3.672 1 89.69 63 GLU B O 1
ATOM 2870 N N . GLY B 1 64 ? -11.141 -30.719 5.117 1 89.44 64 GLY B N 1
ATOM 2871 C CA . GLY B 1 64 ? -11.414 -32.062 5.617 1 89.44 64 GLY B CA 1
ATOM 2872 C C . GLY B 1 64 ? -11.828 -33.031 4.531 1 89.44 64 GLY B C 1
ATOM 2873 O O . GLY B 1 64 ? -11.336 -34.156 4.473 1 89.44 64 GLY B O 1
ATOM 2874 N N . ALA B 1 65 ? -12.742 -32.594 3.748 1 92.69 65 ALA B N 1
ATOM 2875 C CA . ALA B 1 65 ? -13.211 -33.438 2.646 1 92.69 65 ALA B CA 1
ATOM 2876 C C . ALA B 1 65 ? -12.094 -33.719 1.648 1 92.69 65 ALA B C 1
ATOM 2878 O O . ALA B 1 65 ? -11.961 -34.844 1.14 1 92.69 65 ALA B O 1
ATOM 2879 N N . VAL B 1 66 ? -11.281 -32.75 1.34 1 94.56 66 VAL B N 1
ATOM 2880 C CA . VAL B 1 66 ? -10.172 -32.906 0.405 1 94.56 66 VAL B CA 1
ATOM 2881 C C . VAL B 1 66 ? -9.172 -33.906 0.954 1 94.56 66 VAL B C 1
ATOM 2883 O O . VAL B 1 66 ? -8.625 -34.719 0.203 1 94.56 66 VAL B O 1
ATOM 2886 N N . ILE B 1 67 ? -8.93 -33.875 2.275 1 94.5 67 ILE B N 1
ATOM 2887 C CA . ILE B 1 67 ? -8.008 -34.812 2.924 1 94.5 67 ILE B CA 1
ATOM 2888 C C . ILE B 1 67 ? -8.492 -36.25 2.727 1 94.5 67 ILE B C 1
ATOM 2890 O O . ILE B 1 67 ? -7.719 -37.125 2.324 1 94.5 67 ILE B O 1
ATOM 2894 N N . VAL B 1 68 ? -9.758 -36.469 2.961 1 95.38 68 VAL B N 1
ATOM 2895 C CA . VAL B 1 68 ? -10.336 -37.812 2.82 1 95.38 68 VAL B CA 1
ATOM 2896 C C . VAL B 1 68 ? -10.156 -38.281 1.386 1 95.38 68 VAL B C 1
ATOM 2898 O O . VAL B 1 68 ? -9.672 -39.406 1.161 1 95.38 68 VAL B O 1
ATOM 2901 N N . GLU B 1 69 ? -10.469 -37.438 0.453 1 96.5 69 GLU B N 1
ATOM 2902 C CA . GLU B 1 69 ? -10.359 -37.812 -0.956 1 96.5 69 GLU B CA 1
ATOM 2903 C C . GLU B 1 69 ? -8.898 -38.031 -1.354 1 96.5 69 GLU B C 1
ATOM 2905 O O . GLU B 1 69 ? -8.602 -38.906 -2.164 1 96.5 69 GLU B O 1
ATOM 2910 N N . ALA B 1 70 ? -8.031 -37.25 -0.823 1 97.44 70 ALA B N 1
ATOM 2911 C CA . ALA B 1 70 ? -6.605 -37.344 -1.139 1 97.44 70 ALA B CA 1
ATOM 2912 C C . ALA B 1 70 ? -6.035 -38.688 -0.636 1 97.44 70 ALA B C 1
ATOM 2914 O O . ALA B 1 70 ? -5.242 -39.312 -1.327 1 97.44 70 ALA B O 1
ATOM 2915 N N . LEU B 1 71 ? -6.43 -39.094 0.563 1 96.94 71 LEU B N 1
ATOM 2916 C CA . LEU B 1 71 ? -5.961 -40.375 1.119 1 96.94 71 LEU B CA 1
ATOM 2917 C C . LEU B 1 71 ? -6.461 -41.531 0.293 1 96.94 71 LEU B C 1
ATOM 2919 O O . LEU B 1 71 ? -5.723 -42.5 0.054 1 96.94 71 LEU B O 1
ATOM 2923 N N . GLU B 1 72 ? -7.68 -41.438 -0.158 1 97.25 72 GLU B N 1
ATOM 2924 C CA . GLU B 1 72 ? -8.211 -42.438 -1.046 1 97.25 72 GLU B CA 1
ATOM 2925 C C . GLU B 1 72 ? -7.473 -42.469 -2.379 1 97.25 72 GLU B C 1
ATOM 2927 O O . GLU B 1 72 ? -7.172 -43.531 -2.912 1 97.25 72 GLU B O 1
ATOM 2932 N N . ALA B 1 73 ? -7.23 -41.312 -2.867 1 97.31 73 ALA B N 1
ATOM 2933 C CA . ALA B 1 73 ? -6.48 -41.219 -4.117 1 97.31 73 ALA B CA 1
ATOM 2934 C C . ALA B 1 73 ? -5.094 -41.844 -3.98 1 97.31 73 ALA B C 1
ATOM 2936 O O . ALA B 1 73 ? -4.613 -42.5 -4.902 1 97.31 73 ALA B O 1
ATOM 2937 N N . LEU B 1 74 ? -4.453 -41.594 -2.865 1 96.69 74 LEU B N 1
ATOM 2938 C CA . LEU B 1 74 ? -3.137 -42.188 -2.596 1 96.69 74 LEU B CA 1
ATOM 2939 C C . LEU B 1 74 ? -3.203 -43.688 -2.57 1 96.69 74 LEU B C 1
ATOM 2941 O O . LEU B 1 74 ? -2.334 -44.375 -3.129 1 96.69 74 LEU B O 1
ATOM 2945 N N . GLU B 1 75 ? -4.227 -44.188 -1.98 1 96.31 75 GLU B N 1
ATOM 2946 C CA . GLU B 1 75 ? -4.41 -45.625 -1.894 1 96.31 75 GLU B CA 1
ATOM 2947 C C . GLU B 1 75 ? -4.668 -46.219 -3.27 1 96.31 75 GLU B C 1
ATOM 2949 O O . GLU B 1 75 ? -4.094 -47.25 -3.615 1 96.31 75 GLU B O 1
ATOM 2954 N N . GLU B 1 76 ? -5.434 -45.562 -4.043 1 97 76 GLU B N 1
ATOM 2955 C CA . GLU B 1 76 ? -5.84 -46.094 -5.344 1 97 76 GLU B CA 1
ATOM 2956 C C . GLU B 1 76 ? -4.797 -45.781 -6.414 1 97 76 GLU B C 1
ATOM 2958 O O . GLU B 1 76 ? -4.785 -46.406 -7.48 1 97 76 GLU B O 1
ATOM 2963 N N . GLY B 1 77 ? -4.023 -44.812 -6.129 1 95.69 77 GLY B N 1
ATOM 2964 C CA . GLY B 1 77 ? -3.021 -44.375 -7.09 1 95.69 77 GLY B CA 1
ATOM 2965 C C 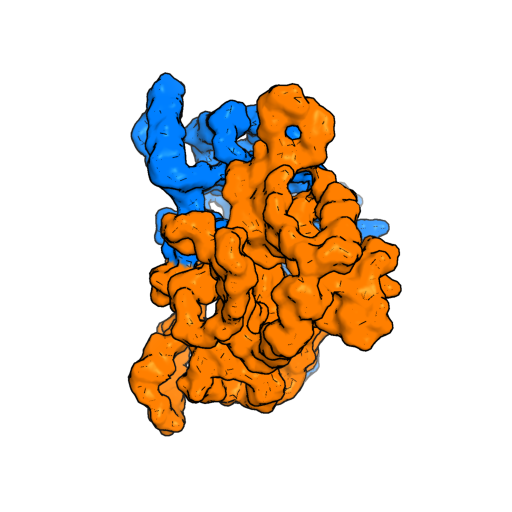. GLY B 1 77 ? -3.617 -43.688 -8.305 1 95.69 77 GLY B C 1
ATOM 2966 O O . GLY B 1 77 ? -3.15 -43.875 -9.43 1 95.69 77 GLY B O 1
ATOM 2967 N N . GLN B 1 78 ? -4.715 -42.969 -8.086 1 95.94 78 GLN B N 1
ATOM 2968 C CA . GLN B 1 78 ? -5.41 -42.281 -9.172 1 95.94 78 GLN B CA 1
ATOM 2969 C C . GLN B 1 78 ? -5.691 -40.812 -8.812 1 95.94 78 GLN B C 1
ATOM 2971 O O . GLN B 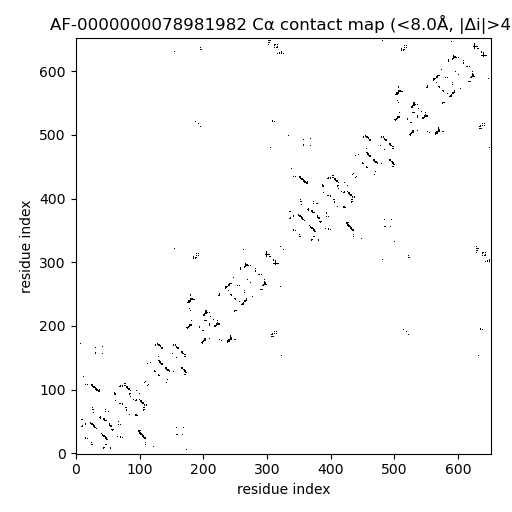1 78 ? -5.988 -40.5 -7.66 1 95.94 78 GLN B O 1
ATOM 2976 N N . ALA B 1 79 ? -5.594 -40 -9.844 1 97.12 79 ALA B N 1
ATOM 2977 C CA . ALA B 1 79 ? -5.965 -38.594 -9.648 1 97.12 79 ALA B CA 1
ATOM 2978 C C . ALA B 1 79 ? -7.473 -38.469 -9.469 1 97.12 79 ALA B C 1
ATOM 2980 O O . ALA B 1 79 ? -8.242 -39.312 -9.883 1 97.12 79 ALA B O 1
ATOM 2981 N N . ARG B 1 80 ? -7.863 -37.375 -8.828 1 96.44 80 ARG B N 1
ATOM 2982 C CA . ARG B 1 80 ? -9.273 -37.031 -8.648 1 96.44 80 ARG B CA 1
ATOM 2983 C C . ARG B 1 80 ? -9.531 -35.562 -8.938 1 96.44 80 ARG B C 1
ATOM 2985 O O . ARG B 1 80 ? -8.727 -34.688 -8.57 1 96.44 80 ARG B O 1
ATOM 2992 N N . LEU B 1 81 ? -10.578 -35.312 -9.641 1 96.44 81 LEU B N 1
ATOM 2993 C CA . LEU B 1 81 ? -11.094 -33.969 -9.805 1 96.44 81 LEU B CA 1
ATOM 2994 C C . LEU B 1 81 ? -12.367 -33.781 -8.984 1 96.44 81 LEU B C 1
ATOM 2996 O O . LEU B 1 81 ? -13.414 -34.344 -9.312 1 96.44 81 LEU B O 1
ATOM 3000 N N . LEU B 1 82 ? -12.242 -32.938 -8 1 95.56 82 LEU B N 1
ATOM 3001 C CA . LEU B 1 82 ? -13.32 -32.75 -7.039 1 95.56 82 LEU B CA 1
ATOM 3002 C C . LEU B 1 82 ? -14.047 -31.438 -7.297 1 95.56 82 LEU B C 1
ATOM 3004 O O . LEU B 1 82 ? -13.469 -30.5 -7.855 1 95.56 82 LEU B O 1
ATOM 3008 N N . GLU B 1 83 ? -15.266 -31.344 -6.926 1 93.94 83 GLU B N 1
ATOM 3009 C CA . GLU B 1 83 ? -16.062 -30.125 -6.988 1 93.94 83 GLU B CA 1
ATOM 3010 C C . GLU B 1 83 ? -16.766 -29.859 -5.668 1 93.94 83 GLU B C 1
ATOM 3012 O O . GLU B 1 83 ? -17.391 -30.766 -5.102 1 93.94 83 GLU B O 1
ATOM 3017 N N . PHE B 1 84 ? -16.562 -28.672 -5.18 1 90.56 84 PHE B N 1
ATOM 3018 C CA . PHE B 1 84 ? -17.203 -28.266 -3.938 1 90.56 84 PHE B CA 1
ATOM 3019 C C . PHE B 1 84 ? -18.016 -26.984 -4.145 1 90.56 84 PHE B C 1
ATOM 3021 O O . PHE B 1 84 ? -17.547 -26.031 -4.762 1 90.56 84 PHE B O 1
ATOM 3028 N N . GLY B 1 85 ? -19.266 -26.781 -3.6 1 80 85 GLY B N 1
ATOM 3029 C CA . GLY B 1 85 ? -20.094 -25.594 -3.678 1 80 85 GLY B CA 1
ATOM 3030 C C . GLY B 1 85 ? -21.562 -25.875 -3.404 1 80 85 GLY B C 1
ATOM 3031 O O . GLY B 1 85 ? -21.906 -26.938 -2.895 1 80 85 GLY B O 1
ATOM 3032 N N . VAL B 1 86 ? -22.453 -24.812 -3.443 1 64.44 86 VAL B N 1
ATOM 3033 C CA . VAL B 1 86 ? -23.875 -24.891 -3.088 1 64.44 86 VAL B CA 1
ATOM 3034 C C . VAL B 1 86 ? -24.625 -25.688 -4.152 1 64.44 86 VAL B C 1
ATOM 3036 O O . VAL B 1 86 ? -24.5 -25.406 -5.348 1 64.44 86 VAL B O 1
ATOM 3039 N N . SER B 1 87 ? -24.734 -26.906 -4.023 1 52.19 87 SER B N 1
ATOM 3040 C CA . SER B 1 87 ? -25.703 -27.609 -4.867 1 52.19 87 SER B CA 1
ATOM 3041 C C . SER B 1 87 ? -27.125 -27.328 -4.402 1 52.19 87 SER B C 1
ATOM 3043 O O . SER B 1 87 ? -27.359 -27.094 -3.217 1 52.19 87 SER B O 1
ATOM 3045 N N . ASP B 1 88 ? -28.016 -26.734 -5.277 1 47.06 88 ASP B N 1
ATOM 3046 C CA . ASP B 1 88 ? -29.453 -26.578 -4.996 1 47.06 88 ASP B CA 1
ATOM 3047 C C . ASP B 1 88 ? -29.953 -27.719 -4.102 1 47.06 88 ASP B C 1
ATOM 3049 O O . ASP B 1 88 ? -30.812 -27.5 -3.242 1 47.06 88 ASP B O 1
ATOM 3053 N N . GLU B 1 89 ? -29.891 -28.953 -4.555 1 44.88 89 GLU B N 1
ATOM 3054 C CA . GLU B 1 89 ? -30.672 -30.047 -4 1 44.88 89 GLU B CA 1
ATOM 3055 C C . GLU B 1 89 ? -30.078 -30.531 -2.68 1 44.88 89 GLU B C 1
ATOM 3057 O O . GLU B 1 89 ? -30.781 -31.172 -1.882 1 44.88 89 GLU B O 1
ATOM 3062 N N . ASP B 1 90 ? -28.75 -30.641 -2.404 1 44.41 90 ASP B N 1
ATOM 3063 C CA . ASP B 1 90 ? -28.25 -31.312 -1.202 1 44.41 90 ASP B CA 1
ATOM 3064 C C . ASP B 1 90 ? -27.562 -30.312 -0.272 1 44.41 90 ASP B C 1
ATOM 3066 O O . ASP B 1 90 ? -26.5 -29.781 -0.596 1 44.41 90 ASP B O 1
ATOM 3070 N N . ALA B 1 91 ? -28.281 -29.625 0.657 1 43.41 91 ALA B N 1
ATOM 3071 C CA . ALA B 1 91 ? -27.938 -28.797 1.817 1 43.41 91 ALA B CA 1
ATOM 3072 C C . ALA B 1 91 ? -26.656 -29.281 2.482 1 43.41 91 ALA B C 1
ATOM 3074 O O . ALA B 1 91 ? -26 -28.516 3.193 1 43.41 91 ALA B O 1
ATOM 3075 N N . PHE B 1 92 ? -26.406 -30.469 2.705 1 40.97 92 PHE B N 1
ATOM 3076 C CA . PHE B 1 92 ? -25.344 -31.172 3.42 1 40.97 92 PHE B CA 1
ATOM 3077 C C . PHE B 1 92 ? -24.047 -31.172 2.613 1 40.97 92 PHE B C 1
ATOM 3079 O O . PHE B 1 92 ? -23.078 -31.828 2.986 1 40.97 92 PHE B O 1
ATOM 3086 N N . ALA B 1 93 ? -24.062 -30.719 1.345 1 49.47 93 ALA B N 1
ATOM 3087 C CA . ALA B 1 93 ? -22.844 -30.703 0.539 1 49.47 93 ALA B CA 1
ATOM 3088 C C . ALA B 1 93 ? -21.828 -29.719 1.092 1 49.47 93 ALA B C 1
ATOM 3090 O O . ALA B 1 93 ? -22.203 -28.625 1.521 1 49.47 93 ALA B O 1
ATOM 3091 N N . VAL B 1 94 ? -20.641 -30.203 1.548 1 55.47 94 VAL B N 1
ATOM 3092 C CA . VAL B 1 94 ? -19.469 -29.469 2.025 1 55.47 94 VAL B CA 1
ATOM 3093 C C . VAL B 1 94 ? -19.281 -28.219 1.178 1 55.47 94 VAL B C 1
ATOM 3095 O O . VAL B 1 94 ? -19.031 -28.297 -0.029 1 55.47 94 VAL B O 1
ATOM 3098 N N . GLY B 1 95 ? -19.953 -27.156 1.617 1 62.5 95 GLY B N 1
ATOM 3099 C CA . GLY B 1 95 ? -20.016 -25.922 0.843 1 62.5 95 GLY B CA 1
ATOM 3100 C C . GLY B 1 95 ? -19.062 -24.859 1.35 1 62.5 95 GLY B C 1
ATOM 3101 O O . GLY B 1 95 ? -18.312 -25.078 2.311 1 62.5 95 GLY B O 1
ATOM 3102 N N . LEU B 1 96 ? -18.844 -23.953 0.45 1 69.69 96 LEU B N 1
ATOM 3103 C CA . LEU B 1 96 ? -18.047 -22.781 0.769 1 69.69 96 LEU B CA 1
ATOM 3104 C C . LEU B 1 96 ? -18.891 -21.719 1.459 1 69.69 96 LEU B C 1
ATOM 3106 O O . LEU B 1 96 ? -20 -21.438 1.02 1 69.69 96 LEU B O 1
ATOM 3110 N N . ALA B 1 97 ? -18.406 -21.312 2.59 1 63.12 97 ALA B N 1
ATOM 3111 C CA . ALA B 1 97 ? -19.125 -20.297 3.348 1 63.12 97 ALA B CA 1
ATOM 3112 C C . ALA B 1 97 ? -19.406 -19.062 2.484 1 63.12 97 ALA B C 1
ATOM 3114 O O . ALA B 1 97 ? -20.406 -18.375 2.686 1 63.12 97 ALA B O 1
ATOM 3115 N N . CYS B 1 98 ? -18.703 -18.891 1.402 1 68.06 98 CYS B N 1
ATOM 3116 C CA . CYS B 1 98 ? -18.828 -17.688 0.593 1 68.06 98 CYS B CA 1
ATOM 3117 C C . CYS B 1 98 ? -19.844 -17.891 -0.533 1 68.06 98 CYS B C 1
ATOM 3119 O O . CYS B 1 98 ? -20.188 -16.953 -1.245 1 68.06 98 CYS B O 1
ATOM 3121 N N . GLY B 1 99 ? -20.344 -19.141 -0.714 1 71.44 99 GLY B N 1
ATOM 3122 C CA . GLY B 1 99 ? -21.375 -19.406 -1.714 1 71.44 99 GLY B CA 1
ATOM 3123 C C . GLY B 1 99 ? -20.797 -19.719 -3.082 1 71.44 99 GLY B C 1
ATOM 3124 O O . GLY B 1 99 ? -21.531 -20 -4.027 1 71.44 99 GLY B O 1
ATOM 3125 N N . GLY B 1 100 ? -19.516 -19.797 -3.186 1 81.31 100 GLY B N 1
ATOM 3126 C CA . GLY B 1 100 ? -18.891 -20.094 -4.465 1 81.31 100 GLY B CA 1
ATOM 3127 C C . GLY B 1 100 ? -18.672 -21.578 -4.695 1 81.31 100 GLY B C 1
ATOM 3128 O O . GLY B 1 100 ? -19.188 -22.406 -3.939 1 81.31 100 GLY B O 1
ATOM 3129 N N . THR B 1 101 ? -18.203 -21.891 -5.848 1 88.94 101 THR B N 1
ATOM 3130 C CA . THR B 1 101 ? -17.859 -23.266 -6.223 1 88.94 101 THR B CA 1
ATOM 3131 C C . THR B 1 101 ? -16.406 -23.344 -6.668 1 88.94 101 THR B C 1
ATOM 3133 O O . THR B 1 101 ? -15.906 -22.453 -7.348 1 88.94 101 THR B O 1
ATOM 3136 N N . ILE B 1 102 ? -15.758 -24.406 -6.211 1 92.56 102 ILE B N 1
ATOM 3137 C CA . ILE B 1 102 ? -14.391 -24.609 -6.664 1 92.56 102 ILE B CA 1
ATOM 3138 C C . ILE B 1 102 ? -14.211 -26.047 -7.16 1 92.56 102 ILE B C 1
ATOM 3140 O O . ILE B 1 102 ? -14.906 -26.953 -6.711 1 92.56 102 ILE B O 1
ATOM 3144 N N . ARG B 1 103 ? -13.336 -26.219 -8.07 1 95.5 103 ARG B N 1
ATOM 3145 C CA . ARG B 1 103 ? -12.844 -27.531 -8.477 1 95.5 103 ARG B CA 1
ATOM 3146 C C . ARG B 1 103 ? -11.391 -27.719 -8.062 1 95.5 103 ARG B C 1
ATOM 3148 O O . ARG B 1 103 ? -10.578 -26.797 -8.18 1 95.5 103 ARG B O 1
ATOM 3155 N N . VAL B 1 104 ? -11.102 -28.875 -7.516 1 96.75 104 VAL B N 1
ATOM 3156 C CA . VAL B 1 104 ? -9.781 -29.172 -6.973 1 96.75 104 VAL B CA 1
ATOM 3157 C C . VAL B 1 104 ? -9.234 -30.453 -7.609 1 96.75 104 VAL B C 1
ATOM 3159 O O . VAL B 1 104 ? -9.898 -31.484 -7.586 1 96.75 104 VAL B O 1
ATOM 3162 N N . LEU B 1 105 ? -8.125 -30.375 -8.203 1 97.62 105 LEU B N 1
ATOM 3163 C CA . LEU B 1 105 ? -7.43 -31.547 -8.742 1 97.62 105 LEU B CA 1
ATOM 3164 C C . LEU B 1 105 ? -6.496 -32.156 -7.707 1 97.62 105 LEU B C 1
ATOM 3166 O O . LEU B 1 105 ? -5.598 -31.469 -7.199 1 97.62 105 LEU B O 1
ATOM 3170 N N . VAL B 1 106 ? -6.711 -33.344 -7.359 1 98 106 VAL B N 1
ATOM 3171 C CA . VAL B 1 106 ? -5.879 -34.062 -6.395 1 98 106 VAL B CA 1
ATOM 3172 C C . VAL B 1 106 ? -4.965 -35.031 -7.125 1 98 106 VAL B C 1
ATOM 3174 O O . VAL B 1 106 ? -5.438 -35.906 -7.863 1 98 106 VAL B O 1
ATOM 3177 N N . GLU B 1 107 ? -3.684 -34.906 -6.891 1 98.38 107 GLU B N 1
ATOM 3178 C CA . GLU B 1 107 ? -2.711 -35.75 -7.605 1 98.38 107 GLU B CA 1
ATOM 3179 C C . GLU B 1 107 ? -1.755 -36.438 -6.641 1 98.38 107 GLU B C 1
ATOM 3181 O O . GLU B 1 107 ? -0.864 -35.781 -6.074 1 98.38 107 GLU B O 1
ATOM 3186 N N . PRO B 1 108 ? -1.845 -37.781 -6.477 1 98.31 108 PRO B N 1
ATOM 3187 C CA . PRO B 1 108 ? -0.84 -38.5 -5.715 1 98.31 108 PRO B CA 1
ATOM 3188 C C . PRO B 1 108 ? 0.558 -38.406 -6.32 1 98.31 108 PRO B C 1
ATOM 3190 O O . PRO B 1 108 ? 0.725 -38.562 -7.531 1 98.31 108 PRO B O 1
ATOM 3193 N N . VAL B 1 109 ? 1.491 -38.156 -5.496 1 98.31 109 VAL B N 1
ATOM 3194 C CA . VAL B 1 109 ? 2.879 -38.094 -5.941 1 98.31 109 VAL B CA 1
ATOM 3195 C C . VAL B 1 109 ? 3.422 -39.5 -6.176 1 98.31 109 VAL B C 1
ATOM 3197 O O . VAL B 1 109 ? 3.207 -40.406 -5.355 1 98.31 109 VAL B O 1
ATOM 3200 N N . GLY B 1 110 ? 4.199 -39.688 -7.254 1 96.94 110 GLY B N 1
ATOM 3201 C CA . GLY B 1 110 ? 4.734 -41 -7.605 1 96.94 110 GLY B CA 1
ATOM 3202 C C . GLY B 1 110 ? 3.859 -41.75 -8.586 1 96.94 110 GLY B C 1
ATOM 3203 O O . GLY B 1 110 ? 4.301 -42.094 -9.688 1 96.94 110 GLY B O 1
ATOM 3204 N N . GLN B 1 111 ? 2.576 -41.906 -8.25 1 94.88 111 GLN B N 1
ATOM 3205 C CA . GLN B 1 111 ? 1.664 -42.719 -9.062 1 94.88 111 GLN B CA 1
ATOM 3206 C C . GLN B 1 111 ? 1.028 -41.875 -10.172 1 94.88 111 GLN B C 1
ATOM 3208 O O . GLN B 1 111 ? 0.786 -42.375 -11.266 1 94.88 111 GLN B O 1
ATOM 3213 N N . VAL B 1 112 ? 0.744 -40.656 -9.906 1 97 112 VAL B N 1
ATOM 3214 C CA . VAL B 1 112 ? 0.104 -39.781 -10.867 1 97 112 VAL B CA 1
ATOM 3215 C C . VAL B 1 112 ? 1.078 -38.656 -11.266 1 97 112 VAL B C 1
ATOM 3217 O O . VAL B 1 112 ? 1.521 -38.594 -12.422 1 97 112 VAL B O 1
ATOM 3220 N N . LEU B 1 113 ? 1.454 -37.844 -10.305 1 97.12 113 LEU B N 1
ATOM 3221 C CA . LEU B 1 113 ? 2.518 -36.844 -10.484 1 97.12 113 LEU B CA 1
ATOM 3222 C C . LEU B 1 113 ? 3.885 -37.469 -10.227 1 97.12 113 LEU B C 1
ATOM 3224 O O . LEU B 1 113 ? 4.234 -37.781 -9.078 1 97.12 113 LEU B O 1
ATOM 3228 N N . SER B 1 114 ? 4.605 -37.688 -11.281 1 97.12 114 SER B N 1
ATOM 3229 C CA . SER B 1 114 ? 5.867 -38.406 -11.117 1 97.12 114 SER B CA 1
ATOM 3230 C C . SER B 1 114 ? 6.82 -37.656 -10.195 1 97.12 114 SER B C 1
ATOM 3232 O O . SER B 1 114 ? 6.828 -36.438 -10.188 1 97.12 114 SER B O 1
ATOM 3234 N N . GLU B 1 115 ? 7.547 -38.344 -9.422 1 97.69 115 GLU B N 1
ATOM 3235 C CA . GLU B 1 115 ? 8.547 -37.75 -8.547 1 97.69 115 GLU B CA 1
ATOM 3236 C C . GLU B 1 115 ? 9.555 -36.938 -9.328 1 97.69 115 GLU B C 1
ATOM 3238 O O . GLU B 1 115 ? 9.969 -35.875 -8.883 1 97.69 115 GLU B O 1
ATOM 3243 N N . VAL B 1 116 ? 9.984 -37.469 -10.477 1 97.88 116 VAL B N 1
ATOM 3244 C CA . VAL B 1 116 ? 10.969 -36.781 -11.312 1 97.88 116 VAL B CA 1
ATOM 3245 C C . VAL B 1 116 ? 10.43 -35.438 -11.742 1 97.88 116 VAL B C 1
ATOM 3247 O O . VAL B 1 116 ? 11.141 -34.438 -11.672 1 97.88 116 VAL B O 1
ATOM 3250 N N . MET B 1 117 ? 9.211 -35.406 -12.141 1 97.75 117 MET B N 1
ATOM 3251 C CA . MET B 1 117 ? 8.594 -34.188 -12.57 1 97.75 117 MET B CA 1
ATOM 3252 C C . MET B 1 117 ? 8.469 -33.188 -11.414 1 97.75 117 MET B C 1
ATOM 3254 O O . MET B 1 117 ? 8.781 -32 -11.555 1 97.75 117 MET B O 1
ATOM 3258 N N . LEU B 1 118 ? 7.996 -33.656 -10.297 1 98.25 118 LEU B N 1
ATOM 3259 C CA . LEU B 1 118 ? 7.867 -32.781 -9.117 1 98.25 118 LEU B CA 1
ATOM 3260 C C . LEU B 1 118 ? 9.234 -32.281 -8.68 1 98.25 118 LEU B C 1
ATOM 3262 O O . LEU B 1 118 ? 9.359 -31.094 -8.305 1 98.25 118 LEU B O 1
ATOM 3266 N N . ALA B 1 119 ? 10.219 -33.125 -8.734 1 98.31 119 ALA B N 1
ATOM 3267 C CA . ALA B 1 119 ? 11.578 -32.719 -8.391 1 98.31 119 ALA B CA 1
ATOM 3268 C C . ALA B 1 119 ? 12.07 -31.609 -9.328 1 98.31 119 ALA B C 1
ATOM 3270 O O . ALA B 1 119 ? 12.734 -30.672 -8.891 1 98.31 119 ALA B O 1
ATOM 3271 N N . GLU B 1 120 ? 11.781 -31.828 -10.57 1 98.06 120 GLU B N 1
ATOM 3272 C CA . GLU B 1 120 ? 12.148 -30.797 -11.547 1 98.06 120 GLU B CA 1
ATOM 3273 C C . GLU B 1 120 ? 11.461 -29.469 -11.234 1 98.06 120 GLU B C 1
ATOM 3275 O O . GLU B 1 120 ? 12.078 -28.406 -11.32 1 98.06 120 GLU B O 1
ATOM 3280 N N . LEU B 1 121 ? 10.203 -29.531 -10.93 1 97.31 121 LEU B N 1
ATOM 3281 C CA . LEU B 1 121 ? 9.453 -28.328 -10.57 1 97.31 121 LEU B CA 1
ATOM 3282 C C . LEU B 1 121 ? 10.062 -27.656 -9.344 1 97.31 121 LEU B C 1
ATOM 3284 O O . LEU B 1 121 ? 10.289 -26.438 -9.352 1 97.31 121 LEU B O 1
ATOM 3288 N N . VAL B 1 122 ? 10.352 -28.375 -8.344 1 97.06 122 VAL B N 1
ATOM 3289 C CA . VAL B 1 122 ? 10.922 -27.875 -7.098 1 97.06 122 VAL B CA 1
ATOM 3290 C C . VAL B 1 122 ? 12.289 -27.25 -7.375 1 97.06 122 VAL B C 1
ATOM 3292 O O . VAL B 1 122 ? 12.609 -26.188 -6.848 1 97.06 122 VAL B O 1
ATOM 3295 N N . ALA B 1 123 ? 13.047 -27.938 -8.203 1 96.81 123 ALA B N 1
ATOM 3296 C CA . ALA B 1 123 ? 14.367 -27.422 -8.562 1 96.81 123 ALA B CA 1
ATOM 3297 C C . ALA B 1 123 ? 14.25 -26.094 -9.312 1 96.81 123 ALA B C 1
ATOM 3299 O O . ALA B 1 123 ? 15.031 -25.156 -9.07 1 96.81 123 ALA B O 1
ATOM 3300 N N . ALA B 1 124 ? 13.352 -26.047 -10.219 1 95.25 124 ALA B N 1
ATOM 3301 C CA . ALA B 1 124 ? 13.125 -24.812 -10.961 1 95.25 124 ALA B CA 1
ATOM 3302 C C . ALA B 1 124 ? 12.727 -23.672 -10.031 1 95.25 124 ALA B C 1
ATOM 3304 O O . ALA B 1 124 ? 13.211 -22.547 -10.164 1 95.25 124 ALA B O 1
ATOM 3305 N N . ARG B 1 125 ? 11.859 -23.922 -9.141 1 92.5 125 ARG B N 1
ATOM 3306 C CA . ARG B 1 125 ? 11.43 -22.938 -8.156 1 92.5 125 ARG B CA 1
ATOM 3307 C C . ARG B 1 125 ? 12.609 -22.469 -7.309 1 92.5 125 ARG B C 1
ATOM 3309 O O . ARG B 1 125 ? 12.758 -21.266 -7.059 1 92.5 125 ARG B O 1
ATOM 3316 N N . ALA B 1 126 ? 13.461 -23.359 -6.902 1 91.38 126 ALA B N 1
ATOM 3317 C CA . ALA B 1 126 ? 14.625 -23.031 -6.09 1 91.38 126 ALA B CA 1
ATOM 3318 C C . ALA B 1 126 ? 15.594 -22.125 -6.855 1 91.38 126 ALA B C 1
ATOM 3320 O O . ALA B 1 126 ? 16.234 -21.25 -6.27 1 91.38 126 ALA B O 1
ATOM 3321 N N . SER B 1 127 ? 15.656 -22.391 -8.148 1 92.12 127 SER B N 1
ATOM 3322 C CA . SER B 1 127 ? 16.562 -21.609 -8.977 1 92.12 127 SER B CA 1
ATOM 3323 C C . SER B 1 127 ? 15.859 -20.406 -9.594 1 92.12 127 SER B C 1
ATOM 3325 O O . SER B 1 127 ? 16.391 -19.766 -10.508 1 92.12 127 SER B O 1
ATOM 3327 N N . ARG B 1 128 ? 14.672 -20.172 -9.172 1 91.38 128 ARG B N 1
ATOM 3328 C CA . ARG B 1 128 ? 13.859 -19.031 -9.594 1 91.38 128 ARG B CA 1
ATOM 3329 C C . ARG B 1 128 ? 13.641 -19.047 -11.102 1 91.38 128 ARG B C 1
ATOM 3331 O O . ARG B 1 128 ? 13.781 -18.016 -11.758 1 91.38 128 ARG B O 1
ATOM 3338 N N . GLN B 1 129 ? 13.344 -20.203 -11.617 1 92.56 129 GLN B N 1
ATOM 3339 C CA . GLN B 1 129 ? 12.984 -20.359 -13.023 1 92.56 129 GLN B CA 1
ATOM 3340 C C . GLN B 1 129 ? 11.477 -20.531 -13.188 1 92.56 129 GLN B C 1
ATOM 3342 O O . GLN B 1 129 ? 10.867 -21.359 -12.5 1 92.56 129 GLN B O 1
ATOM 3347 N N . ALA B 1 130 ? 10.906 -19.781 -14.094 1 93.94 130 ALA B N 1
ATOM 3348 C CA . ALA B 1 130 ? 9.477 -19.906 -14.375 1 93.94 130 ALA B CA 1
ATOM 3349 C C . ALA B 1 130 ? 9.172 -21.188 -15.133 1 93.94 130 ALA B C 1
ATOM 3351 O O . ALA B 1 130 ? 9.922 -21.594 -16.031 1 93.94 130 ALA B O 1
ATOM 3352 N N . LEU B 1 131 ? 8.078 -21.844 -14.672 1 95.44 131 LEU B N 1
ATOM 3353 C CA . LEU B 1 131 ? 7.641 -23.094 -15.297 1 95.44 131 LEU B CA 1
ATOM 3354 C C . LEU B 1 131 ? 6.121 -23.203 -15.281 1 95.44 131 LEU B C 1
ATOM 3356 O O . LEU B 1 131 ? 5.465 -22.703 -14.367 1 95.44 131 LEU B O 1
ATOM 3360 N N . ALA B 1 132 ? 5.633 -23.781 -16.375 1 97.5 132 ALA B N 1
ATOM 3361 C CA . ALA B 1 132 ? 4.215 -24.141 -16.391 1 97.5 132 ALA B CA 1
ATOM 3362 C C . ALA B 1 132 ? 4.027 -25.641 -16.219 1 97.5 132 ALA B C 1
ATOM 3364 O O . ALA B 1 132 ? 4.715 -26.438 -16.859 1 97.5 132 ALA B O 1
ATOM 3365 N N . TYR B 1 133 ? 3.217 -26.047 -15.25 1 97.62 133 TYR B N 1
ATOM 3366 C CA . TYR B 1 133 ? 2.74 -27.422 -15.133 1 97.62 133 TYR B CA 1
ATOM 3367 C C . TYR B 1 133 ? 1.425 -27.609 -15.883 1 97.62 133 TYR B C 1
ATOM 3369 O O . TYR B 1 133 ? 0.42 -26.969 -15.547 1 97.62 133 TYR B O 1
ATOM 3377 N N . VAL B 1 134 ? 1.444 -28.422 -16.906 1 98 134 VAL B N 1
ATOM 3378 C CA . VAL B 1 134 ? 0.305 -28.578 -17.812 1 98 134 VAL B CA 1
ATOM 3379 C C . VAL B 1 134 ? -0.283 -29.984 -17.672 1 98 134 VAL B C 1
ATOM 3381 O O . VAL B 1 134 ? 0.439 -30.969 -17.766 1 98 134 VAL B O 1
ATOM 3384 N N . VAL B 1 135 ? -1.593 -30 -17.484 1 97.38 135 VAL B N 1
ATOM 3385 C CA . VAL B 1 135 ? -2.285 -31.281 -17.312 1 97.38 135 VAL B CA 1
ATOM 3386 C C . VAL B 1 135 ? -3.469 -31.359 -18.266 1 97.38 135 VAL B C 1
ATOM 3388 O O . VAL B 1 135 ? -4.309 -30.453 -18.312 1 97.38 135 VAL B O 1
ATOM 3391 N N . ASP B 1 136 ? -3.52 -32.375 -19.031 1 96.81 136 ASP B N 1
ATOM 3392 C CA . ASP B 1 136 ? -4.754 -32.75 -19.719 1 96.81 136 ASP B CA 1
ATOM 3393 C C . ASP B 1 136 ? -5.676 -33.562 -18.812 1 96.81 136 ASP B C 1
ATOM 3395 O O . ASP B 1 136 ? -5.422 -34.719 -18.547 1 96.81 136 ASP B O 1
ATOM 3399 N N . THR B 1 137 ? -6.734 -33 -18.375 1 93.94 137 THR B N 1
ATOM 3400 C CA . THR B 1 137 ? -7.562 -33.625 -17.344 1 93.94 137 THR B CA 1
ATOM 3401 C C . THR B 1 137 ? -8.406 -34.75 -17.922 1 93.94 137 THR B C 1
ATOM 3403 O O . THR B 1 137 ? -8.945 -35.562 -17.188 1 93.94 137 THR B O 1
ATOM 3406 N N . ALA B 1 138 ? -8.508 -34.844 -19.203 1 92.19 138 ALA B N 1
ATOM 3407 C CA . ALA B 1 138 ? -9.227 -35.938 -19.859 1 92.19 138 ALA B CA 1
ATOM 3408 C C . ALA B 1 138 ? -8.312 -37.156 -20.094 1 92.19 138 ALA B C 1
ATOM 3410 O O . ALA B 1 138 ? -8.688 -38.281 -19.812 1 92.19 138 ALA B O 1
ATOM 3411 N N . ARG B 1 139 ? -7.125 -36.875 -20.531 1 92.19 139 ARG B N 1
ATOM 3412 C CA . ARG B 1 139 ? -6.203 -37.938 -20.891 1 92.19 139 ARG B CA 1
ATOM 3413 C C . ARG B 1 139 ? -5.277 -38.281 -19.734 1 92.19 139 ARG B C 1
ATOM 3415 O O . ARG B 1 139 ? -4.672 -39.375 -19.719 1 92.19 139 ARG B O 1
ATOM 3422 N N . GLY B 1 140 ? -5.094 -37.375 -18.891 1 93.31 140 GLY B N 1
ATOM 3423 C CA . GLY B 1 140 ? -4.234 -37.625 -17.75 1 93.31 140 GLY B CA 1
ATOM 3424 C C . GLY B 1 140 ? -2.771 -37.312 -18.031 1 93.31 140 GLY B C 1
ATOM 3425 O O . GLY B 1 140 ? -1.915 -37.531 -17.172 1 93.31 140 GLY B O 1
ATOM 3426 N N . THR B 1 141 ? -2.521 -36.844 -19.203 1 95.25 141 THR B N 1
ATOM 3427 C CA . THR B 1 141 ? -1.136 -36.5 -19.531 1 95.25 141 THR B CA 1
ATOM 3428 C C . THR B 1 141 ? -0.685 -35.25 -18.812 1 95.25 141 THR B C 1
ATOM 3430 O O . THR B 1 141 ? -1.493 -34.344 -18.562 1 95.25 141 THR B O 1
ATOM 3433 N N . ARG B 1 142 ? 0.621 -35.219 -18.484 1 96.88 142 ARG B N 1
ATOM 3434 C CA . ARG B 1 142 ? 1.222 -34.125 -17.75 1 96.88 142 ARG B CA 1
ATOM 3435 C C . ARG B 1 142 ? 2.57 -33.75 -18.344 1 96.88 142 ARG B C 1
ATOM 3437 O O . ARG B 1 142 ? 3.295 -34.594 -18.859 1 96.88 142 ARG B O 1
ATOM 3444 N N . ALA B 1 143 ? 2.859 -32.406 -18.219 1 97.38 143 ALA B N 1
ATOM 3445 C CA . ALA B 1 143 ? 4.152 -31.938 -18.703 1 97.38 143 ALA B CA 1
ATOM 3446 C C . ALA B 1 143 ? 4.574 -30.656 -17.984 1 97.38 143 ALA B C 1
ATOM 3448 O O . ALA B 1 143 ? 3.729 -29.891 -17.516 1 97.38 143 ALA B O 1
ATOM 3449 N N . LEU B 1 144 ? 5.844 -30.5 -17.797 1 97.81 144 LEU B N 1
ATOM 3450 C CA . LEU B 1 144 ? 6.438 -29.219 -17.453 1 97.81 144 LEU B CA 1
ATOM 3451 C C . LEU B 1 144 ? 6.934 -28.484 -18.688 1 97.81 144 LEU B C 1
ATOM 3453 O O . LEU B 1 144 ? 7.66 -29.062 -19.5 1 97.81 144 LEU B O 1
ATOM 3457 N N . VAL B 1 145 ? 6.477 -27.297 -18.844 1 96.94 145 VAL B N 1
ATOM 3458 C CA . VAL B 1 145 ? 6.816 -26.562 -20.047 1 96.94 145 VAL B CA 1
ATOM 3459 C C . VAL B 1 145 ? 7.5 -25.234 -19.672 1 96.94 145 VAL B C 1
ATOM 3461 O O . VAL B 1 145 ? 7.059 -24.547 -18.766 1 96.94 145 VAL B O 1
ATOM 3464 N N . ARG B 1 146 ? 8.594 -24.969 -20.328 1 95.12 146 ARG B N 1
ATOM 3465 C CA . ARG B 1 146 ? 9.328 -23.719 -20.156 1 95.12 146 ARG B CA 1
ATOM 3466 C C . ARG B 1 146 ? 9.023 -22.75 -21.281 1 95.12 146 ARG B C 1
ATOM 3468 O O . ARG B 1 146 ? 8.695 -23.156 -22.406 1 95.12 146 ARG B O 1
ATOM 3475 N N . ASP B 1 147 ? 9.148 -21.453 -20.984 1 93.12 147 ASP B N 1
ATOM 3476 C CA . ASP B 1 147 ? 9.047 -20.359 -21.969 1 93.12 147 ASP B CA 1
ATOM 3477 C C . ASP B 1 147 ? 7.738 -20.453 -22.75 1 93.12 147 ASP B C 1
ATOM 3479 O O . ASP B 1 147 ? 7.73 -20.297 -23.969 1 93.12 147 ASP B O 1
ATOM 3483 N N . ALA B 1 148 ? 6.715 -20.859 -22.047 1 93.06 148 ALA B N 1
ATOM 3484 C CA . ALA B 1 148 ? 5.375 -20.938 -22.625 1 93.06 148 ALA B CA 1
ATOM 3485 C C . ALA B 1 148 ? 4.375 -20.125 -21.797 1 93.06 148 ALA B C 1
ATOM 3487 O O . ALA B 1 148 ? 4.688 -19.688 -20.703 1 93.06 148 ALA B O 1
ATOM 3488 N N . TYR B 1 149 ? 3.279 -19.703 -22.469 1 94.31 149 TYR B N 1
ATOM 3489 C CA . TYR B 1 149 ? 2.176 -19.016 -21.828 1 94.31 149 TYR B CA 1
ATOM 3490 C C . TYR B 1 149 ? 2.635 -17.672 -21.266 1 94.31 149 TYR B C 1
ATOM 3492 O O . TYR B 1 149 ? 2.414 -17.375 -20.094 1 94.31 149 TYR B O 1
ATOM 3500 N N . PRO B 1 150 ? 3.205 -16.844 -22.078 1 91.06 150 PRO B N 1
ATOM 3501 C CA . PRO B 1 150 ? 3.785 -15.594 -21.594 1 91.06 150 PRO B CA 1
ATOM 3502 C C . PRO B 1 150 ? 2.77 -14.719 -20.859 1 91.06 150 PRO B C 1
ATOM 3504 O O . PRO B 1 150 ? 3.1 -14.102 -19.844 1 91.06 150 PRO B O 1
ATOM 3507 N N . GLU B 1 151 ? 1.556 -14.664 -21.359 1 90.06 151 GLU B N 1
ATOM 3508 C CA . GLU B 1 151 ? 0.543 -13.82 -20.734 1 90.06 151 GLU B CA 1
ATOM 3509 C C . GLU B 1 151 ? 0.149 -14.359 -19.359 1 90.06 151 GLU B C 1
ATOM 3511 O O . GLU B 1 151 ? 0.025 -13.602 -18.406 1 90.06 151 GLU B O 1
ATOM 3516 N N . ARG B 1 152 ? -0.042 -15.656 -19.281 1 93 152 ARG B N 1
ATOM 3517 C CA . ARG B 1 152 ? -0.371 -16.281 -18 1 93 152 ARG B CA 1
ATOM 3518 C C . ARG B 1 152 ? 0.743 -16.047 -16.984 1 93 152 ARG B C 1
ATOM 3520 O O . ARG B 1 152 ? 0.475 -15.766 -15.812 1 93 152 ARG B O 1
ATOM 3527 N N . MET B 1 153 ? 1.953 -16.203 -17.5 1 92.12 153 MET B N 1
ATOM 3528 C CA . MET B 1 153 ? 3.102 -16 -16.625 1 92.12 153 MET B CA 1
ATOM 3529 C C . MET B 1 153 ? 3.15 -14.562 -16.109 1 92.12 153 MET B C 1
ATOM 3531 O O . MET B 1 153 ? 3.297 -14.328 -14.914 1 92.12 153 MET B O 1
ATOM 3535 N N . ARG B 1 154 ? 2.9 -13.641 -16.984 1 86.88 154 ARG B N 1
ATOM 3536 C CA . ARG B 1 154 ? 2.932 -12.227 -16.625 1 86.88 154 ARG B CA 1
ATOM 3537 C C . ARG B 1 154 ? 1.843 -11.891 -15.609 1 86.88 154 ARG B C 1
ATOM 3539 O O . ARG B 1 154 ? 2.078 -11.133 -14.664 1 86.88 154 ARG B O 1
ATOM 3546 N N . MET B 1 155 ? 0.717 -12.5 -15.773 1 88.38 155 MET B N 1
ATOM 3547 C CA . MET B 1 155 ? -0.447 -12.172 -14.953 1 88.38 155 MET B CA 1
ATOM 3548 C C . MET B 1 155 ? -0.516 -13.078 -13.727 1 88.38 155 MET B C 1
ATOM 3550 O O . MET B 1 155 ? -1.406 -12.93 -12.891 1 88.38 155 MET B O 1
ATOM 3554 N N . ASP B 1 156 ? 0.443 -14.023 -13.648 1 90.62 156 ASP B N 1
ATOM 3555 C CA . ASP B 1 156 ? 0.393 -15.023 -12.586 1 90.62 156 ASP B CA 1
ATOM 3556 C C . ASP B 1 156 ? -0.977 -15.695 -12.531 1 90.62 156 ASP B C 1
ATOM 3558 O O . ASP B 1 156 ? -1.583 -15.797 -11.469 1 90.62 156 ASP B O 1
ATOM 3562 N N . ARG B 1 157 ? -1.405 -16.156 -13.688 1 91.62 157 ARG B N 1
ATOM 3563 C CA . ARG B 1 157 ? -2.768 -16.672 -13.766 1 91.62 157 ARG B CA 1
ATOM 3564 C C . ARG B 1 157 ? -2.777 -18.125 -14.242 1 91.62 157 ARG B C 1
ATOM 3566 O O . ARG B 1 157 ? -2.504 -18.406 -15.414 1 91.62 157 ARG B O 1
ATOM 3573 N N . SER B 1 158 ? -3.115 -18.984 -13.375 1 95.44 158 SER B N 1
ATOM 3574 C CA . SER B 1 158 ? -3.387 -20.375 -13.727 1 95.44 158 SER B CA 1
ATOM 3575 C C . SER B 1 158 ? -4.824 -20.562 -14.203 1 95.44 158 SER B C 1
ATOM 3577 O O . SER B 1 158 ? -5.676 -19.703 -13.961 1 95.44 158 SER B O 1
ATOM 3579 N N . GLY B 1 159 ? -5.051 -21.672 -14.984 1 96 159 GLY B N 1
ATOM 3580 C CA . GLY B 1 159 ? -6.414 -21.953 -15.398 1 96 159 GLY B CA 1
ATOM 3581 C C . GLY B 1 159 ? -6.496 -22.875 -16.594 1 96 159 GLY B C 1
ATOM 3582 O O . GLY B 1 159 ? -5.473 -23.328 -17.109 1 96 159 GLY B O 1
ATOM 3583 N N . PHE B 1 160 ? -7.703 -23.109 -16.984 1 96.19 160 PHE B N 1
ATOM 3584 C CA . PHE B 1 160 ? -7.938 -23.953 -18.141 1 96.19 160 PHE B CA 1
ATOM 3585 C C . PHE B 1 160 ? -7.746 -23.172 -19.438 1 96.19 160 PHE B C 1
ATOM 3587 O O . PHE B 1 160 ? -8.062 -21.984 -19.5 1 96.19 160 PHE B O 1
ATOM 3594 N N . ASP B 1 161 ? -7.25 -23.891 -20.375 1 94.88 161 ASP B N 1
ATOM 3595 C CA . ASP B 1 161 ? -7.266 -23.344 -21.734 1 94.88 161 ASP B CA 1
ATOM 3596 C C . ASP B 1 161 ? -8.68 -23.328 -22.297 1 94.88 161 ASP B C 1
ATOM 3598 O O . ASP B 1 161 ? -9.617 -23.797 -21.656 1 94.88 161 ASP B O 1
ATOM 3602 N N . GLU B 1 162 ? -8.766 -22.766 -23.469 1 92.5 162 GLU B N 1
ATOM 3603 C CA . GLU B 1 162 ? -10.07 -22.609 -24.109 1 92.5 162 GLU B CA 1
ATOM 3604 C C . GLU B 1 162 ? -10.727 -23.969 -24.375 1 92.5 162 GLU B C 1
ATOM 3606 O O . GLU B 1 162 ? -11.953 -24.062 -24.422 1 92.5 162 GLU B O 1
ATOM 3611 N N . ASP B 1 163 ? -9.93 -25.078 -24.484 1 93.69 163 ASP B N 1
ATOM 3612 C CA . ASP B 1 163 ? -10.461 -26.391 -24.781 1 93.69 163 ASP B CA 1
ATOM 3613 C C . ASP B 1 163 ? -11.172 -27 -23.578 1 93.69 163 ASP B C 1
ATOM 3615 O O . ASP B 1 163 ? -11.805 -28.047 -23.688 1 93.69 163 ASP B O 1
ATOM 3619 N N . GLY B 1 164 ? -10.977 -26.391 -22.406 1 92.75 164 GLY B N 1
ATOM 3620 C CA . GLY B 1 164 ? -11.688 -26.781 -21.203 1 92.75 164 GLY B CA 1
ATOM 3621 C C . GLY B 1 164 ? -11.125 -28.047 -20.578 1 92.75 164 GLY B C 1
ATOM 3622 O O . GLY B 1 164 ? -11.656 -28.531 -19.578 1 92.75 164 GLY B O 1
ATOM 3623 N N . ARG B 1 165 ? -10.102 -28.578 -21.094 1 94.44 165 ARG B N 1
ATOM 3624 C CA . ARG B 1 165 ? -9.562 -29.812 -20.547 1 94.44 165 ARG B CA 1
ATOM 3625 C C . ARG B 1 165 ? -8.102 -29.641 -20.156 1 94.44 165 ARG B C 1
ATOM 3627 O O . ARG B 1 165 ? -7.609 -30.328 -19.266 1 94.44 165 ARG B O 1
ATOM 3634 N N . THR B 1 166 ? -7.441 -28.734 -20.797 1 97.19 166 THR B N 1
ATOM 3635 C CA . THR B 1 166 ? -6.035 -28.484 -20.484 1 97.19 166 THR B CA 1
ATOM 3636 C C . THR B 1 166 ? -5.906 -27.469 -19.359 1 97.19 166 THR B C 1
ATOM 3638 O O . THR B 1 166 ? -6.219 -26.281 -19.547 1 97.19 166 THR B O 1
ATOM 3641 N N . PHE B 1 167 ? -5.434 -27.938 -18.234 1 97.88 167 PHE B N 1
ATOM 3642 C CA . PHE B 1 167 ? -5.172 -27.047 -17.109 1 97.88 167 PHE B CA 1
ATOM 3643 C C . PHE B 1 167 ? -3.703 -26.641 -17.078 1 97.88 167 PHE B C 1
ATOM 3645 O O . PHE B 1 167 ? -2.812 -27.484 -17.172 1 97.88 167 PHE B O 1
ATOM 3652 N N . VAL B 1 168 ? -3.482 -25.297 -16.922 1 98 168 VAL B N 1
ATOM 3653 C CA . VAL B 1 168 ? -2.133 -24.75 -16.844 1 98 168 VAL B CA 1
ATOM 3654 C C . VAL B 1 168 ? -1.912 -24.109 -15.477 1 98 168 VAL B C 1
ATOM 3656 O O . VAL B 1 168 ? -2.58 -23.141 -15.125 1 98 168 VAL B O 1
ATOM 3659 N N . ALA B 1 169 ? -1.026 -24.672 -14.695 1 97 169 ALA B N 1
ATOM 3660 C CA . ALA B 1 169 ? -0.578 -24.062 -13.445 1 97 169 ALA B CA 1
ATOM 3661 C C . ALA B 1 169 ? 0.726 -23.297 -13.648 1 97 169 ALA B C 1
ATOM 3663 O O . ALA B 1 169 ? 1.741 -23.875 -14.031 1 97 169 ALA B O 1
ATOM 3664 N N . VAL B 1 170 ? 0.658 -22.031 -13.336 1 95.12 170 VAL B N 1
ATOM 3665 C CA . VAL B 1 170 ? 1.841 -21.188 -13.477 1 95.12 170 VAL B CA 1
ATOM 3666 C C . VAL B 1 170 ? 2.664 -21.234 -12.195 1 95.12 170 VAL B C 1
ATOM 3668 O O . VAL B 1 170 ? 2.123 -21.062 -11.094 1 95.12 170 VAL B O 1
ATOM 3671 N N . HIS B 1 171 ? 3.947 -21.516 -12.336 1 94.12 171 HIS B N 1
ATOM 3672 C CA . HIS B 1 171 ? 4.914 -21.438 -11.25 1 94.12 171 HIS B CA 1
ATOM 3673 C C . HIS B 1 171 ? 5.988 -20.391 -11.539 1 94.12 171 HIS B C 1
ATOM 3675 O O . HIS B 1 171 ? 7.016 -20.703 -12.148 1 94.12 171 HIS B O 1
ATOM 3681 N N . ASN B 1 172 ? 5.68 -19.203 -11.062 1 93 172 ASN B N 1
ATOM 3682 C CA . ASN B 1 172 ? 6.629 -18.094 -11.148 1 93 172 ASN B CA 1
ATOM 3683 C C . ASN B 1 172 ? 7.441 -17.953 -9.867 1 93 172 ASN B C 1
ATOM 3685 O O . ASN B 1 172 ? 6.949 -18.25 -8.781 1 93 172 ASN B O 1
ATOM 3689 N N . PRO B 1 173 ? 8.719 -17.547 -10.094 1 90.75 173 PRO B N 1
ATOM 3690 C CA . PRO B 1 173 ? 9.398 -17.094 -8.875 1 90.75 173 PRO B CA 1
ATOM 3691 C C . PRO B 1 173 ? 8.641 -16 -8.141 1 90.75 173 PRO B C 1
ATOM 3693 O O . PRO B 1 173 ? 7.949 -15.195 -8.773 1 90.75 173 PRO B O 1
ATOM 3696 N N . PRO B 1 174 ? 8.75 -16.062 -6.848 1 90.06 174 PRO B N 1
ATOM 3697 C CA . PRO B 1 174 ? 8.125 -14.969 -6.109 1 90.06 174 PRO B CA 1
ATOM 3698 C C . PRO B 1 174 ? 8.688 -13.602 -6.508 1 90.06 174 PRO B C 1
ATOM 3700 O O . PRO B 1 174 ? 9.844 -13.5 -6.922 1 90.06 174 PRO B O 1
ATOM 3703 N N . LEU B 1 175 ? 7.852 -12.594 -6.41 1 94.5 175 LEU B N 1
ATOM 3704 C CA . LEU B 1 175 ? 8.273 -11.234 -6.691 1 94.5 175 LEU B CA 1
ATOM 3705 C C . LEU B 1 175 ? 9.219 -10.719 -5.605 1 94.5 175 LEU B C 1
ATOM 3707 O O . LEU B 1 175 ? 8.984 -10.953 -4.418 1 94.5 175 LEU B O 1
ATOM 3711 N N . ARG B 1 176 ? 10.258 -10.086 -6.051 1 95.94 176 ARG B N 1
ATOM 3712 C CA . ARG B 1 176 ? 11.219 -9.492 -5.129 1 95.94 176 ARG B CA 1
ATOM 3713 C C . ARG B 1 176 ? 11.297 -7.98 -5.324 1 95.94 176 ARG B C 1
ATOM 3715 O O . ARG B 1 176 ? 11.281 -7.496 -6.457 1 95.94 176 ARG B O 1
ATOM 3722 N N . LEU B 1 177 ? 11.312 -7.273 -4.238 1 98.31 177 LEU B N 1
ATOM 3723 C CA . LEU B 1 177 ? 11.594 -5.844 -4.242 1 98.31 177 LEU B CA 1
ATOM 3724 C C . LEU B 1 177 ? 12.898 -5.543 -3.514 1 98.31 177 LEU B C 1
ATOM 372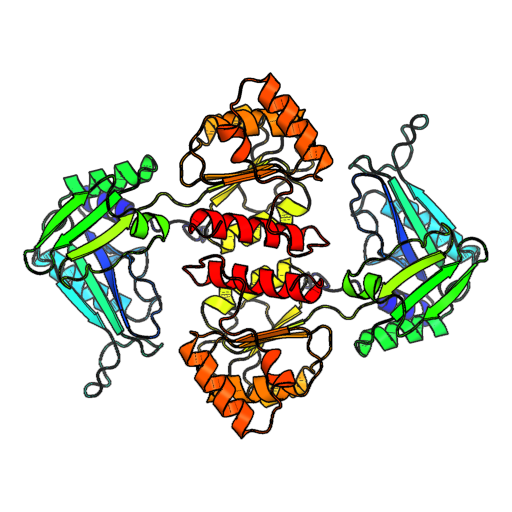6 O O . LEU B 1 177 ? 13.039 -5.855 -2.33 1 98.31 177 LEU B O 1
ATOM 3730 N N . ILE B 1 178 ? 13.852 -4.984 -4.223 1 98.62 178 ILE B N 1
ATOM 3731 C CA . ILE B 1 178 ? 15.086 -4.508 -3.621 1 98.62 178 ILE B CA 1
ATOM 3732 C C . ILE B 1 178 ? 15.039 -2.99 -3.479 1 98.62 178 ILE B C 1
ATOM 3734 O O . ILE B 1 178 ? 14.891 -2.271 -4.469 1 98.62 178 ILE B O 1
ATOM 3738 N N . VAL B 1 179 ? 15.156 -2.537 -2.297 1 98.62 179 VAL B N 1
ATOM 3739 C CA . VAL B 1 179 ? 15.164 -1.107 -2.004 1 98.62 179 VAL B CA 1
ATOM 3740 C C . VAL B 1 179 ? 16.547 -0.678 -1.546 1 98.62 179 VAL B C 1
ATOM 3742 O O . VAL B 1 179 ? 17.062 -1.175 -0.54 1 98.62 179 VAL B O 1
ATOM 3745 N N . VAL B 1 180 ? 17.141 0.195 -2.273 1 98.12 180 VAL B N 1
ATOM 3746 C CA . VAL B 1 180 ? 18.406 0.8 -1.851 1 98.12 180 VAL B CA 1
ATOM 3747 C C . VAL B 1 180 ? 18.141 2.156 -1.205 1 98.12 180 VAL B C 1
ATOM 3749 O O . VAL B 1 180 ? 17.703 3.094 -1.875 1 98.12 180 VAL B O 1
ATOM 3752 N N . GLY B 1 181 ? 18.453 2.26 0.077 1 94.94 181 GLY B N 1
ATOM 3753 C CA . GLY B 1 181 ? 18.156 3.453 0.852 1 94.94 181 GLY B CA 1
ATOM 3754 C C . GLY B 1 181 ? 17.016 3.254 1.846 1 94.94 181 GLY B C 1
ATOM 3755 O O . GLY B 1 181 ? 15.859 3.143 1.456 1 94.94 181 GLY B O 1
ATOM 3756 N N . ALA B 1 182 ? 17.391 3.168 3.107 1 93 182 ALA B N 1
ATOM 3757 C CA . ALA B 1 182 ? 16.438 2.936 4.191 1 93 182 ALA B CA 1
ATOM 3758 C C . ALA B 1 182 ? 15.883 4.254 4.727 1 93 182 ALA B C 1
ATOM 3760 O O . ALA B 1 182 ? 15.969 4.531 5.926 1 93 182 ALA B O 1
ATOM 3761 N N . VAL B 1 183 ? 15.25 5.02 3.793 1 88.06 183 VAL B N 1
ATOM 3762 C CA . VAL B 1 183 ? 14.727 6.336 4.141 1 88.06 183 VAL B CA 1
ATOM 3763 C C . VAL B 1 183 ? 13.242 6.234 4.48 1 88.06 183 VAL B C 1
ATOM 3765 O O . VAL B 1 183 ? 12.695 5.133 4.57 1 88.06 183 VAL B O 1
ATOM 3768 N N . HIS B 1 184 ? 12.609 7.348 4.727 1 86.19 184 HIS B N 1
ATOM 3769 C CA . HIS B 1 184 ? 11.227 7.379 5.18 1 86.19 184 HIS B CA 1
ATOM 3770 C C . HIS B 1 184 ? 10.289 6.754 4.145 1 86.19 184 HIS B C 1
ATOM 3772 O O . HIS B 1 184 ? 9.344 6.055 4.496 1 86.19 184 HIS B O 1
ATOM 3778 N N . ILE B 1 185 ? 10.578 6.98 2.842 1 93.12 185 ILE B N 1
ATOM 3779 C CA . ILE B 1 185 ? 9.766 6.395 1.781 1 93.12 185 ILE B CA 1
ATOM 3780 C C . ILE B 1 185 ? 9.828 4.871 1.867 1 93.12 185 ILE B C 1
ATOM 3782 O O . ILE B 1 185 ? 8.805 4.195 1.726 1 93.12 185 ILE B O 1
ATOM 3786 N N . ALA B 1 186 ? 11.008 4.336 2.15 1 95.75 186 ALA B N 1
ATOM 3787 C CA . ALA B 1 186 ? 11.18 2.889 2.27 1 95.75 186 ALA B CA 1
ATOM 3788 C C . ALA B 1 186 ? 10.352 2.326 3.42 1 95.75 186 ALA B C 1
ATOM 3790 O O . ALA B 1 186 ? 9.805 1.228 3.318 1 95.75 186 ALA B O 1
ATOM 3791 N N . GLN B 1 187 ? 10.242 3.08 4.508 1 92.94 187 GLN B N 1
ATOM 3792 C CA . GLN B 1 187 ? 9.492 2.635 5.676 1 92.94 187 GLN B CA 1
ATOM 3793 C C . GLN B 1 187 ? 8.016 2.451 5.344 1 92.94 187 GLN B C 1
ATOM 3795 O O . GLN B 1 187 ? 7.344 1.597 5.926 1 92.94 187 GLN B O 1
ATOM 3800 N N . ALA B 1 188 ? 7.547 3.205 4.418 1 95.75 188 ALA B N 1
ATOM 3801 C CA . ALA B 1 188 ? 6.168 3.064 3.965 1 95.75 188 ALA B CA 1
ATOM 3802 C C . ALA B 1 188 ? 6.055 2.023 2.854 1 95.75 188 ALA B C 1
ATOM 3804 O O . ALA B 1 188 ? 5.129 1.213 2.846 1 95.75 188 ALA B O 1
ATOM 3805 N N . LEU B 1 189 ? 7 1.947 1.949 1 98.19 189 LEU B N 1
ATOM 3806 C CA . LEU B 1 189 ? 6.957 1.117 0.75 1 98.19 189 LEU B CA 1
ATOM 3807 C C .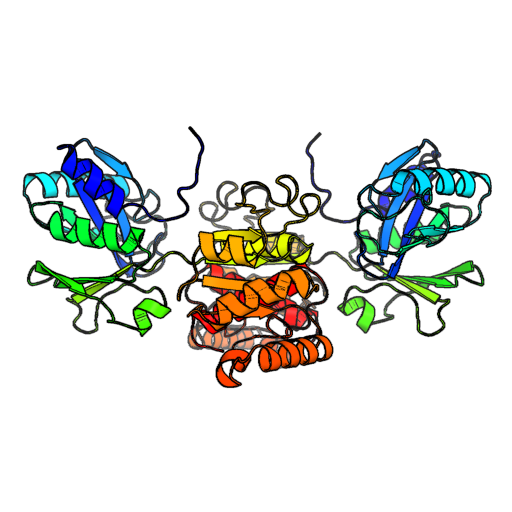 LEU B 1 189 ? 7.059 -0.362 1.109 1 98.19 189 LEU B C 1
ATOM 3809 O O . LEU B 1 189 ? 6.316 -1.188 0.575 1 98.19 189 LEU B O 1
ATOM 3813 N N . VAL B 1 190 ? 7.941 -0.695 2.035 1 97.94 190 VAL B N 1
ATOM 3814 C CA . VAL B 1 190 ? 8.289 -2.08 2.326 1 97.94 190 VAL B CA 1
ATOM 3815 C C . VAL B 1 190 ? 7.074 -2.82 2.871 1 97.94 190 VAL B C 1
ATOM 3817 O O . VAL B 1 190 ? 6.68 -3.859 2.336 1 97.94 190 VAL B O 1
ATOM 3820 N N . PRO B 1 191 ? 6.395 -2.27 3.861 1 97.12 191 PRO B N 1
ATOM 3821 C CA . PRO B 1 191 ? 5.223 -3.006 4.336 1 97.12 191 PRO B CA 1
ATOM 3822 C C . PRO B 1 191 ? 4.102 -3.061 3.297 1 97.12 191 PRO B C 1
ATOM 3824 O O . PRO B 1 191 ? 3.389 -4.062 3.205 1 97.12 191 PRO B O 1
ATOM 3827 N N . MET B 1 192 ? 3.857 -2.035 2.5 1 97.94 192 MET B N 1
ATOM 3828 C CA . MET B 1 192 ? 2.854 -2.08 1.439 1 97.94 192 MET B CA 1
ATOM 3829 C C . MET B 1 192 ? 3.203 -3.145 0.405 1 97.94 192 MET B C 1
ATOM 3831 O O . MET B 1 192 ? 2.326 -3.869 -0.067 1 97.94 192 MET B O 1
ATOM 3835 N N . ALA B 1 193 ? 4.473 -3.174 0.106 1 98.06 193 ALA B N 1
ATOM 3836 C CA . ALA B 1 193 ? 4.934 -4.16 -0.866 1 98.06 193 ALA B CA 1
ATOM 3837 C C . ALA B 1 193 ? 4.711 -5.582 -0.352 1 98.06 193 ALA B C 1
ATOM 3839 O O . ALA B 1 193 ? 4.328 -6.473 -1.114 1 98.06 193 ALA B O 1
ATOM 3840 N N . ARG B 1 194 ? 4.965 -5.789 0.904 1 95.5 194 ARG B N 1
ATOM 3841 C CA . ARG B 1 194 ? 4.711 -7.098 1.502 1 95.5 194 ARG B CA 1
ATOM 3842 C C . ARG B 1 194 ? 3.248 -7.496 1.351 1 95.5 194 ARG B C 1
ATOM 3844 O O . ARG B 1 194 ? 2.943 -8.625 0.971 1 95.5 194 ARG B O 1
ATOM 3851 N N . ILE B 1 195 ? 2.381 -6.598 1.577 1 94.62 195 ILE B N 1
ATOM 3852 C CA . ILE B 1 195 ? 0.953 -6.844 1.417 1 94.62 195 ILE B CA 1
ATOM 3853 C C . ILE B 1 195 ? 0.647 -7.18 -0.041 1 94.62 195 ILE B C 1
ATOM 3855 O O . ILE B 1 195 ? -0.197 -8.031 -0.325 1 94.62 195 ILE B O 1
ATOM 3859 N N . ALA B 1 196 ? 1.389 -6.562 -0.905 1 95.44 196 ALA B N 1
ATOM 3860 C CA . ALA B 1 196 ? 1.16 -6.758 -2.334 1 95.44 196 ALA B CA 1
ATOM 3861 C C . ALA B 1 196 ? 1.805 -8.055 -2.822 1 95.44 196 ALA B C 1
ATOM 3863 O O . ALA B 1 196 ? 1.721 -8.383 -4.008 1 95.44 196 ALA B O 1
ATOM 3864 N N . GLY B 1 197 ? 2.523 -8.758 -1.952 1 90.88 197 GLY B N 1
ATOM 3865 C CA . GLY B 1 197 ? 3.006 -10.094 -2.287 1 90.88 197 GLY B CA 1
ATOM 3866 C C . GLY B 1 197 ? 4.484 -10.125 -2.619 1 90.88 197 GLY B C 1
ATOM 3867 O O . GLY B 1 197 ? 5 -11.148 -3.07 1 90.88 197 GLY B O 1
ATOM 3868 N N . TYR B 1 198 ? 5.18 -8.984 -2.432 1 95.69 198 TYR B N 1
ATOM 3869 C CA . TYR B 1 198 ? 6.613 -8.938 -2.695 1 95.69 198 TYR B CA 1
ATOM 3870 C C . TYR B 1 198 ? 7.406 -9.461 -1.503 1 95.69 198 TYR B C 1
ATOM 3872 O O . TYR B 1 198 ? 6.887 -9.516 -0.385 1 95.69 198 TYR B O 1
ATOM 3880 N N . ASP B 1 199 ? 8.578 -9.906 -1.827 1 94.06 199 ASP B N 1
ATOM 3881 C CA . ASP B 1 199 ? 9.617 -10.18 -0.835 1 94.06 199 ASP B CA 1
ATOM 3882 C C . ASP B 1 199 ? 10.648 -9.055 -0.801 1 94.06 199 ASP B C 1
ATOM 3884 O O . ASP B 1 199 ? 11.625 -9.078 -1.56 1 94.06 199 ASP B O 1
ATOM 3888 N N . PRO B 1 200 ? 10.438 -8.078 0.079 1 97 200 PRO B N 1
ATOM 3889 C CA . PRO B 1 200 ? 11.32 -6.906 0.046 1 97 200 PRO B CA 1
ATOM 3890 C C . PRO B 1 200 ? 12.641 -7.137 0.782 1 97 200 PRO B C 1
ATOM 3892 O O . PRO B 1 200 ? 12.672 -7.859 1.782 1 97 200 PRO B O 1
ATOM 3895 N N . VAL B 1 201 ? 13.664 -6.559 0.28 1 97.81 201 VAL B N 1
ATOM 3896 C CA . VAL B 1 201 ? 14.977 -6.469 0.914 1 97.81 201 VAL B CA 1
ATOM 3897 C C . VAL B 1 201 ? 15.438 -5.016 0.941 1 97.81 201 VAL B C 1
ATOM 3899 O O . VAL B 1 201 ? 15.336 -4.305 -0.062 1 97.81 201 VAL B O 1
ATOM 3902 N N . VAL B 1 202 ? 15.914 -4.586 2.084 1 97.81 202 VAL B N 1
ATOM 3903 C CA . VAL B 1 202 ? 16.406 -3.217 2.24 1 97.81 202 VAL B CA 1
ATOM 3904 C C . VAL B 1 202 ? 17.922 -3.213 2.305 1 97.81 202 VAL B C 1
ATOM 3906 O O . VAL B 1 202 ? 18.531 -3.953 3.088 1 97.81 202 VAL B O 1
ATOM 3909 N N . ILE B 1 203 ? 18.531 -2.436 1.475 1 97.75 203 ILE B N 1
ATOM 3910 C CA . ILE B 1 203 ? 19.984 -2.291 1.438 1 97.75 203 ILE B CA 1
ATOM 3911 C C . ILE B 1 203 ? 20.375 -0.873 1.848 1 97.75 203 ILE B C 1
ATOM 3913 O O . ILE B 1 203 ? 19.953 0.1 1.218 1 97.75 203 ILE B O 1
ATOM 3917 N N . ASP B 1 204 ? 21.156 -0.72 2.826 1 95.19 204 ASP B N 1
ATOM 3918 C CA . ASP B 1 204 ? 21.75 0.551 3.248 1 95.19 204 ASP B CA 1
ATOM 3919 C C . ASP B 1 204 ? 22.984 0.328 4.102 1 95.19 204 ASP B C 1
ATOM 3921 O O . ASP B 1 204 ? 22.906 -0.206 5.211 1 95.19 204 ASP B O 1
ATOM 3925 N N . PRO B 1 205 ? 24.125 0.762 3.623 1 94.12 205 PRO B N 1
ATOM 3926 C CA . PRO B 1 205 ? 25.328 0.542 4.418 1 94.12 205 PRO B CA 1
ATOM 3927 C C . PRO B 1 205 ? 25.359 1.373 5.695 1 94.12 205 PRO B C 1
ATOM 3929 O O . PRO B 1 205 ? 26.188 1.123 6.582 1 94.12 205 PRO B O 1
ATOM 3932 N N . ARG B 1 206 ? 24.5 2.352 5.793 1 89.31 206 ARG B N 1
ATOM 3933 C CA . ARG B 1 206 ? 24.391 3.174 6.996 1 89.31 206 ARG B CA 1
ATOM 3934 C C . ARG B 1 206 ? 23.484 2.52 8.023 1 89.31 206 ARG B C 1
ATOM 3936 O O . ARG B 1 206 ? 22.266 2.633 7.938 1 89.31 206 ARG B O 1
ATOM 3943 N N . GLU B 1 207 ? 23.969 1.981 9 1 85.06 207 GLU B N 1
ATOM 3944 C CA . GLU B 1 207 ? 23.25 1.12 9.945 1 85.06 207 GLU B CA 1
ATOM 3945 C C . GLU B 1 207 ? 22.219 1.908 10.742 1 85.06 207 GLU B C 1
ATOM 3947 O O . GLU B 1 207 ? 21.188 1.364 11.133 1 85.06 207 GLU B O 1
ATOM 3952 N N . ALA B 1 208 ? 22.516 3.131 10.898 1 76.88 208 ALA B N 1
ATOM 3953 C CA . ALA B 1 208 ? 21.594 3.977 11.656 1 76.88 208 ALA B CA 1
ATOM 3954 C C . ALA B 1 208 ? 20.266 4.148 10.906 1 76.88 208 ALA B C 1
ATOM 3956 O O . ALA B 1 208 ? 19.234 4.375 11.523 1 76.88 208 ALA B O 1
ATOM 3957 N N . PHE B 1 209 ? 20.375 3.967 9.656 1 79.12 209 PHE B N 1
ATOM 3958 C CA . PHE B 1 209 ? 19.188 4.156 8.844 1 79.12 209 PHE B CA 1
ATOM 3959 C C . PHE B 1 209 ? 18.406 2.85 8.703 1 79.12 209 PHE B C 1
ATOM 3961 O O . PHE B 1 209 ? 17.172 2.852 8.695 1 79.12 209 PHE B O 1
ATOM 3968 N N . ALA B 1 210 ? 19.156 1.813 8.539 1 86.56 210 ALA B N 1
ATOM 3969 C CA . ALA B 1 210 ? 18.547 0.508 8.297 1 86.56 210 ALA B CA 1
ATOM 3970 C C . ALA B 1 210 ? 18.625 -0.378 9.539 1 86.56 210 ALA B C 1
ATOM 3972 O O . ALA B 1 210 ? 19.656 -1.021 9.773 1 86.56 210 ALA B O 1
ATOM 3973 N N . SER B 1 211 ? 17.578 -0.349 10.32 1 86.56 211 SER B N 1
ATOM 3974 C CA . SER B 1 211 ? 17.562 -1.107 11.562 1 86.56 211 SER B CA 1
ATOM 3975 C C . SER B 1 211 ? 16.266 -1.906 11.711 1 86.56 211 SER B C 1
ATOM 3977 O O . SER B 1 211 ? 15.281 -1.623 11.031 1 86.56 211 SER B O 1
ATOM 3979 N N . ASP B 1 212 ? 16.344 -2.82 12.586 1 90 212 ASP B N 1
ATOM 3980 C CA . ASP B 1 212 ? 15.156 -3.641 12.852 1 90 212 ASP B CA 1
ATOM 3981 C C . ASP B 1 212 ? 14.031 -2.803 13.445 1 90 212 ASP B C 1
ATOM 3983 O O . ASP B 1 212 ? 12.852 -3.064 13.188 1 90 212 ASP B O 1
ATOM 3987 N N . ALA B 1 213 ? 14.391 -1.87 14.133 1 83.38 213 ALA B N 1
ATOM 3988 C CA . ALA B 1 213 ? 13.391 -0.986 14.727 1 83.38 213 ALA B CA 1
ATOM 3989 C C . ALA B 1 213 ? 12.602 -0.246 13.648 1 83.38 213 ALA B C 1
ATOM 3991 O O . ALA B 1 213 ? 11.398 -0.025 13.789 1 83.38 213 ALA B O 1
ATOM 3992 N N . ARG B 1 214 ? 13.281 0.058 12.555 1 84 214 ARG B N 1
ATOM 3993 C CA . ARG B 1 214 ? 12.664 0.829 11.484 1 84 214 ARG B CA 1
ATOM 3994 C C . ARG B 1 214 ? 12.016 -0.088 10.453 1 84 214 ARG B C 1
ATOM 3996 O O . ARG B 1 214 ? 11.047 0.298 9.797 1 84 214 ARG B O 1
ATOM 4003 N N . PHE B 1 215 ? 12.578 -1.294 10.375 1 92.44 215 PHE B N 1
ATOM 4004 C CA . PHE B 1 215 ? 12.07 -2.277 9.43 1 92.44 215 PHE B CA 1
ATOM 4005 C C . PHE B 1 215 ? 11.883 -3.635 10.102 1 92.44 215 PHE B C 1
ATOM 4007 O O . PHE B 1 215 ? 12.547 -4.605 9.734 1 92.44 215 PHE B O 1
ATOM 4014 N N . PRO B 1 216 ? 10.961 -3.707 10.992 1 90.19 216 PRO B N 1
ATOM 4015 C CA . PRO B 1 216 ? 10.82 -4.93 11.781 1 90.19 216 PRO B CA 1
ATOM 4016 C C . PRO B 1 216 ? 10.5 -6.152 10.922 1 90.19 216 PRO B C 1
ATOM 4018 O O . PRO B 1 216 ? 9.539 -6.133 10.148 1 90.19 216 PRO B O 1
ATOM 4021 N N . GLY B 1 217 ? 11.344 -7.188 11.086 1 91.25 217 GLY B N 1
ATOM 4022 C CA . GLY B 1 217 ? 11.086 -8.469 10.445 1 91.25 217 GLY B CA 1
ATOM 4023 C C . GLY B 1 217 ? 11.57 -8.531 9.008 1 91.25 217 GLY B C 1
ATOM 4024 O O . GLY B 1 217 ? 11.391 -9.539 8.328 1 91.25 217 GLY B O 1
ATOM 4025 N N . GLU B 1 218 ? 12.117 -7.418 8.555 1 93.38 218 GLU B N 1
ATOM 4026 C CA . GLU B 1 218 ? 12.523 -7.395 7.152 1 93.38 218 GLU B CA 1
ATOM 4027 C C . GLU B 1 218 ? 13.984 -7.797 6.992 1 93.38 218 GLU B C 1
ATOM 4029 O O . GLU B 1 218 ? 14.766 -7.734 7.949 1 93.38 218 GLU B O 1
ATOM 4034 N N . THR B 1 219 ? 14.32 -8.328 5.879 1 95.38 219 THR B N 1
ATOM 4035 C CA . THR B 1 219 ? 15.719 -8.586 5.531 1 95.38 219 THR B CA 1
ATOM 4036 C C . THR B 1 219 ? 16.453 -7.277 5.254 1 95.38 219 THR B C 1
ATOM 4038 O O . THR B 1 219 ? 16.062 -6.516 4.363 1 95.38 219 THR B O 1
ATOM 4041 N N . ILE B 1 220 ? 17.484 -7.012 6.02 1 96.19 220 ILE B N 1
ATOM 4042 C CA . ILE B 1 220 ? 18.297 -5.805 5.891 1 96.19 220 ILE B CA 1
ATOM 4043 C C . ILE B 1 220 ? 19.75 -6.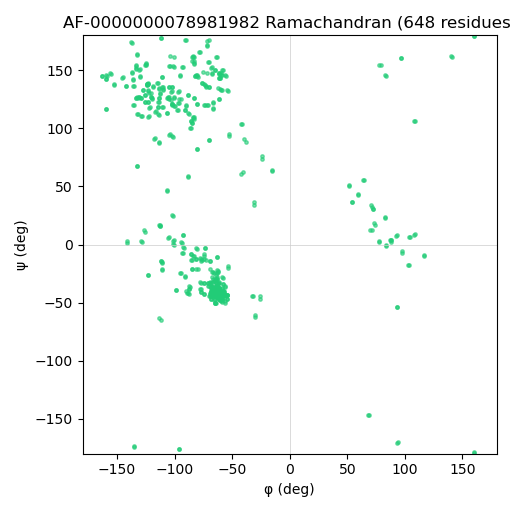18 5.594 1 96.19 220 ILE B C 1
ATOM 4045 O O . ILE B 1 220 ? 20.328 -7.031 6.273 1 96.19 220 ILE B O 1
ATOM 4049 N N . LEU B 1 221 ? 20.281 -5.633 4.566 1 97.19 221 LEU B N 1
ATOM 4050 C CA . LEU B 1 221 ? 21.672 -5.832 4.215 1 97.19 221 LEU B CA 1
ATOM 4051 C C . LEU B 1 221 ? 22.469 -4.531 4.355 1 97.19 221 LEU B C 1
ATOM 4053 O O . LEU B 1 221 ? 22.062 -3.496 3.826 1 97.19 221 LEU B O 1
ATOM 4057 N N . HIS B 1 222 ? 23.609 -4.574 4.953 1 95.88 222 HIS B N 1
ATOM 4058 C CA . HIS B 1 222 ? 24.438 -3.393 5.164 1 95.88 222 HIS B CA 1
ATOM 4059 C C . HIS B 1 222 ? 25.625 -3.383 4.215 1 95.88 222 HIS B C 1
ATOM 4061 O O . HIS B 1 222 ? 26.484 -2.498 4.293 1 95.88 222 HIS B O 1
ATOM 4067 N N . ASP B 1 223 ? 25.609 -4.32 3.344 1 95.75 223 ASP B N 1
ATOM 4068 C CA . ASP B 1 223 ? 26.641 -4.367 2.311 1 95.75 223 ASP B CA 1
ATOM 4069 C C . ASP B 1 223 ? 26.562 -3.152 1.389 1 95.75 223 ASP B C 1
ATOM 4071 O O . ASP B 1 223 ? 25.531 -2.457 1.368 1 95.75 223 ASP B O 1
ATOM 4075 N N . TRP B 1 224 ? 27.625 -2.967 0.739 1 95.88 224 TRP B N 1
ATOM 4076 C CA . TRP B 1 224 ? 27.562 -2.016 -0.366 1 95.88 224 TRP B CA 1
ATOM 4077 C C . TRP B 1 224 ? 26.562 -2.482 -1.424 1 95.88 224 TRP B C 1
ATOM 4079 O O . TRP B 1 224 ? 26.453 -3.68 -1.701 1 95.88 224 TRP B O 1
ATOM 4089 N N . PRO B 1 225 ? 25.812 -1.574 -2.072 1 96.31 225 PRO B N 1
ATOM 4090 C CA . PRO B 1 225 ? 24.656 -1.955 -2.891 1 96.31 225 PRO B CA 1
ATOM 4091 C C . PRO B 1 225 ? 25.031 -2.9 -4.031 1 96.31 225 PRO B C 1
ATOM 4093 O O . PRO B 1 225 ? 24.266 -3.82 -4.348 1 96.31 225 PRO B O 1
ATOM 4096 N N . ASP B 1 226 ? 26.172 -2.703 -4.648 1 94.88 226 ASP B N 1
ATOM 4097 C CA . ASP B 1 226 ? 26.578 -3.607 -5.719 1 94.88 226 ASP B CA 1
ATOM 4098 C C . ASP B 1 226 ? 26.812 -5.02 -5.188 1 94.88 226 ASP B C 1
ATOM 4100 O O . ASP B 1 226 ? 26.391 -6 -5.801 1 94.88 226 ASP B O 1
ATOM 4104 N N . GLU B 1 227 ? 27.438 -5.133 -4.027 1 96.94 227 GLU B N 1
ATOM 4105 C CA . GLU B 1 227 ? 27.672 -6.43 -3.402 1 96.94 227 GLU B CA 1
ATOM 4106 C C . GLU B 1 227 ? 26.359 -7.086 -2.982 1 96.94 227 GLU B C 1
ATOM 4108 O O . GLU B 1 227 ? 26.172 -8.281 -3.189 1 96.94 227 GLU B O 1
ATOM 4113 N N . ALA B 1 228 ? 25.562 -6.297 -2.418 1 97.25 228 ALA B N 1
ATOM 4114 C CA . ALA B 1 228 ? 24.281 -6.805 -1.928 1 97.25 228 ALA B CA 1
ATOM 4115 C C . ALA B 1 228 ? 23.438 -7.352 -3.072 1 97.25 228 ALA B C 1
ATOM 4117 O O . ALA B 1 228 ? 22.891 -8.453 -2.977 1 97.25 228 ALA B O 1
ATOM 4118 N N . VAL B 1 229 ? 23.328 -6.602 -4.18 1 97.12 229 VAL B N 1
ATOM 4119 C CA . VAL B 1 229 ? 22.469 -7.031 -5.285 1 97.12 229 VAL B CA 1
ATOM 4120 C C . VAL B 1 229 ? 23.078 -8.258 -5.961 1 97.12 229 VAL B C 1
ATOM 4122 O O . VAL B 1 229 ? 22.359 -9.125 -6.449 1 97.12 229 VAL B O 1
ATOM 4125 N N . ALA B 1 230 ? 24.422 -8.312 -5.973 1 95.44 230 ALA B N 1
ATOM 4126 C CA . ALA B 1 230 ? 25.078 -9.492 -6.527 1 95.44 230 ALA B CA 1
ATOM 4127 C C . ALA B 1 230 ? 24.75 -10.742 -5.715 1 95.44 230 ALA B C 1
ATOM 4129 O O . ALA B 1 230 ? 24.484 -11.805 -6.281 1 95.44 230 ALA B O 1
ATOM 4130 N N . LYS B 1 231 ? 24.703 -10.617 -4.445 1 94.94 231 LYS B N 1
ATOM 4131 C CA . LYS B 1 231 ? 24.375 -11.719 -3.547 1 94.94 231 LYS B CA 1
ATOM 4132 C C . LYS B 1 231 ? 22.922 -12.148 -3.707 1 94.94 231 LYS B C 1
ATOM 4134 O O . LYS B 1 231 ? 22.609 -13.336 -3.682 1 94.94 231 LYS B O 1
ATOM 4139 N N . LEU B 1 232 ? 22.047 -11.203 -3.846 1 93.94 232 LEU B N 1
ATOM 4140 C CA . LEU B 1 232 ? 20.625 -11.469 -3.939 1 93.94 232 LEU B CA 1
ATOM 4141 C C . LEU B 1 232 ? 20.25 -12.039 -5.305 1 93.94 232 LEU B C 1
ATOM 4143 O O . LEU B 1 232 ? 19.391 -12.898 -5.41 1 93.94 232 LEU B O 1
ATOM 4147 N N . GLY B 1 233 ? 20.984 -11.586 -6.289 1 93.69 233 GLY B N 1
ATOM 4148 C CA . GLY B 1 233 ? 20.641 -11.93 -7.66 1 93.69 233 GLY B CA 1
ATOM 4149 C C . GLY B 1 233 ? 19.562 -11.031 -8.242 1 93.69 233 GLY B C 1
ATOM 4150 O O . GLY B 1 233 ? 18.672 -10.578 -7.52 1 93.69 233 GLY B O 1
ATOM 4151 N N . LEU B 1 234 ? 19.625 -10.75 -9.523 1 95.31 234 LEU B N 1
ATOM 4152 C CA . LEU B 1 234 ? 18.688 -9.93 -10.273 1 95.31 234 LEU B CA 1
ATOM 4153 C C . LEU B 1 234 ? 18.078 -10.711 -11.43 1 95.31 234 LEU B C 1
ATOM 4155 O O . LEU B 1 234 ? 18.812 -11.242 -12.273 1 95.31 234 LEU B O 1
ATOM 4159 N N . ASP B 1 235 ? 16.75 -10.867 -11.352 1 93.5 235 ASP B N 1
ATOM 4160 C CA . ASP B 1 235 ? 16.078 -11.609 -12.414 1 93.5 235 ASP B CA 1
ATOM 4161 C C . ASP B 1 235 ? 14.805 -10.891 -12.859 1 93.5 235 ASP B C 1
ATOM 4163 O O . ASP B 1 235 ? 14.516 -9.781 -12.414 1 93.5 235 ASP B O 1
ATOM 4167 N N . ALA B 1 236 ? 14.016 -11.523 -13.742 1 93 236 ALA B N 1
ATOM 4168 C CA . ALA B 1 236 ? 12.883 -10.891 -14.414 1 93 236 ALA B CA 1
ATOM 4169 C C . ALA B 1 236 ? 11.711 -10.695 -13.453 1 93 236 ALA B C 1
ATOM 4171 O O . ALA B 1 236 ? 10.695 -10.086 -13.812 1 93 236 ALA B O 1
ATOM 4172 N N . ARG B 1 237 ? 11.828 -11.148 -12.211 1 94.88 237 ARG B N 1
ATOM 4173 C CA . ARG B 1 237 ? 10.781 -11 -11.203 1 94.88 237 ARG B CA 1
ATOM 4174 C C . ARG B 1 237 ? 11.227 -10.055 -10.086 1 94.88 237 ARG B C 1
ATOM 4176 O O . ARG B 1 237 ? 10.609 -10.008 -9.023 1 94.88 237 ARG B O 1
ATOM 4183 N N . THR B 1 238 ? 12.297 -9.289 -10.391 1 96.81 238 THR B N 1
ATOM 4184 C CA . THR B 1 238 ? 12.867 -8.383 -9.406 1 96.81 238 THR B CA 1
ATOM 4185 C C . THR B 1 238 ? 12.602 -6.926 -9.789 1 96.81 238 THR B C 1
ATOM 4187 O O . THR B 1 238 ? 12.742 -6.559 -10.961 1 96.81 238 THR B O 1
ATOM 4190 N N . ALA B 1 239 ? 12.172 -6.16 -8.867 1 98.56 239 ALA B N 1
ATOM 4191 C CA . ALA B 1 239 ? 12.141 -4.703 -8.953 1 98.56 239 ALA B CA 1
ATOM 4192 C C . ALA B 1 239 ? 13.242 -4.078 -8.102 1 98.56 239 ALA B C 1
ATOM 4194 O O . ALA B 1 239 ? 13.508 -4.531 -6.984 1 98.56 239 ALA B O 1
ATOM 4195 N N . LEU B 1 240 ? 13.922 -3.092 -8.664 1 98.81 240 LEU B N 1
ATOM 4196 C CA . LEU B 1 240 ? 14.914 -2.311 -7.941 1 98.81 240 LEU B CA 1
ATOM 4197 C C . LEU B 1 240 ? 14.461 -0.865 -7.777 1 98.81 240 LEU B C 1
ATOM 4199 O O . LEU B 1 240 ? 14.109 -0.204 -8.758 1 98.81 240 LEU B O 1
ATOM 4203 N N . VAL B 1 241 ? 14.453 -0.393 -6.57 1 98.81 241 VAL B N 1
ATOM 4204 C CA . VAL B 1 241 ? 14.07 0.984 -6.277 1 98.81 241 VAL B CA 1
ATOM 4205 C C . VAL B 1 241 ? 15.203 1.687 -5.535 1 98.81 241 VAL B C 1
ATOM 4207 O O . VAL B 1 241 ? 15.664 1.211 -4.492 1 98.81 241 VAL B O 1
ATOM 4210 N N . LEU B 1 242 ? 15.656 2.771 -6.094 1 98.5 242 LEU B N 1
ATOM 4211 C CA . LEU B 1 242 ? 16.75 3.568 -5.543 1 98.5 242 LEU B CA 1
ATOM 4212 C C . LEU B 1 242 ? 16.219 4.812 -4.844 1 98.5 242 LEU B C 1
ATOM 4214 O O . LEU B 1 242 ? 15.641 5.695 -5.488 1 98.5 242 LEU B O 1
ATOM 4218 N N . LEU B 1 243 ? 16.531 4.953 -3.473 1 95.75 243 LEU B N 1
ATOM 4219 C CA . LEU B 1 243 ? 15.852 5.996 -2.711 1 95.75 243 LEU B CA 1
ATOM 4220 C C . LEU B 1 243 ? 16.859 6.859 -1.958 1 95.75 243 LEU B C 1
ATOM 4222 O O . LEU B 1 243 ? 16.469 7.758 -1.209 1 95.75 243 LEU B O 1
ATOM 4226 N N . THR B 1 244 ? 18.141 6.688 -2.053 1 89.06 244 THR B N 1
ATOM 4227 C CA . THR B 1 244 ? 19.109 7.352 -1.179 1 89.06 244 THR B CA 1
ATOM 4228 C C . THR B 1 244 ? 19.312 8.805 -1.606 1 89.06 244 THR B C 1
ATOM 4230 O O . THR B 1 244 ? 19.656 9.656 -0.786 1 89.06 244 THR B O 1
ATOM 4233 N N . HIS B 1 245 ? 19.219 9.172 -2.857 1 82.75 245 HIS B N 1
ATOM 4234 C CA . HIS B 1 245 ? 19.609 10.445 -3.459 1 82.75 245 HIS B CA 1
ATOM 4235 C C . HIS B 1 245 ? 21.141 10.602 -3.48 1 82.75 245 HIS B C 1
ATOM 4237 O O . HIS B 1 245 ? 21.641 11.695 -3.707 1 82.75 245 HIS B O 1
ATOM 4243 N N . ASP B 1 246 ? 21.875 9.625 -3.236 1 89.19 246 ASP B N 1
ATOM 4244 C CA . ASP B 1 246 ? 23.328 9.617 -3.268 1 89.19 246 ASP B CA 1
ATOM 4245 C C . ASP B 1 246 ? 23.859 8.719 -4.391 1 89.19 246 ASP B C 1
ATOM 4247 O O . ASP B 1 246 ? 23.766 7.492 -4.305 1 89.19 246 ASP B O 1
ATOM 4251 N N . PRO B 1 247 ? 24.438 9.305 -5.352 1 94.5 247 PRO B N 1
ATOM 4252 C CA . PRO B 1 247 ? 24.922 8.516 -6.484 1 94.5 247 PRO B CA 1
ATOM 4253 C C . PRO B 1 247 ? 25.938 7.445 -6.066 1 94.5 247 PRO B C 1
ATOM 4255 O O . PRO B 1 247 ? 26.016 6.391 -6.699 1 94.5 247 PRO B O 1
ATOM 4258 N N . LYS B 1 248 ? 26.656 7.684 -4.988 1 94.69 248 LYS B N 1
ATOM 4259 C CA . LYS B 1 248 ? 27.656 6.727 -4.531 1 94.69 248 LYS B CA 1
ATOM 4260 C C . LYS B 1 248 ? 27 5.414 -4.102 1 94.69 248 LYS B C 1
ATOM 4262 O O . LYS B 1 248 ? 27.609 4.348 -4.211 1 94.69 248 LYS B O 1
ATOM 4267 N N . LEU B 1 249 ? 25.859 5.52 -3.67 1 95.38 249 LEU B N 1
ATOM 4268 C CA . LEU B 1 249 ? 25.141 4.348 -3.191 1 95.38 249 LEU B CA 1
ATOM 4269 C C . LEU B 1 249 ? 24.188 3.822 -4.262 1 95.38 249 LEU B C 1
ATOM 4271 O O . LEU B 1 249 ? 24.094 2.611 -4.477 1 95.38 249 LEU B O 1
ATOM 4275 N N . ASP B 1 250 ? 23.547 4.676 -4.984 1 96.69 250 ASP B N 1
ATOM 4276 C CA . ASP B 1 250 ? 22.516 4.293 -5.945 1 96.69 250 ASP B CA 1
ATOM 4277 C C . ASP B 1 250 ? 23.141 3.729 -7.219 1 96.69 250 ASP B C 1
ATOM 4279 O O . ASP B 1 250 ? 22.672 2.729 -7.762 1 96.69 250 ASP B O 1
ATOM 4283 N N . ASP B 1 251 ? 24.203 4.316 -7.68 1 97.88 251 ASP B N 1
ATOM 4284 C CA . ASP B 1 251 ? 24.703 4.035 -9.023 1 97.88 251 ASP B CA 1
ATOM 4285 C C . ASP B 1 251 ? 25.219 2.602 -9.125 1 97.88 251 ASP B C 1
ATOM 4287 O O . ASP B 1 251 ? 24.969 1.914 -10.117 1 97.88 251 ASP B O 1
ATOM 4291 N N . PRO B 1 252 ? 25.969 2.115 -8.133 1 97.81 252 PRO B N 1
ATOM 4292 C CA . PRO B 1 252 ? 26.438 0.734 -8.242 1 97.81 252 PRO B CA 1
ATOM 4293 C C . PRO B 1 252 ? 25.297 -0.268 -8.43 1 97.81 252 PRO B C 1
ATOM 4295 O O . PRO B 1 252 ? 25.406 -1.19 -9.242 1 97.81 252 PRO B O 1
ATOM 4298 N N . ALA B 1 253 ? 24.25 -0.153 -7.711 1 98.25 253 ALA B N 1
ATOM 4299 C CA . ALA B 1 253 ? 23.094 -1.034 -7.859 1 98.25 253 ALA B CA 1
ATOM 4300 C C . ALA B 1 253 ? 22.391 -0.808 -9.195 1 98.25 253 ALA B C 1
ATOM 4302 O O . ALA B 1 253 ? 21.922 -1.759 -9.828 1 98.25 253 ALA B O 1
ATOM 4303 N N . LEU B 1 254 ? 22.328 0.431 -9.555 1 98.56 254 LEU B N 1
ATOM 4304 C CA . LEU B 1 254 ? 21.703 0.792 -10.82 1 98.56 254 LEU B CA 1
ATOM 4305 C C . LEU B 1 254 ? 22.438 0.139 -11.992 1 98.56 254 LEU B C 1
ATOM 4307 O O . LEU B 1 254 ? 21.797 -0.441 -12.883 1 98.56 254 LEU B O 1
ATOM 4311 N N . GLU B 1 255 ? 23.734 0.221 -11.984 1 98.5 255 GLU B N 1
ATOM 4312 C CA . GLU B 1 255 ? 24.547 -0.38 -13.047 1 98.5 255 GLU B CA 1
ATOM 4313 C C . GLU B 1 255 ? 24.297 -1.885 -13.133 1 98.5 255 GLU B C 1
ATOM 4315 O O . GLU B 1 255 ? 24.125 -2.428 -14.227 1 98.5 255 GLU B O 1
ATOM 4320 N N . ALA B 1 256 ? 24.266 -2.521 -12.016 1 98.19 256 ALA B N 1
ATOM 4321 C CA . ALA B 1 256 ? 24 -3.959 -11.977 1 98.19 256 ALA B CA 1
ATOM 4322 C C . ALA B 1 256 ? 22.625 -4.277 -12.555 1 98.19 256 ALA B C 1
ATOM 4324 O O . ALA B 1 256 ? 22.469 -5.227 -13.328 1 98.19 256 ALA B O 1
ATOM 4325 N N . ALA B 1 257 ? 21.641 -3.494 -12.219 1 98.25 257 ALA B N 1
ATOM 4326 C CA . ALA B 1 257 ? 20.266 -3.723 -12.672 1 98.25 257 ALA B CA 1
ATOM 4327 C C . ALA B 1 257 ? 20.141 -3.494 -14.172 1 98.25 257 ALA B C 1
ATOM 4329 O O . ALA B 1 257 ? 19.422 -4.23 -14.859 1 98.25 257 ALA B O 1
ATOM 4330 N N . LEU B 1 258 ? 20.797 -2.447 -14.664 1 98.25 258 LEU B N 1
ATOM 4331 C CA . LEU B 1 258 ? 20.734 -2.139 -16.094 1 98.25 258 LEU B CA 1
ATOM 4332 C C . LEU B 1 258 ? 21.359 -3.262 -16.906 1 98.25 258 LEU B C 1
ATOM 4334 O O . LEU B 1 258 ? 21 -3.455 -18.078 1 98.25 258 LEU B O 1
ATOM 4338 N N . ALA B 1 259 ? 22.281 -3.98 -16.281 1 97 259 ALA B N 1
ATOM 4339 C CA . ALA B 1 259 ? 22.938 -5.098 -16.953 1 97 259 ALA B CA 1
ATOM 4340 C C . ALA B 1 259 ? 22.125 -6.383 -16.812 1 97 259 ALA B C 1
ATOM 4342 O O . ALA B 1 259 ? 22.438 -7.395 -17.438 1 97 259 ALA B O 1
ATOM 4343 N N . ALA B 1 260 ? 21.078 -6.395 -16.016 1 96.38 260 ALA B N 1
ATOM 4344 C CA . ALA B 1 260 ? 20.25 -7.566 -15.742 1 96.38 260 ALA B CA 1
ATOM 4345 C C . ALA B 1 260 ? 18.859 -7.398 -16.328 1 96.38 260 ALA B C 1
ATOM 4347 O O . ALA B 1 260 ? 18.547 -6.359 -16.922 1 96.38 260 ALA B O 1
ATOM 4348 N N . ASP B 1 261 ? 18.016 -8.406 -16.188 1 94.06 261 ASP B N 1
ATOM 4349 C CA . ASP B 1 261 ? 16.688 -8.375 -16.781 1 94.06 261 ASP B CA 1
ATOM 4350 C C . ASP B 1 261 ? 15.609 -8.164 -15.727 1 94.06 261 ASP B C 1
ATOM 4352 O O . ASP B 1 261 ? 14.586 -8.852 -15.719 1 94.06 261 ASP B O 1
ATOM 4356 N N . VAL B 1 262 ? 15.906 -7.191 -14.859 1 97.12 262 VAL B N 1
ATOM 4357 C CA . VAL B 1 262 ? 14.883 -6.891 -13.867 1 97.12 262 VAL B CA 1
ATOM 4358 C C . VAL B 1 262 ? 13.664 -6.266 -14.555 1 97.12 262 VAL B C 1
ATOM 4360 O O . VAL B 1 262 ? 13.797 -5.602 -15.586 1 97.12 262 VAL B O 1
ATOM 4363 N N . PHE B 1 263 ? 12.484 -6.43 -13.977 1 95.88 263 PHE B N 1
ATOM 4364 C CA . PHE B 1 263 ? 11.305 -5.961 -14.703 1 95.88 263 PHE B CA 1
ATOM 4365 C C . PHE B 1 263 ? 11.062 -4.48 -14.438 1 95.88 263 PHE B C 1
ATOM 4367 O O . PHE B 1 263 ? 10.328 -3.822 -15.18 1 95.88 263 PHE B O 1
ATOM 4374 N N . TYR B 1 264 ? 11.758 -3.953 -13.398 1 98.44 264 TYR B N 1
ATOM 4375 C CA . TYR B 1 264 ? 11.492 -2.57 -13.016 1 98.44 264 TYR B CA 1
ATOM 4376 C C . TYR B 1 264 ? 12.719 -1.939 -12.367 1 98.44 264 TYR B C 1
ATOM 4378 O O . TYR B 1 264 ? 13.391 -2.574 -11.555 1 98.44 264 TYR B O 1
ATOM 4386 N N . ILE B 1 265 ? 12.977 -0.724 -12.75 1 98.81 265 ILE B N 1
ATOM 4387 C CA . ILE B 1 265 ? 13.984 0.117 -12.117 1 98.81 265 ILE B CA 1
ATOM 4388 C C . ILE B 1 265 ? 13.406 1.5 -11.828 1 98.81 265 ILE B C 1
ATOM 4390 O O . ILE B 1 265 ? 13.047 2.23 -12.758 1 98.81 265 ILE B O 1
ATOM 4394 N N . GLY B 1 266 ? 13.25 1.817 -10.578 1 98.62 266 GLY B N 1
ATOM 4395 C CA . GLY B 1 266 ? 12.82 3.148 -10.18 1 98.62 266 GLY B CA 1
ATOM 4396 C C . GLY B 1 266 ? 13.875 3.908 -9.398 1 98.62 266 GLY B C 1
ATOM 4397 O O . GLY B 1 266 ? 14.555 3.336 -8.547 1 98.62 266 GLY B O 1
ATOM 4398 N N . ALA B 1 267 ? 14 5.176 -9.688 1 98.19 267 ALA B N 1
ATOM 4399 C CA . ALA B 1 267 ? 15 5.992 -9.008 1 98.19 267 ALA B CA 1
ATOM 4400 C C . ALA B 1 267 ? 14.406 7.32 -8.547 1 98.19 267 ALA B C 1
ATOM 4402 O O . ALA B 1 267 ? 13.852 8.07 -9.352 1 98.19 267 ALA B O 1
ATOM 4403 N N . LEU B 1 268 ? 14.547 7.586 -7.328 1 95.19 268 LEU B N 1
ATOM 4404 C CA . LEU B 1 268 ? 14.039 8.82 -6.734 1 95.19 268 LEU B CA 1
ATOM 4405 C C . LEU B 1 268 ? 14.805 10.031 -7.254 1 95.19 268 LEU B C 1
ATOM 4407 O O . LEU B 1 268 ? 16 9.938 -7.531 1 95.19 268 LEU B O 1
ATOM 4411 N N . GLY B 1 269 ? 14.086 11.164 -7.375 1 90.38 269 GLY B N 1
ATOM 4412 C CA . GLY B 1 269 ? 14.734 12.414 -7.754 1 90.38 269 GLY B CA 1
ATOM 4413 C C . GLY B 1 269 ? 13.906 13.25 -8.703 1 90.38 269 GLY B C 1
ATOM 4414 O O . GLY B 1 269 ? 12.992 12.742 -9.359 1 90.38 269 GLY B O 1
ATOM 4415 N N . SER B 1 270 ? 14.25 14.492 -8.773 1 89.31 270 SER B N 1
ATOM 4416 C CA . SER B 1 270 ? 13.625 15.406 -9.719 1 89.31 270 SER B CA 1
ATOM 4417 C C . SER B 1 270 ? 14.062 15.109 -11.148 1 89.31 270 SER B C 1
ATOM 4419 O O . SER B 1 270 ? 14.938 14.266 -11.375 1 89.31 270 SER B O 1
ATOM 4421 N N . THR B 1 271 ? 13.43 15.758 -12.086 1 93.31 271 THR B N 1
ATOM 4422 C CA . THR B 1 271 ? 13.82 15.641 -13.484 1 93.31 271 THR B CA 1
ATOM 4423 C C . THR B 1 271 ? 15.281 16.062 -13.672 1 93.31 271 THR B C 1
ATOM 4425 O O . THR B 1 271 ? 16 15.453 -14.469 1 93.31 271 THR B O 1
ATOM 4428 N N . ARG B 1 272 ? 15.688 17 -12.906 1 93.12 272 ARG B N 1
ATOM 4429 C CA . ARG B 1 272 ? 17.078 17.453 -12.977 1 93.12 272 ARG B CA 1
ATOM 4430 C C . ARG B 1 272 ? 18.031 16.391 -12.438 1 93.12 272 ARG B C 1
ATOM 4432 O O . ARG B 1 272 ? 19.062 16.125 -13.039 1 93.12 272 ARG B O 1
ATOM 4439 N N . THR B 1 273 ? 17.672 15.812 -11.344 1 91.5 273 THR B N 1
ATOM 4440 C CA . THR B 1 273 ? 18.484 14.742 -10.75 1 91.5 273 THR B CA 1
ATOM 4441 C C . THR B 1 273 ? 18.578 13.555 -11.695 1 91.5 273 THR B C 1
ATOM 4443 O O . THR B 1 273 ? 19.656 12.961 -11.844 1 91.5 273 THR B O 1
ATOM 4446 N N . HIS B 1 274 ? 17.516 13.273 -12.375 1 95.88 274 HIS B N 1
ATOM 4447 C CA . HIS B 1 274 ? 17.5 12.156 -13.32 1 95.88 274 HIS B CA 1
ATOM 4448 C C . HIS B 1 274 ? 18.406 12.43 -14.516 1 95.88 274 HIS B C 1
ATOM 4450 O O . HIS B 1 274 ? 19.094 11.531 -15 1 95.88 274 HIS B O 1
ATOM 4456 N N . ALA B 1 275 ? 18.391 13.672 -14.914 1 97 275 ALA B N 1
ATOM 4457 C CA . ALA B 1 275 ? 19.25 14.039 -16.047 1 97 275 ALA B CA 1
ATOM 4458 C C . ALA B 1 275 ? 20.719 13.789 -15.711 1 97 275 ALA B C 1
ATOM 4460 O O . ALA B 1 275 ? 21.469 13.289 -16.547 1 97 275 ALA B O 1
ATOM 4461 N N . LYS B 1 276 ? 21.078 14.125 -14.523 1 97.25 276 LYS B N 1
ATOM 4462 C CA . LYS B 1 276 ? 22.453 13.883 -14.086 1 97.25 276 LYS B CA 1
ATOM 4463 C C . LYS B 1 276 ? 22.734 12.383 -14.008 1 97.25 276 LYS B C 1
ATOM 4465 O O . LYS B 1 276 ? 23.828 11.945 -14.367 1 97.25 276 LYS B O 1
ATOM 4470 N N . ARG B 1 277 ? 21.797 11.609 -13.578 1 97.88 277 ARG B N 1
ATOM 4471 C CA . ARG B 1 277 ? 21.906 10.156 -13.508 1 97.88 277 ARG B CA 1
ATOM 4472 C C . ARG B 1 277 ? 22.094 9.555 -14.898 1 97.88 277 ARG B C 1
ATOM 4474 O O . ARG B 1 277 ? 22.969 8.711 -15.102 1 97.88 277 ARG B O 1
ATOM 4481 N N . VAL B 1 278 ? 21.344 10.023 -15.812 1 98.19 278 VAL B N 1
ATOM 4482 C CA . VAL B 1 278 ? 21.422 9.562 -17.203 1 98.19 278 VAL B CA 1
ATOM 4483 C C . VAL B 1 278 ? 22.812 9.828 -17.75 1 98.19 278 VAL B C 1
ATOM 4485 O O . VAL B 1 278 ? 23.422 8.945 -18.359 1 98.19 278 VAL B O 1
ATOM 4488 N N . ALA B 1 279 ? 23.312 11.023 -17.453 1 98.19 279 ALA B N 1
ATOM 4489 C CA . ALA B 1 279 ? 24.641 11.391 -17.938 1 98.19 279 ALA B CA 1
ATOM 4490 C C . ALA B 1 279 ? 25.703 10.461 -17.375 1 98.19 279 ALA B C 1
ATOM 4492 O O . ALA B 1 279 ? 26.594 10.008 -18.094 1 98.19 279 ALA B O 1
ATOM 4493 N N . ARG B 1 280 ? 25.609 10.141 -16.125 1 98.19 280 ARG B N 1
ATOM 4494 C CA . ARG B 1 280 ? 26.578 9.258 -15.492 1 98.19 280 ARG B CA 1
ATOM 4495 C C . ARG B 1 280 ? 26.5 7.852 -16.078 1 98.19 280 ARG B C 1
ATOM 4497 O O . ARG B 1 280 ? 27.531 7.191 -16.281 1 98.19 280 ARG B O 1
ATOM 4504 N N . MET B 1 281 ? 25.281 7.383 -16.391 1 98.44 281 MET B N 1
ATOM 4505 C CA . MET B 1 281 ? 25.125 6.051 -16.953 1 98.44 281 MET B CA 1
ATOM 4506 C C . MET B 1 281 ? 25.656 6.004 -18.391 1 98.44 281 MET B C 1
ATOM 4508 O O . MET B 1 281 ? 26.203 4.992 -18.828 1 98.44 281 MET B O 1
ATOM 4512 N N . GLN B 1 282 ? 25.453 7.113 -19.094 1 98.31 282 GLN B N 1
ATOM 4513 C CA . GLN B 1 282 ? 26.016 7.207 -20.438 1 98.31 282 GLN B CA 1
ATOM 4514 C C . GLN B 1 282 ? 27.547 7.129 -20.391 1 98.31 282 GLN B C 1
ATOM 4516 O O . GLN B 1 282 ? 28.156 6.398 -21.172 1 98.31 282 GLN B O 1
ATOM 4521 N N . GLU B 1 283 ? 28.062 7.84 -19.5 1 98.12 283 GLU B N 1
ATOM 4522 C CA . GLU B 1 283 ? 29.5 7.824 -19.328 1 98.12 283 GLU B CA 1
ATOM 4523 C C . GLU B 1 283 ? 30 6.43 -18.953 1 98.12 283 GLU B C 1
ATOM 4525 O O . GLU B 1 283 ? 31.094 6.027 -19.344 1 98.12 283 GLU B O 1
ATOM 4530 N N . ALA B 1 284 ? 29.219 5.715 -18.25 1 97.69 284 ALA B N 1
ATOM 4531 C CA . ALA B 1 284 ? 29.562 4.367 -17.797 1 97.69 284 ALA B CA 1
ATOM 4532 C C . ALA B 1 284 ? 29.406 3.355 -18.922 1 97.69 284 ALA B C 1
ATOM 4534 O O . ALA B 1 284 ? 29.75 2.184 -18.781 1 97.69 284 ALA B O 1
ATOM 4535 N N . GLY B 1 285 ? 28.75 3.762 -20.078 1 98.19 285 GLY B N 1
ATOM 4536 C CA . GLY B 1 285 ? 28.75 2.928 -21.266 1 98.19 285 GLY B CA 1
ATOM 4537 C C . GLY B 1 285 ? 27.406 2.283 -21.547 1 98.19 285 GLY B C 1
ATOM 4538 O O . GLY B 1 285 ? 27.297 1.452 -22.453 1 98.19 285 GLY B O 1
ATOM 4539 N N . PHE B 1 286 ? 26.406 2.637 -20.859 1 98.56 286 PHE B N 1
ATOM 4540 C CA . PHE B 1 286 ? 25.078 2.055 -21.094 1 98.56 286 PHE B CA 1
ATOM 4541 C C . PHE B 1 286 ? 24.391 2.721 -22.281 1 98.56 286 PHE B C 1
ATOM 4543 O O . PHE B 1 286 ? 24.531 3.928 -22.484 1 98.56 286 PHE B O 1
ATOM 4550 N N . THR B 1 287 ? 23.656 1.931 -22.953 1 98.25 287 THR B N 1
ATOM 4551 C CA . THR B 1 287 ? 22.969 2.416 -24.141 1 98.25 287 THR B CA 1
ATOM 4552 C C . THR B 1 287 ? 21.719 3.197 -23.766 1 98.25 287 THR B C 1
ATOM 4554 O O . THR B 1 287 ? 21.234 3.098 -22.625 1 98.25 287 THR B O 1
ATOM 4557 N N . GLU B 1 288 ? 21.188 3.912 -24.688 1 97.69 288 GLU B N 1
ATOM 4558 C CA . GLU B 1 288 ? 19.953 4.668 -24.469 1 97.69 288 GLU B CA 1
ATOM 4559 C C . GLU B 1 288 ? 18.781 3.738 -24.156 1 97.69 288 GLU B C 1
ATOM 4561 O O . GLU B 1 288 ? 17.922 4.074 -23.328 1 97.69 288 GLU B O 1
ATOM 4566 N N . ALA B 1 289 ? 18.812 2.664 -24.797 1 97.44 289 ALA B N 1
ATOM 4567 C CA . ALA B 1 289 ? 17.75 1.692 -24.562 1 97.44 289 ALA B CA 1
ATOM 4568 C C . ALA B 1 289 ? 17.797 1.154 -23.141 1 97.44 289 ALA B C 1
ATOM 4570 O O . ALA B 1 289 ? 16.766 0.999 -22.5 1 97.44 289 ALA B O 1
ATOM 4571 N N . GLN B 1 290 ? 18.953 0.848 -22.656 1 97.69 290 GLN B N 1
ATOM 4572 C CA . GLN B 1 290 ? 19.109 0.388 -21.281 1 97.69 290 GLN B CA 1
ATOM 4573 C C . GLN B 1 290 ? 18.688 1.471 -20.297 1 97.69 290 GLN B C 1
ATOM 4575 O O . GLN B 1 290 ? 17.953 1.203 -19.359 1 97.69 290 GLN B O 1
ATOM 4580 N N . ILE B 1 291 ? 19.125 2.67 -20.578 1 98.44 291 ILE B N 1
ATOM 4581 C CA . ILE B 1 291 ? 18.875 3.801 -19.688 1 98.44 291 ILE B CA 1
ATOM 4582 C C . ILE B 1 291 ? 17.391 4.141 -19.672 1 98.44 291 ILE B C 1
ATOM 4584 O O . ILE B 1 291 ? 16.844 4.535 -18.641 1 98.44 291 ILE B O 1
ATOM 4588 N N . GLY B 1 292 ? 16.734 3.939 -20.781 1 97.5 292 GLY B N 1
ATOM 4589 C CA . GLY B 1 292 ? 15.312 4.219 -20.922 1 97.5 292 GLY B CA 1
ATOM 4590 C C . GLY B 1 292 ? 14.445 3.363 -20.016 1 97.5 292 GLY B C 1
ATOM 4591 O O . GLY B 1 292 ? 13.273 3.662 -19.812 1 97.5 292 GLY B O 1
ATOM 4592 N N . ARG B 1 293 ? 15.062 2.334 -19.391 1 97.62 293 ARG B N 1
ATOM 4593 C CA . ARG B 1 293 ? 14.336 1.443 -18.5 1 97.62 293 ARG B CA 1
ATOM 4594 C C . ARG B 1 293 ? 14.18 2.064 -17.109 1 97.62 293 ARG B C 1
ATOM 4596 O O . ARG B 1 293 ? 13.414 1.57 -16.281 1 97.62 293 ARG B O 1
ATOM 4603 N N . ILE B 1 294 ? 14.93 3.148 -16.891 1 98.5 294 ILE B N 1
ATOM 4604 C CA . ILE B 1 294 ? 14.898 3.787 -15.57 1 98.5 294 ILE B CA 1
ATOM 4605 C C . ILE B 1 294 ? 13.656 4.676 -15.461 1 98.5 294 ILE B C 1
ATOM 4607 O O . ILE B 1 294 ? 13.461 5.578 -16.281 1 98.5 294 ILE B O 1
ATOM 4611 N N . HIS B 1 295 ? 12.859 4.391 -14.531 1 98.06 295 HIS B N 1
ATOM 4612 C CA . HIS B 1 295 ? 11.781 5.305 -14.18 1 98.06 295 HIS B CA 1
ATOM 4613 C C . HIS B 1 295 ? 12.258 6.359 -13.18 1 98.06 295 HIS B C 1
ATOM 4615 O O . HIS B 1 295 ? 12.367 6.082 -11.984 1 98.06 295 HIS B O 1
ATOM 4621 N N . GLY B 1 296 ? 12.555 7.539 -13.703 1 95.75 296 GLY B N 1
ATOM 4622 C CA . GLY B 1 296 ? 12.977 8.711 -12.961 1 95.75 296 GLY B CA 1
ATOM 4623 C C . GLY B 1 296 ? 12.289 9.984 -13.414 1 95.75 296 GLY B C 1
ATOM 4624 O O . GLY B 1 296 ? 12.508 10.445 -14.539 1 95.75 296 GLY B O 1
ATOM 4625 N N . PRO B 1 297 ? 11.523 10.695 -12.508 1 95.06 297 PRO B N 1
ATOM 4626 C CA . PRO B 1 297 ? 11.18 10.453 -11.102 1 95.06 297 PRO B CA 1
ATOM 4627 C C . PRO B 1 297 ? 10.445 9.133 -10.898 1 95.06 297 PRO B C 1
ATOM 4629 O O . PRO B 1 297 ? 9.664 8.711 -11.758 1 95.06 297 PRO B O 1
ATOM 4632 N N . VAL B 1 298 ? 10.672 8.523 -9.836 1 96.94 298 VAL B N 1
ATOM 4633 C CA . VAL B 1 298 ? 10.133 7.195 -9.539 1 96.94 298 VAL B CA 1
ATOM 4634 C C . VAL B 1 298 ? 8.648 7.301 -9.195 1 96.94 298 VAL B C 1
ATOM 4636 O O . VAL B 1 298 ? 8.227 8.234 -8.508 1 96.94 298 VAL B O 1
ATOM 4639 N N . GLY B 1 299 ? 7.855 6.367 -9.719 1 97.56 299 GLY B N 1
ATOM 4640 C CA . GLY B 1 299 ? 6.445 6.27 -9.375 1 97.56 299 GLY B CA 1
ATOM 4641 C C . GLY B 1 299 ? 5.535 6.961 -10.367 1 97.56 299 GLY B C 1
ATOM 4642 O O . GLY B 1 299 ? 5.977 7.832 -11.117 1 97.56 299 GLY B O 1
ATOM 4643 N N . LEU B 1 300 ? 4.25 6.605 -10.383 1 97.38 300 LEU B N 1
ATOM 4644 C CA . LEU B 1 300 ? 3.262 7.285 -11.219 1 97.38 300 LEU B CA 1
ATOM 4645 C C . LEU B 1 300 ? 3.08 8.734 -10.773 1 97.38 300 LEU B C 1
ATOM 4647 O O . LEU B 1 300 ? 3.227 9.047 -9.586 1 97.38 300 LEU B O 1
ATOM 4651 N N . ASP B 1 301 ? 2.742 9.594 -11.695 1 95.69 301 ASP B N 1
ATOM 4652 C CA . ASP B 1 301 ? 2.477 10.992 -11.383 1 95.69 301 ASP B CA 1
ATOM 4653 C C . ASP B 1 301 ? 1.069 11.172 -10.82 1 95.69 301 ASP B C 1
ATOM 4655 O O . ASP B 1 301 ? 0.158 11.594 -11.531 1 95.69 301 ASP B O 1
ATOM 4659 N N . ILE B 1 302 ? 0.924 10.914 -9.531 1 96.06 302 ILE B N 1
ATOM 4660 C CA . ILE B 1 302 ? -0.385 11.016 -8.898 1 96.06 302 ILE B CA 1
ATOM 4661 C C . ILE B 1 302 ? -0.391 12.172 -7.898 1 96.06 302 ILE B C 1
ATOM 4663 O O . ILE B 1 302 ? -1.258 12.234 -7.023 1 96.06 302 ILE B O 1
ATOM 4667 N N . GLY B 1 303 ? 0.562 13.008 -8.039 1 93.81 303 GLY B N 1
ATOM 4668 C CA . GLY B 1 303 ? 0.626 14.188 -7.191 1 93.81 303 GLY B CA 1
ATOM 4669 C C . GLY B 1 303 ? 1.023 13.875 -5.762 1 93.81 303 GLY B C 1
ATOM 4670 O O . GLY B 1 303 ? 0.633 14.586 -4.832 1 93.81 303 GLY B O 1
ATOM 4671 N N . ALA B 1 304 ? 1.803 12.859 -5.562 1 92.38 304 ALA B N 1
ATOM 4672 C CA . ALA B 1 304 ? 2.195 12.406 -4.23 1 92.38 304 ALA B CA 1
ATOM 4673 C C . ALA B 1 304 ? 2.922 13.516 -3.469 1 92.38 304 ALA B C 1
ATOM 4675 O O . ALA B 1 304 ? 3.832 14.148 -4.004 1 92.38 304 ALA B O 1
ATOM 4676 N N . ALA B 1 305 ? 2.543 13.758 -2.213 1 85.12 305 ALA B N 1
ATOM 4677 C CA . ALA B 1 305 ? 3.055 14.883 -1.432 1 85.12 305 ALA B CA 1
ATOM 4678 C C . ALA B 1 305 ? 3.953 14.391 -0.297 1 85.12 305 ALA B C 1
ATOM 4680 O O . ALA B 1 305 ? 4.816 15.133 0.178 1 85.12 305 ALA B O 1
ATOM 4681 N N . GLY B 1 306 ? 3.85 13.18 0.136 1 86.88 306 GLY B N 1
ATOM 4682 C CA . GLY B 1 306 ? 4.625 12.672 1.258 1 86.88 306 GLY B CA 1
ATOM 4683 C C . GLY B 1 306 ? 5.176 11.281 1.02 1 86.88 306 GLY B C 1
ATOM 4684 O O . GLY B 1 306 ? 4.883 10.656 -0.003 1 86.88 306 GLY B O 1
ATOM 4685 N N . PRO B 1 307 ? 6.008 10.805 1.932 1 90.25 307 PRO B N 1
ATOM 4686 C CA . PRO B 1 307 ? 6.691 9.523 1.77 1 90.25 307 PRO B CA 1
ATOM 4687 C C . PRO B 1 307 ? 5.727 8.375 1.493 1 90.25 307 PRO B C 1
ATOM 4689 O O . PRO B 1 307 ? 5.969 7.562 0.594 1 90.25 307 PRO B O 1
ATOM 4692 N N . ALA B 1 308 ? 4.637 8.336 2.209 1 95.38 308 ALA B N 1
ATOM 4693 C CA . ALA B 1 308 ? 3.686 7.246 2.035 1 95.38 308 ALA B CA 1
ATOM 4694 C C . ALA B 1 308 ? 3.006 7.324 0.671 1 95.38 308 ALA B C 1
ATOM 4696 O O . ALA B 1 308 ? 2.77 6.297 0.028 1 95.38 308 ALA B O 1
ATOM 4697 N N . GLU B 1 309 ? 2.662 8.523 0.259 1 96.31 309 GLU B N 1
ATOM 4698 C CA . GLU B 1 309 ? 2.033 8.688 -1.048 1 96.31 309 GLU B CA 1
ATOM 4699 C C . GLU B 1 309 ? 3.014 8.375 -2.176 1 96.31 309 GLU B C 1
ATOM 4701 O O . GLU B 1 309 ? 2.623 7.828 -3.209 1 96.31 309 GLU B O 1
ATOM 4706 N N . ILE B 1 310 ? 4.254 8.727 -2 1 95.5 310 ILE B N 1
ATOM 4707 C CA . ILE B 1 310 ? 5.273 8.359 -2.975 1 95.5 310 ILE B CA 1
ATOM 4708 C C . ILE B 1 310 ? 5.395 6.836 -3.043 1 95.5 310 ILE B C 1
ATOM 4710 O O . ILE B 1 310 ? 5.531 6.266 -4.129 1 95.5 310 ILE B O 1
ATOM 4714 N N . ALA B 1 311 ? 5.387 6.16 -1.85 1 98.38 311 ALA B N 1
ATOM 4715 C CA . ALA B 1 311 ? 5.391 4.699 -1.807 1 98.38 311 ALA B CA 1
ATOM 4716 C C . ALA B 1 311 ? 4.242 4.125 -2.631 1 98.38 311 ALA B C 1
ATOM 4718 O O . ALA B 1 311 ? 4.438 3.18 -3.398 1 98.38 311 ALA B O 1
ATOM 4719 N N . VAL B 1 312 ? 3.037 4.715 -2.502 1 98.5 312 VAL B N 1
ATOM 4720 C CA . VAL B 1 312 ? 1.878 4.293 -3.281 1 98.5 312 VAL B CA 1
ATOM 4721 C C . VAL B 1 312 ? 2.16 4.48 -4.77 1 98.5 312 VAL B C 1
ATOM 4723 O O . VAL B 1 312 ? 1.872 3.594 -5.578 1 98.5 312 VAL B O 1
ATOM 4726 N N . ALA B 1 313 ? 2.736 5.621 -5.102 1 98.44 313 ALA B N 1
ATOM 4727 C CA . ALA B 1 313 ? 3.059 5.926 -6.496 1 98.44 313 ALA B CA 1
ATOM 4728 C C . ALA B 1 313 ? 4.027 4.898 -7.07 1 98.44 313 ALA B C 1
ATOM 4730 O O . ALA B 1 313 ? 3.863 4.445 -8.203 1 98.44 313 ALA B O 1
ATOM 4731 N N . ILE B 1 314 ? 5.02 4.531 -6.309 1 98.69 314 ILE B N 1
ATOM 4732 C CA . ILE B 1 314 ? 6.027 3.566 -6.73 1 98.69 314 ILE B CA 1
ATOM 4733 C C . ILE B 1 314 ? 5.383 2.201 -6.945 1 98.69 314 ILE B C 1
ATOM 4735 O O . ILE B 1 314 ? 5.555 1.582 -7.996 1 98.69 314 ILE B O 1
ATOM 4739 N N . LEU B 1 315 ? 4.637 1.757 -5.977 1 98.62 315 LEU B N 1
ATOM 4740 C CA . LEU B 1 315 ? 4.004 0.445 -6.051 1 98.62 315 LEU B CA 1
ATOM 4741 C C . LEU B 1 315 ? 3.041 0.37 -7.23 1 98.62 315 LEU B C 1
ATOM 4743 O O . LEU B 1 315 ? 2.949 -0.663 -7.895 1 98.62 315 LEU B O 1
ATOM 4747 N N . ALA B 1 316 ? 2.312 1.473 -7.469 1 98.56 316 ALA B N 1
ATOM 4748 C CA . ALA B 1 316 ? 1.399 1.532 -8.609 1 98.56 316 ALA B CA 1
ATOM 4749 C C . ALA B 1 316 ? 2.156 1.403 -9.922 1 98.56 316 ALA B C 1
ATOM 4751 O O . ALA B 1 316 ? 1.729 0.677 -10.828 1 98.56 316 ALA B O 1
ATOM 4752 N N . GLN B 1 317 ? 3.242 2.102 -10.039 1 98.56 317 GLN B N 1
ATOM 4753 C CA . GLN B 1 317 ? 4.043 2.025 -11.25 1 98.56 317 GLN B CA 1
ATOM 4754 C C . GLN B 1 317 ? 4.637 0.631 -11.438 1 98.56 317 GLN B C 1
ATOM 4756 O O . GLN B 1 317 ? 4.625 0.086 -12.539 1 98.56 317 GLN B O 1
ATOM 4761 N N . MET B 1 318 ? 5.172 0.048 -10.375 1 98.38 318 MET B N 1
ATOM 4762 C CA . MET B 1 318 ? 5.688 -1.317 -10.414 1 98.38 318 MET B CA 1
ATOM 4763 C C . MET B 1 318 ? 4.625 -2.283 -10.93 1 98.38 318 MET B C 1
ATOM 4765 O O . MET B 1 318 ? 4.906 -3.129 -11.781 1 98.38 318 MET B O 1
ATOM 4769 N N . THR B 1 319 ? 3.412 -2.15 -10.391 1 97.75 319 THR B N 1
ATOM 4770 C CA . THR B 1 319 ? 2.318 -3.025 -10.805 1 97.75 319 THR B CA 1
ATOM 4771 C C . THR B 1 319 ? 1.99 -2.828 -12.281 1 97.75 319 THR B C 1
ATOM 4773 O O . THR B 1 319 ? 1.822 -3.801 -13.016 1 97.75 319 THR B O 1
ATOM 4776 N N . ALA B 1 320 ? 1.903 -1.575 -12.711 1 97.56 320 ALA B N 1
ATOM 4777 C CA . ALA B 1 320 ? 1.586 -1.269 -14.102 1 97.56 320 ALA B CA 1
ATOM 4778 C C . ALA B 1 320 ? 2.615 -1.882 -15.047 1 97.56 320 ALA B C 1
ATOM 4780 O O . ALA B 1 320 ? 2.258 -2.443 -16.078 1 97.56 320 ALA B O 1
ATOM 4781 N N . VAL B 1 321 ? 3.879 -1.782 -14.688 1 97 321 VAL B N 1
ATOM 4782 C CA . VAL B 1 321 ? 4.949 -2.332 -15.516 1 97 321 VAL B CA 1
ATOM 4783 C C . VAL B 1 321 ? 4.871 -3.857 -15.516 1 97 321 VAL B C 1
ATOM 4785 O O . VAL B 1 321 ? 4.922 -4.488 -16.578 1 97 321 VAL B O 1
ATOM 4788 N N . LEU B 1 322 ? 4.723 -4.461 -14.336 1 95.31 322 LEU B N 1
ATOM 4789 C CA . LEU B 1 322 ? 4.648 -5.91 -14.188 1 95.31 322 LEU B CA 1
ATOM 4790 C C . LEU B 1 322 ? 3.52 -6.484 -15.039 1 95.31 322 LEU B C 1
ATOM 4792 O O . LEU B 1 322 ? 3.686 -7.531 -15.672 1 95.31 322 LEU B O 1
ATOM 4796 N N . ARG B 1 323 ? 2.426 -5.699 -15.125 1 94.19 323 ARG B N 1
ATOM 4797 C CA . ARG B 1 323 ? 1.216 -6.219 -15.758 1 94.19 323 ARG B CA 1
ATOM 4798 C C . ARG B 1 323 ? 1.07 -5.695 -17.188 1 94.19 323 ARG B C 1
ATOM 4800 O O . ARG B 1 323 ? 0.059 -5.945 -17.844 1 94.19 323 ARG B O 1
ATOM 4807 N N . GLY B 1 324 ? 2.016 -4.941 -17.672 1 90.56 324 GLY B N 1
ATOM 4808 C CA . GLY B 1 324 ? 2.098 -4.539 -19.062 1 90.56 324 GLY B CA 1
ATOM 4809 C C . GLY B 1 324 ? 1.234 -3.334 -19.391 1 90.56 324 GLY B C 1
ATOM 4810 O O . GLY B 1 324 ? 0.724 -3.213 -20.5 1 90.56 324 GLY B O 1
ATOM 4811 N N . ARG B 1 325 ? 0.888 -2.498 -18.422 1 82.31 325 ARG B N 1
ATOM 4812 C CA . ARG B 1 325 ? 0.109 -1.286 -18.641 1 82.31 325 ARG B CA 1
ATOM 4813 C C . ARG B 1 325 ? 1.007 -0.053 -18.672 1 82.31 325 ARG B C 1
ATOM 4815 O O . ARG B 1 325 ? 0.527 1.068 -18.844 1 82.31 325 ARG B O 1
ATOM 4822 N N . ALA B 1 326 ? 2.205 -0.104 -18.516 1 76.44 326 ALA B N 1
ATOM 4823 C CA . ALA B 1 326 ? 3.176 0.982 -18.625 1 76.44 326 ALA B CA 1
ATOM 4824 C C . ALA B 1 326 ? 4.473 0.494 -19.266 1 76.44 326 ALA B C 1
ATOM 4826 O O . ALA B 1 326 ? 4.793 -0.695 -19.203 1 76.44 326 ALA B O 1
#

Organism: Ruegeria pomeroyi (strain ATCC 700808 / DSM 15171 / DSS-3) (NCBI:txid246200)

pLDDT: mean 91.03, std 13.11, range [19.44, 98.81]

Radius of gyration: 28.09 Å; Cα contacts (8 Å, |Δi|>4): 1392; chains: 2; bounding box: 66×87×60 Å

Nearest PDB structures (foldseek):
  2we8-assembly1_A-2  TM=7.454E-01  e=5.754E-28  Mycolicibacterium smegmatis MC2 155
  2we7-assembly1_A-3  TM=7.433E-01  e=4.478E-27  Mycolicibacterium smegmatis MC2 155
  2we7-assembly2_B-2  TM=6.909E-01  e=1.397E-25  Mycolicibacterium smegmatis MC2 155
  3on5-assembly1_A  TM=6.657E-01  e=1.384E-24  Halalkalibacterium halodurans
  3on5-assembly1_B  TM=6.994E-01  e=2.438E-20  Halalkalibacterium halodurans

Sequence (652 aa):
MEASMERFDNAPETALAWHRQGLGAALATVVETWGSAPRRVGAQLVIGGDGRIEGSVSGGCVEGAVIVEALEALEEGQARLLEFGVSDEDAFAVGLACGGTIRVLVEPVGQVLSEVMLAELVAARASRQALAYVVDTARGTRALVRDAYPERMRMDRSGFDEDGRTFVAVHNPPLRLIVVGAVHIAQALVPMARIAGYDPVVIDPREAFASDARFPGETILHDWPDEAVAKLGLDARTALVLLTHDPKLDDPALEAALAADVFYIGALGSTRTHAKRVARMQEAGFTEAQIGRIHGPVGLDIGAAGPAEIAVAILAQMTAVLRGRAMEASMERFDNAPETALAWHRQGLGAALATVVETWGSAPRRVGAQLVIGGDGRIEGSVSGGCVEGAVIVEALEALEEGQARLLEFGVSDEDAFAVGLACGGTIRVLVEPVGQVLSEVMLAELVAARASRQALAYVVDTARGTRALVRDAYPERMRMDRSGFDEDGRTFVAVHNPPLRLIVVGAVHIAQALVPMARIAGYDPVVIDPREAFASDARFPGETILHDWPDEAVAKLGLDARTALVLLTHDPKLDDPALEAALAADVFYIGALGSTRTHAKRVARMQEAGFTEAQIGRIHGPVGLDIGAAGPAEIAVAILAQMTAVLRGRA